Protein AF-A0A7Z9LA01-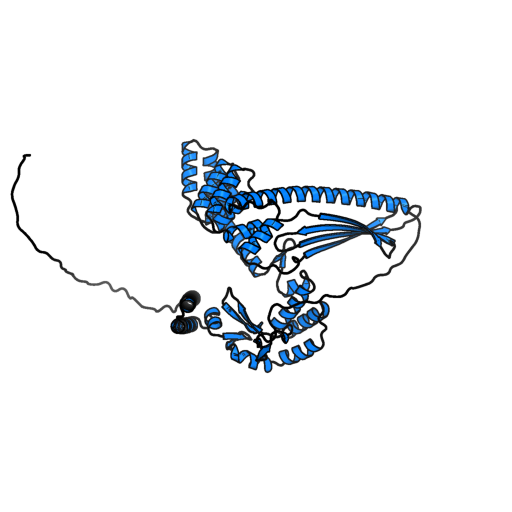F1 (afdb_monomer)

Radius of gyration: 34.64 Å; Cα contacts (8 Å, |Δi|>4): 661; chains: 1; bounding box: 72×118×104 Å

Nearest PDB structures (foldseek):
  6g4j-assembly1_B  TM=6.650E-01  e=3.707E-02  synthetic construct
  4xvp-assembly3_F  TM=6.635E-01  e=4.965E-02  synthetic construct
  7q1e-assembly1_D  TM=6.592E-01  e=3.006E-01  synthetic construct
  3ltm-assembly1_B  TM=4.576E-01  e=7.693E-02  synthetic construct
  6gwd-assembly1_H  TM=4.311E-01  e=1.848E-01  synthetic construct

Solvent-accessible surface area (backbone atoms only — not comparable to full-atom values): 28582 Å² total; per-residue (Å²): 132,91,82,89,79,89,79,85,88,88,78,90,87,86,90,88,81,90,82,88,89,81,86,93,86,89,79,91,72,86,80,74,81,72,80,73,75,74,48,78,64,58,30,45,53,53,22,50,51,29,38,55,51,16,57,58,30,45,79,74,67,34,58,67,60,20,51,52,29,23,54,50,15,34,69,60,25,78,80,48,59,58,37,34,19,81,65,51,28,22,75,53,98,90,41,83,39,50,54,86,54,45,30,57,59,52,70,69,32,68,66,51,58,52,47,52,62,51,55,77,72,50,57,96,43,60,66,38,24,48,55,50,18,60,46,24,56,78,70,72,35,62,54,41,17,50,35,24,32,50,56,30,34,76,76,35,81,70,42,64,67,42,43,42,74,74,53,33,44,79,55,99,87,44,79,38,45,65,64,57,51,52,49,53,52,50,48,56,51,49,50,50,55,25,29,68,69,27,32,67,54,48,53,53,36,48,50,28,48,72,73,42,55,75,70,43,22,51,51,26,51,54,58,53,67,65,53,82,53,78,55,36,49,59,17,34,55,70,58,31,45,68,69,44,70,75,43,20,48,52,29,50,57,27,37,57,70,59,66,42,65,68,32,51,35,48,38,52,54,46,30,49,68,52,89,47,66,69,50,24,51,55,28,15,62,55,46,50,77,48,67,60,80,66,35,50,64,66,53,51,62,71,29,49,52,62,64,47,72,49,78,48,78,44,78,42,95,72,73,32,44,36,37,38,42,36,38,37,34,41,42,73,76,31,28,40,36,41,37,44,34,43,36,40,40,78,38,70,36,63,74,53,44,66,64,63,45,48,51,54,49,51,53,53,48,51,54,53,47,55,57,51,51,58,47,45,56,53,52,28,53,52,41,50,54,45,36,42,35,43,39,51,37,48,24,59,27,68,73,49,89,72,66,76,44,58,66,62,54,51,49,50,54,27,61,77,67,72,54,83,79,82,77,79,62,54,67,48,73,47,80,47,77,48,76,46,76,46,65,34,71,48,9,50,64,80,87,84,86,82,86,88,89,87,87,87,86,90,85,90,89,87,81,96,70,64,78,71,45,73,41,52,35,49,90,41,81,41,40,55,82,75,69,53,90,48,61,35,30,66,45,66,42,90,90,68,50,49,34,40,71,74

Foldseek 3Di:
DDDDDDDDDDDDDDDDDDDDDDDDDDDDDPPPPPPPPDDPVVLLVQLVVLQVVLVVCVVVVNPVSSLVSLVVSCVSPVPNQSSLLVVQWAADPNDIDHVVCLLVVCVVPVVNVVLVVLVVVFDLDLVSLCVSLVVCVVVVNNQLNLLSLVSNCVQPVPPPVSLVSVQWDADPLDTDHPVRVVVVVVVVVLLVVLCVVQQVVLQVLQCQLPPNDPVSVVVSLVVLLPDLDPSNLSNLLPPQLPPDDVSVLSSLNNLLVNQDLVSLQSLLVSLLPPPDPVSVLSSLVSLLVHDCVSHLVVLQQLAKAQWDKDWDWDQDPFRWIKIWIWIWMDGLQEIEIEIEIETEAEDAAADDDPVVLVVVVVVVSVVVVVVVVVVSVVVRVVNLSSLQSSVVSCCSSVVDDFDSHSVRSSVVVCVVVVNDDPDDRYYSYHYDYDYHYRYDPRHNDDDDDDDDDDDDDGDDDDDDDDFPPWFQFSNGTDTPVPDDRSGWTFDADPPSRRTYTD

pLDDT: mean 79.36, std 19.91, range [26.3, 98.56]

Sequence (502 aa):
MIVLGKQTGQDQSHGKWQGVVVASLAIGMMLTTALTAATKSERRQQAEQLVKQALHNEVYGGLAERSQLLKSARQIDAQYAPARWHQGCVQYQKQWVDAEQLPALLKEDPRIALYIEQRAQVRDTINGNLELADWCQKKGLAEQERAHLMRVLDFDANHRVARTKLGFRQINGQWVTPAQLRQAQRQMASDRQNFATWGPRIEKLRKQFRNGSPAQRAAARQQILAINDSGAIVALEQVLARDSEPAALLALETLHRLSDYEATRALARIAVTTPSAAVQEQSSQYLKQRNPDDYVPALLACMFTPVNSRMMITPTRDGQLMYRHMFAREGQNQNELVVLDTNFRRQSRPGGDLNETLSRTLAGTLMAAMNRERQVLRQNFQTQTLNNRICATLNSSLEQKLAAKPDAWWSWWNETNEVFVAGNKPTNSIYRAETVVISDRAGSAGGGSQGSGSSGPPRRRFDCLAAGTLVWTWQGKQAIETIQIGDMVLSQNPETGELSYQ

Structure (mmCIF, N/CA/C/O backbone):
data_AF-A0A7Z9LA01-F1
#
_entry.id   AF-A0A7Z9LA01-F1
#
loop_
_atom_site.group_PDB
_atom_site.id
_atom_site.type_symbol
_atom_site.label_atom_id
_atom_site.label_alt_id
_atom_site.label_comp_id
_atom_site.label_asym_id
_atom_site.label_entity_id
_atom_site.label_seq_id
_atom_site.pdbx_PDB_ins_code
_atom_site.Cartn_x
_atom_site.Cartn_y
_atom_site.Cartn_z
_atom_site.occupancy
_atom_site.B_iso_or_equiv
_atom_site.auth_seq_id
_atom_site.auth_comp_id
_atom_site.auth_asym_id
_atom_site.auth_atom_id
_atom_site.pdbx_PDB_model_num
ATOM 1 N N . MET A 1 1 ? -12.688 -48.171 64.152 1.00 34.41 1 MET A N 1
ATOM 2 C CA . MET A 1 1 ? -13.414 -48.694 65.331 1.00 34.41 1 MET A CA 1
ATOM 3 C C . MET A 1 1 ? -14.899 -48.684 64.974 1.00 34.41 1 MET A C 1
ATOM 5 O O . MET A 1 1 ? -15.337 -47.598 64.651 1.00 34.41 1 MET A O 1
ATOM 9 N N . ILE A 1 2 ? -15.566 -49.859 64.932 1.00 29.55 2 ILE A N 1
ATOM 10 C CA . ILE A 1 2 ? -17.037 -50.157 64.938 1.00 29.55 2 ILE A CA 1
ATOM 11 C C . ILE A 1 2 ? -17.955 -49.173 64.150 1.00 29.55 2 ILE A C 1
ATOM 13 O O . ILE A 1 2 ? -17.976 -47.990 64.444 1.00 29.55 2 ILE A O 1
ATOM 17 N N . VAL A 1 3 ? -18.725 -49.552 63.117 1.00 32.91 3 VAL A N 1
ATOM 18 C CA . VAL A 1 3 ? -19.968 -50.377 63.091 1.00 32.91 3 VAL A CA 1
ATOM 19 C C . VAL A 1 3 ? -20.146 -50.893 61.639 1.00 32.91 3 VAL A C 1
ATOM 21 O O . VAL A 1 3 ? -20.082 -50.100 60.710 1.00 32.91 3 VAL A O 1
ATOM 24 N N . LEU A 1 4 ? -20.047 -52.205 61.365 1.00 32.94 4 LEU A N 1
ATOM 25 C CA . LEU A 1 4 ? -21.144 -53.189 61.160 1.00 32.94 4 LEU A CA 1
ATOM 26 C C . LEU A 1 4 ? -22.152 -52.843 60.026 1.00 32.94 4 LEU A C 1
ATOM 28 O O . LEU A 1 4 ? -22.786 -51.802 60.085 1.00 32.94 4 LEU A O 1
ATOM 32 N N . GLY A 1 5 ? -22.411 -53.701 59.025 1.00 31.62 5 GLY A N 1
ATOM 33 C CA . GLY A 1 5 ? -21.694 -54.923 58.613 1.00 31.62 5 GLY A CA 1
ATOM 34 C C . GLY A 1 5 ? -22.485 -55.866 57.676 1.00 31.62 5 GLY A C 1
ATOM 35 O O . GLY A 1 5 ? -23.703 -55.863 57.743 1.00 31.62 5 GLY A O 1
ATOM 36 N N . LYS A 1 6 ? -21.746 -56.707 56.914 1.00 34.69 6 LYS A N 1
ATOM 37 C CA . LYS A 1 6 ? -22.075 -58.045 56.320 1.00 34.69 6 LYS A CA 1
ATOM 38 C C . LYS A 1 6 ? -23.347 -58.175 55.429 1.00 34.69 6 LYS A C 1
ATOM 40 O O . LYS A 1 6 ? -24.370 -57.589 55.723 1.00 34.69 6 LYS A O 1
ATOM 45 N N . GLN A 1 7 ? -23.395 -58.949 54.334 1.00 34.81 7 GLN A N 1
ATOM 46 C CA . GLN A 1 7 ? -22.611 -60.105 53.832 1.00 34.81 7 GLN A CA 1
ATOM 47 C C . GLN A 1 7 ? -22.295 -59.923 52.315 1.00 34.81 7 GLN A C 1
ATOM 49 O O . GLN A 1 7 ? -23.152 -59.447 51.582 1.00 34.81 7 GLN A O 1
ATOM 54 N N . THR A 1 8 ? -21.046 -60.072 51.833 1.00 34.00 8 THR A N 1
ATOM 55 C CA . THR A 1 8 ? -20.512 -61.226 51.032 1.00 34.00 8 THR A CA 1
ATOM 56 C C . THR A 1 8 ? -21.518 -61.859 50.047 1.00 34.00 8 THR A C 1
ATOM 58 O O . THR A 1 8 ? -22.569 -62.292 50.501 1.00 34.00 8 THR A O 1
ATOM 61 N N . GLY A 1 9 ? -21.292 -61.978 48.724 1.00 34.38 9 GLY A N 1
ATOM 62 C CA . GLY A 1 9 ? -20.058 -62.316 47.960 1.00 34.38 9 GLY A CA 1
ATOM 63 C C . GLY A 1 9 ? -20.105 -63.818 47.592 1.00 34.38 9 GLY A C 1
ATOM 64 O O . GLY A 1 9 ? -20.495 -64.588 48.461 1.00 34.38 9 GLY A O 1
ATOM 65 N N . GLN A 1 10 ? -19.818 -64.346 46.390 1.00 33.06 10 GLN A N 1
ATOM 66 C CA . GLN A 1 10 ? -18.969 -64.007 45.218 1.00 33.06 10 GLN A CA 1
ATOM 67 C C . GLN A 1 10 ? -19.563 -64.675 43.932 1.00 33.06 10 GLN A C 1
ATOM 69 O O . GLN A 1 10 ? -20.467 -65.491 44.080 1.00 33.06 10 GLN A O 1
ATOM 74 N N . ASP A 1 11 ? -19.093 -64.529 42.679 1.00 36.06 11 ASP A N 1
ATOM 75 C CA . ASP A 1 11 ? -18.374 -63.479 41.913 1.00 36.06 11 ASP A CA 1
ATOM 76 C C . ASP A 1 11 ? -18.256 -63.935 40.420 1.00 36.06 11 ASP A C 1
ATOM 78 O O . ASP A 1 11 ? -18.191 -65.137 40.193 1.00 36.06 11 ASP A O 1
ATOM 82 N N . GLN A 1 12 ? -18.216 -62.993 39.456 1.00 37.09 12 GLN A N 1
ATOM 83 C CA . GLN A 1 12 ? -17.781 -63.053 38.025 1.00 37.09 12 GLN A CA 1
ATOM 84 C C . GLN A 1 12 ? -18.180 -64.238 37.080 1.00 37.09 12 GLN A C 1
ATOM 86 O O . GLN A 1 12 ? -18.449 -65.355 37.491 1.00 37.09 12 GLN A O 1
ATOM 91 N N . SER A 1 13 ? -18.252 -64.087 35.744 1.00 32.69 13 SER A N 1
ATOM 92 C CA . SER A 1 13 ? -17.745 -63.040 34.829 1.00 32.69 13 SER A CA 1
ATOM 93 C C . SER A 1 13 ? -18.714 -62.694 33.661 1.00 32.69 13 SER A C 1
ATOM 95 O O . SER A 1 13 ? -19.812 -63.237 33.545 1.00 32.69 13 SER A O 1
ATOM 97 N N . HIS A 1 14 ? -18.325 -61.731 32.809 1.00 34.75 14 HIS A N 1
ATOM 98 C CA . HIS A 1 14 ? -19.124 -61.136 31.715 1.00 34.75 14 HIS A CA 1
ATOM 99 C C . HIS A 1 14 ? -18.744 -61.714 30.321 1.00 34.75 14 HIS A C 1
ATOM 101 O O . HIS A 1 14 ? -17.699 -62.339 30.191 1.00 34.75 14 HIS A O 1
ATOM 107 N N . GLY A 1 15 ? -19.508 -61.527 29.228 1.00 31.23 15 GLY A N 1
ATOM 108 C CA . GLY A 1 15 ? -20.678 -60.652 29.033 1.00 31.23 15 GLY A CA 1
ATOM 109 C C . GLY A 1 15 ? -21.506 -60.914 27.751 1.00 31.23 15 GLY A C 1
ATOM 110 O O . GLY A 1 15 ? -21.318 -61.907 27.058 1.00 31.23 15 GLY A O 1
ATOM 111 N N . LYS A 1 16 ? -22.459 -60.007 27.474 1.00 35.06 16 LYS A N 1
ATOM 112 C CA . LYS A 1 16 ? -23.493 -60.009 26.399 1.00 35.06 16 LYS A CA 1
ATOM 113 C C . LYS A 1 16 ? -23.366 -58.692 25.580 1.00 35.06 16 LYS A C 1
ATOM 115 O O . LYS A 1 16 ? -22.563 -57.859 25.987 1.00 35.06 16 LYS A O 1
ATOM 120 N N . TRP A 1 17 ? -24.064 -58.346 24.486 1.00 31.69 17 TRP A N 1
ATOM 121 C CA . TRP A 1 17 ? -25.334 -58.718 23.803 1.00 31.69 17 TRP A CA 1
ATOM 122 C C . TRP A 1 17 ? -25.110 -58.573 22.259 1.00 31.69 17 TRP A C 1
ATOM 124 O O . TRP A 1 17 ? -24.140 -57.928 21.878 1.00 31.69 17 TRP A O 1
ATOM 134 N N . GLN A 1 18 ? -25.811 -59.183 21.281 1.00 30.88 18 GLN A N 1
ATOM 135 C CA . GLN A 1 18 ? -27.258 -59.247 20.940 1.00 30.88 18 GLN A CA 1
ATOM 136 C C . GLN A 1 18 ? -27.928 -57.868 20.678 1.00 30.88 18 GLN A C 1
ATOM 138 O O . GLN A 1 18 ? -27.653 -56.921 21.400 1.00 30.88 18 GLN A O 1
ATOM 143 N N . GLY A 1 19 ? -28.824 -57.658 19.696 1.00 27.72 19 GLY A N 1
ATOM 144 C CA . GLY A 1 19 ? -29.303 -58.503 18.579 1.00 27.72 19 GLY A CA 1
ATOM 145 C C . GLY A 1 19 ? -30.774 -58.210 18.180 1.00 27.72 19 GLY A C 1
ATOM 146 O O . GLY A 1 19 ? -31.552 -57.871 19.061 1.00 27.72 19 GLY A O 1
ATOM 147 N N . VAL A 1 20 ? -31.154 -58.442 16.901 1.00 29.94 20 VAL A N 1
ATOM 148 C CA . VAL A 1 20 ? -32.539 -58.412 16.310 1.00 29.94 20 VAL A CA 1
ATOM 149 C C . VAL A 1 20 ? -33.137 -56.997 16.069 1.00 29.94 20 VAL A C 1
ATOM 151 O O . VAL A 1 20 ? -33.141 -56.195 16.992 1.00 29.94 20 VAL A O 1
ATOM 154 N N . VAL A 1 21 ? -33.617 -56.515 14.897 1.00 30.16 21 VAL A N 1
ATOM 155 C CA . VAL A 1 21 ? -34.018 -57.002 13.533 1.00 30.16 21 VAL A CA 1
ATOM 156 C C . VAL A 1 21 ? -35.483 -57.457 13.331 1.00 30.16 21 VAL A C 1
ATOM 158 O O . VAL A 1 21 ? -35.817 -58.585 13.668 1.00 30.16 21 VAL A O 1
ATOM 161 N N . VAL A 1 22 ? -36.313 -56.648 12.637 1.00 27.98 22 VAL A N 1
ATOM 162 C CA . VAL A 1 22 ? -37.591 -57.049 11.976 1.00 27.98 22 VAL A CA 1
ATOM 163 C C . VAL A 1 22 ? -37.811 -56.249 10.662 1.00 27.98 22 VAL A C 1
ATOM 165 O O . VAL A 1 22 ? -37.315 -55.131 10.536 1.00 27.98 22 VAL A O 1
ATOM 168 N N . ALA A 1 23 ? -38.523 -56.846 9.691 1.00 27.67 23 ALA A N 1
ATOM 169 C CA . ALA A 1 23 ? -38.882 -56.348 8.342 1.00 27.67 23 ALA A CA 1
ATOM 170 C C . ALA A 1 23 ? -39.739 -55.048 8.324 1.00 27.67 23 ALA A C 1
ATOM 172 O O . ALA A 1 23 ? -40.361 -54.727 9.331 1.00 27.67 23 ALA A O 1
ATOM 173 N N . SER A 1 24 ? -39.849 -54.213 7.270 1.00 26.30 24 SER A N 1
ATOM 174 C CA . SER A 1 24 ? -39.637 -54.297 5.795 1.00 26.30 24 SER A CA 1
ATOM 175 C C . SER A 1 24 ? -40.855 -54.704 4.939 1.00 26.30 24 SER A C 1
ATOM 177 O O . SER A 1 24 ? -41.089 -55.889 4.750 1.00 26.30 24 SER A O 1
ATOM 179 N N . LEU A 1 25 ? -41.565 -53.701 4.384 1.00 27.83 25 LEU A N 1
ATOM 180 C CA . LEU A 1 25 ? -42.435 -53.637 3.173 1.00 27.83 25 LEU A CA 1
ATOM 181 C C . LEU A 1 25 ? -43.294 -52.342 3.293 1.00 27.83 25 LEU A C 1
ATOM 183 O O . LEU A 1 25 ? -43.663 -51.987 4.406 1.00 27.83 25 LEU A O 1
ATOM 187 N N . ALA A 1 26 ? -43.727 -51.608 2.261 1.00 27.20 26 ALA A N 1
ATOM 188 C CA . ALA A 1 26 ? -43.112 -51.244 0.978 1.00 27.20 26 ALA A CA 1
ATOM 189 C C . ALA A 1 26 ? -43.856 -50.021 0.386 1.00 27.20 26 ALA A C 1
ATOM 191 O O . ALA A 1 26 ? -45.067 -50.082 0.192 1.00 27.20 26 ALA A O 1
ATOM 192 N N . ILE A 1 27 ? -43.147 -48.940 0.036 1.00 33.38 27 ILE A N 1
ATOM 193 C CA . ILE A 1 27 ? -43.652 -47.875 -0.854 1.00 33.38 27 ILE A CA 1
ATOM 194 C C . ILE A 1 27 ? -42.551 -47.571 -1.873 1.00 33.38 27 ILE A C 1
ATOM 196 O O . ILE A 1 27 ? -41.417 -47.274 -1.502 1.00 33.38 27 ILE A O 1
ATOM 200 N N . GLY A 1 28 ? -42.872 -47.698 -3.161 1.00 30.09 28 GLY A N 1
ATOM 201 C CA . GLY A 1 28 ? -41.899 -47.565 -4.242 1.00 30.09 28 GLY A CA 1
ATOM 202 C C . GLY A 1 28 ? -41.544 -46.110 -4.533 1.00 30.09 28 GLY A C 1
ATOM 203 O O . GLY A 1 28 ? -42.320 -45.404 -5.171 1.00 30.09 28 GLY A O 1
ATOM 204 N N . MET A 1 29 ? -40.347 -45.681 -4.134 1.00 33.34 29 MET A N 1
ATOM 205 C CA . MET A 1 29 ? -39.745 -44.445 -4.631 1.00 33.34 29 MET A CA 1
ATOM 206 C C . MET A 1 29 ? -38.825 -44.790 -5.807 1.00 33.34 29 MET A C 1
ATOM 208 O O . MET A 1 29 ? -37.847 -45.517 -5.634 1.00 33.34 29 MET A O 1
ATOM 212 N N . MET A 1 30 ? -39.134 -44.290 -7.008 1.00 32.28 30 MET A N 1
ATOM 213 C CA . MET A 1 30 ? -38.261 -44.451 -8.175 1.00 32.28 30 MET A CA 1
ATOM 214 C C . MET A 1 30 ? -36.986 -43.620 -7.992 1.00 32.28 30 MET A C 1
ATOM 216 O O . MET A 1 30 ? -36.905 -42.472 -8.424 1.00 32.28 30 MET A O 1
ATOM 220 N N . LEU A 1 31 ? -35.970 -44.215 -7.367 1.00 33.34 31 LEU A N 1
ATOM 221 C CA . LEU A 1 31 ? -34.603 -43.700 -7.361 1.00 33.34 31 LEU A CA 1
ATOM 222 C C . LEU A 1 31 ? -33.971 -43.909 -8.743 1.00 33.34 31 LEU A C 1
ATOM 224 O O . LEU A 1 31 ? -33.106 -44.760 -8.943 1.00 33.34 31 LEU A O 1
ATOM 228 N N . THR A 1 32 ? -34.411 -43.107 -9.713 1.00 33.50 32 THR A N 1
ATOM 229 C CA . THR A 1 32 ? -33.689 -42.910 -10.969 1.00 33.50 32 THR A CA 1
ATOM 230 C C . THR A 1 32 ? -32.350 -42.257 -10.645 1.00 33.50 32 THR A C 1
ATOM 232 O O . THR A 1 32 ? -32.269 -41.038 -10.476 1.00 33.50 32 THR A O 1
ATOM 235 N N . THR A 1 33 ? -31.296 -43.064 -10.546 1.00 38.12 33 THR A N 1
ATOM 236 C CA . THR A 1 33 ? -29.907 -42.624 -10.376 1.00 38.12 33 THR A CA 1
ATOM 237 C C . THR A 1 33 ? -29.385 -41.993 -11.665 1.00 38.12 33 THR A C 1
ATOM 239 O O . THR A 1 33 ? -28.484 -42.498 -12.332 1.00 38.12 33 THR A O 1
ATOM 242 N N . ALA A 1 34 ? -29.953 -40.841 -12.019 1.00 38.53 34 ALA A N 1
ATOM 243 C CA . ALA A 1 34 ? -29.360 -39.941 -12.985 1.00 38.53 34 ALA A CA 1
ATOM 244 C C . ALA A 1 34 ? -28.010 -39.473 -12.424 1.00 38.53 34 ALA A C 1
ATOM 246 O O . ALA A 1 34 ? -27.963 -38.620 -11.538 1.00 38.53 34 ALA A O 1
ATOM 247 N N . LEU A 1 35 ? -26.909 -40.038 -12.931 1.00 39.38 35 LEU A N 1
ATOM 248 C CA . LEU A 1 35 ? -25.573 -39.493 -12.706 1.00 39.38 35 LEU A CA 1
ATOM 249 C C . LEU A 1 35 ? -25.509 -38.118 -13.383 1.00 39.38 35 LEU A C 1
ATOM 251 O O . LEU A 1 35 ? -25.149 -37.996 -14.555 1.00 39.38 35 LEU A O 1
ATOM 255 N N . THR A 1 36 ? -25.883 -37.074 -12.647 1.00 52.47 36 THR A N 1
ATOM 256 C CA . THR A 1 36 ? -25.721 -35.685 -13.070 1.00 52.47 36 THR A CA 1
ATOM 257 C C . THR A 1 36 ? -24.232 -35.412 -13.238 1.00 52.47 36 THR A C 1
ATOM 259 O O . THR A 1 36 ? -23.502 -35.286 -12.255 1.00 52.47 36 THR A O 1
ATOM 262 N N . ALA A 1 37 ? -23.770 -35.369 -14.488 1.00 62.16 37 ALA A N 1
ATOM 263 C CA . ALA A 1 37 ? -22.367 -35.144 -14.804 1.00 62.16 37 ALA A CA 1
ATOM 264 C C . ALA A 1 37 ? -21.891 -33.825 -14.176 1.00 62.16 37 ALA A C 1
ATOM 266 O O . ALA A 1 37 ? -22.442 -32.764 -14.474 1.00 62.16 37 ALA A O 1
ATOM 267 N N . ALA A 1 38 ? -20.871 -33.910 -13.315 1.00 68.81 38 ALA A N 1
ATOM 268 C CA . ALA A 1 38 ? -20.409 -32.792 -12.498 1.00 68.81 38 ALA A CA 1
ATOM 269 C C . ALA A 1 38 ? -20.173 -31.524 -13.335 1.00 68.81 38 ALA A C 1
ATOM 271 O O . ALA A 1 38 ? -19.556 -31.553 -14.416 1.00 68.81 38 ALA A O 1
ATOM 272 N N . THR A 1 39 ? -20.670 -30.396 -12.832 1.00 85.31 39 THR A N 1
ATOM 273 C CA . THR A 1 39 ? -20.602 -29.109 -13.519 1.00 85.31 39 THR A CA 1
ATOM 274 C C . THR A 1 39 ? -19.151 -28.689 -13.744 1.00 85.31 39 THR A C 1
ATOM 276 O O . THR A 1 39 ? -18.208 -29.163 -13.103 1.00 85.31 39 THR A O 1
ATOM 279 N N . LYS A 1 40 ? -18.951 -27.732 -14.655 1.00 82.12 40 LYS A N 1
ATOM 280 C CA . LYS A 1 40 ? -17.624 -27.151 -14.896 1.00 82.12 40 LYS A CA 1
ATOM 281 C C . LYS A 1 40 ? -17.037 -26.478 -13.641 1.00 82.12 40 LYS A C 1
ATOM 283 O O . LYS A 1 40 ? -15.820 -26.375 -13.541 1.00 82.12 40 LYS A O 1
ATOM 288 N N . SER A 1 41 ? -17.875 -26.035 -12.699 1.00 80.69 41 SER A N 1
ATOM 289 C CA . SER A 1 41 ? -17.415 -25.454 -11.432 1.00 80.69 41 SER A CA 1
ATOM 290 C C . SER A 1 41 ? -16.878 -26.532 -10.492 1.00 80.69 41 SER A C 1
ATOM 292 O O . SER A 1 41 ? -15.734 -26.443 -10.053 1.00 80.69 41 SER A O 1
ATOM 294 N N . GLU A 1 42 ? -17.663 -27.583 -10.247 1.00 85.75 42 GLU A N 1
ATOM 295 C CA . GLU A 1 42 ? -17.308 -28.669 -9.321 1.00 85.75 42 GLU A CA 1
ATOM 296 C C . GLU A 1 42 ? -16.067 -29.429 -9.799 1.00 85.75 42 GLU A C 1
ATOM 298 O O . GLU A 1 42 ? -15.133 -29.635 -9.026 1.00 85.75 42 GLU A O 1
ATOM 303 N N . ARG A 1 43 ? -15.985 -29.756 -11.098 1.00 89.81 43 ARG A N 1
ATOM 304 C CA . ARG A 1 43 ? -14.786 -30.392 -11.674 1.00 89.81 43 ARG A CA 1
ATOM 305 C C . ARG A 1 43 ? -13.536 -29.530 -11.522 1.00 89.81 43 ARG A C 1
ATOM 307 O O . ARG A 1 43 ? -12.468 -30.052 -11.216 1.00 89.81 43 ARG A O 1
ATOM 314 N N . ARG A 1 44 ? -13.657 -28.208 -11.669 1.00 86.81 44 ARG A N 1
ATOM 315 C CA . ARG A 1 44 ? -12.524 -27.297 -11.475 1.00 86.81 44 ARG A CA 1
ATOM 316 C C . ARG A 1 44 ? -12.098 -27.203 -10.007 1.00 86.81 44 ARG A C 1
ATOM 318 O O . ARG A 1 44 ? -10.903 -27.178 -9.736 1.00 86.81 44 ARG A O 1
ATOM 325 N N . GLN A 1 45 ? -13.047 -27.205 -9.069 1.00 83.56 45 GLN A N 1
ATOM 326 C CA . GLN A 1 45 ? -12.765 -27.254 -7.628 1.00 83.56 45 GLN A CA 1
ATOM 327 C C . GLN A 1 45 ? -12.092 -28.577 -7.222 1.00 83.56 45 GLN A C 1
ATOM 329 O O . GLN A 1 45 ? -11.134 -28.569 -6.453 1.00 83.56 45 GLN A O 1
ATOM 334 N N . GLN A 1 46 ? -12.531 -29.704 -7.787 1.00 87.75 46 GLN A N 1
ATOM 335 C CA . GLN A 1 46 ? -11.914 -31.013 -7.568 1.00 87.75 46 GLN A CA 1
ATOM 336 C C . GLN A 1 46 ? -10.486 -31.078 -8.144 1.00 87.75 46 GLN A C 1
ATOM 338 O O . GLN A 1 46 ? -9.570 -31.561 -7.479 1.00 87.75 46 GLN A O 1
ATOM 343 N N . ALA A 1 47 ? -10.262 -30.539 -9.348 1.00 86.19 47 ALA A N 1
ATOM 344 C CA . ALA A 1 47 ? -8.926 -30.426 -9.936 1.00 86.19 47 ALA A CA 1
ATOM 345 C C . ALA A 1 47 ? -7.997 -29.515 -9.104 1.00 86.19 47 ALA A C 1
ATOM 347 O O . ALA A 1 47 ? -6.828 -29.843 -8.915 1.00 86.19 47 ALA A O 1
ATOM 348 N N . GLU A 1 48 ? -8.515 -28.416 -8.546 1.00 85.94 48 GLU A N 1
ATOM 349 C CA . GLU A 1 48 ? -7.779 -27.537 -7.626 1.00 85.94 48 GLU A CA 1
ATOM 350 C C . GLU A 1 48 ? -7.356 -28.253 -6.334 1.00 85.94 48 GLU A C 1
ATOM 352 O O . GLU A 1 48 ? -6.208 -28.122 -5.906 1.00 85.94 48 GLU A O 1
ATOM 357 N N . GLN A 1 49 ? -8.251 -29.038 -5.727 1.00 83.12 49 GLN A N 1
ATOM 358 C CA . GLN A 1 49 ? -7.937 -29.836 -4.536 1.00 83.12 49 GLN A CA 1
ATOM 359 C C . GLN A 1 49 ? -6.823 -30.856 -4.813 1.00 83.12 49 GLN A C 1
ATOM 361 O O . GLN A 1 49 ? -5.885 -30.960 -4.024 1.00 83.12 49 GLN A O 1
ATOM 366 N N . LEU A 1 50 ? -6.877 -31.547 -5.955 1.00 82.44 50 LEU A N 1
ATOM 367 C CA . LEU A 1 50 ? -5.853 -32.514 -6.364 1.00 82.44 50 LEU A CA 1
ATOM 368 C C . LEU A 1 50 ? -4.491 -31.857 -6.644 1.00 82.44 50 LEU A C 1
ATOM 370 O O . LEU A 1 50 ? -3.465 -32.427 -6.283 1.00 82.44 50 LEU A O 1
ATOM 374 N N . VAL A 1 51 ? -4.452 -30.649 -7.224 1.00 76.75 51 VAL A N 1
ATOM 375 C CA . VAL A 1 51 ? -3.191 -29.895 -7.380 1.00 76.75 51 VAL A CA 1
ATOM 376 C C . VAL A 1 51 ? -2.624 -29.488 -6.018 1.00 76.75 51 VAL A C 1
ATOM 378 O O . VAL A 1 51 ? -1.441 -29.702 -5.773 1.00 76.75 51 VAL A O 1
ATOM 381 N N . LYS A 1 52 ? -3.453 -28.982 -5.095 1.00 77.69 52 LYS A N 1
ATOM 382 C CA . LYS A 1 52 ? -3.010 -28.644 -3.728 1.00 77.69 52 LYS A CA 1
ATOM 383 C C . LYS A 1 52 ? -2.452 -29.865 -2.987 1.00 77.69 52 LYS A C 1
ATOM 385 O O . LYS A 1 52 ? -1.411 -29.762 -2.345 1.00 77.69 52 LYS A O 1
ATOM 390 N N . GLN A 1 53 ? -3.090 -31.028 -3.129 1.00 76.94 53 GLN A N 1
ATOM 391 C CA . GLN A 1 53 ? -2.582 -32.295 -2.594 1.00 76.94 53 GLN A CA 1
ATOM 392 C C . GLN A 1 53 ? -1.265 -32.723 -3.259 1.00 76.94 53 GLN A C 1
ATOM 394 O O . GLN A 1 53 ? -0.363 -33.178 -2.560 1.00 76.94 53 GLN A O 1
ATOM 399 N N . ALA A 1 54 ? -1.115 -32.556 -4.577 1.00 72.56 54 ALA A N 1
ATOM 400 C CA . ALA A 1 54 ? 0.121 -32.894 -5.283 1.00 72.56 54 ALA A CA 1
ATOM 401 C C . ALA A 1 54 ? 1.316 -32.065 -4.786 1.00 72.56 54 ALA A C 1
ATOM 403 O O . ALA A 1 54 ? 2.359 -32.631 -4.469 1.00 72.56 54 ALA A O 1
ATOM 404 N N . LEU A 1 55 ? 1.140 -30.746 -4.658 1.00 74.12 55 LEU A N 1
ATOM 405 C CA . LEU A 1 55 ? 2.172 -29.835 -4.149 1.00 74.12 55 LEU A CA 1
ATOM 406 C C . LEU A 1 55 ? 2.502 -30.109 -2.674 1.00 74.12 55 LEU A C 1
ATOM 408 O O . LEU A 1 55 ? 3.661 -30.056 -2.279 1.00 74.12 55 LEU A O 1
ATOM 412 N N . HIS A 1 56 ? 1.506 -30.474 -1.862 1.00 70.56 56 HIS A N 1
ATOM 413 C CA . HIS A 1 56 ? 1.740 -30.899 -0.481 1.00 70.56 56 HIS A CA 1
ATOM 414 C C . HIS A 1 56 ? 2.580 -32.187 -0.404 1.00 70.56 56 HIS A C 1
ATOM 416 O O . HIS A 1 56 ? 3.477 -32.271 0.426 1.00 70.56 56 HIS A O 1
ATOM 422 N N . ASN A 1 57 ? 2.353 -33.165 -1.291 1.00 64.88 57 ASN A N 1
ATOM 423 C CA . ASN A 1 57 ? 3.180 -34.379 -1.358 1.00 64.88 57 ASN A CA 1
ATOM 424 C C . ASN A 1 57 ? 4.608 -34.088 -1.855 1.00 64.88 57 ASN A C 1
ATOM 426 O O . ASN A 1 57 ? 5.556 -34.687 -1.353 1.00 64.88 57 ASN A O 1
ATOM 430 N N . GLU A 1 58 ? 4.783 -33.149 -2.790 1.00 71.69 58 GLU A N 1
ATOM 431 C CA . GLU A 1 58 ? 6.097 -32.719 -3.295 1.00 71.69 58 GLU A CA 1
ATOM 432 C C . GLU A 1 58 ? 7.011 -32.183 -2.179 1.00 71.69 58 GLU A C 1
ATOM 434 O O . GLU A 1 58 ? 8.185 -32.547 -2.139 1.00 71.69 58 GLU A O 1
ATOM 439 N N . VAL A 1 59 ? 6.465 -31.429 -1.214 1.00 53.56 59 VAL A N 1
ATOM 440 C CA . VAL A 1 59 ? 7.201 -30.932 -0.027 1.00 53.56 59 VAL A CA 1
ATOM 441 C C . VAL A 1 59 ? 7.782 -32.066 0.833 1.00 53.56 59 VAL A C 1
ATOM 443 O O . VAL A 1 59 ? 8.833 -31.887 1.446 1.00 53.56 59 VAL A O 1
ATOM 446 N N . TYR A 1 60 ? 7.150 -33.243 0.849 1.00 70.06 60 TYR A N 1
ATOM 447 C CA . TYR A 1 60 ? 7.623 -34.431 1.575 1.00 70.06 60 TYR A CA 1
ATOM 448 C C . TYR A 1 60 ? 8.284 -35.483 0.662 1.00 70.06 60 TYR A C 1
ATOM 450 O O . TYR A 1 60 ? 8.487 -36.621 1.078 1.00 70.06 60 TYR A O 1
ATOM 458 N N . GLY A 1 61 ? 8.623 -35.126 -0.583 1.00 55.72 61 GLY A N 1
ATOM 459 C CA . GLY A 1 61 ? 9.311 -36.010 -1.534 1.00 55.72 61 GLY A CA 1
ATOM 460 C C . GLY A 1 61 ? 8.427 -37.045 -2.249 1.00 55.72 61 GLY A C 1
ATOM 461 O O . GLY A 1 61 ? 8.955 -37.877 -2.986 1.00 55.72 61 GLY A O 1
ATOM 462 N N . GLY A 1 62 ? 7.100 -36.988 -2.089 1.00 79.06 62 GLY A N 1
ATOM 463 C CA . GLY A 1 62 ? 6.113 -37.874 -2.730 1.00 79.06 62 GLY A CA 1
ATOM 464 C C . GLY A 1 62 ? 5.917 -37.589 -4.224 1.00 79.06 62 GLY A C 1
ATOM 465 O O . GLY A 1 62 ? 4.840 -37.177 -4.664 1.00 79.06 62 GLY A O 1
ATOM 466 N N . LEU A 1 63 ? 6.982 -37.729 -5.019 1.00 69.38 63 LEU A N 1
ATOM 467 C CA . LEU A 1 63 ? 7.010 -37.343 -6.436 1.00 69.38 63 LEU A CA 1
ATOM 468 C C . LEU A 1 63 ? 6.146 -38.248 -7.334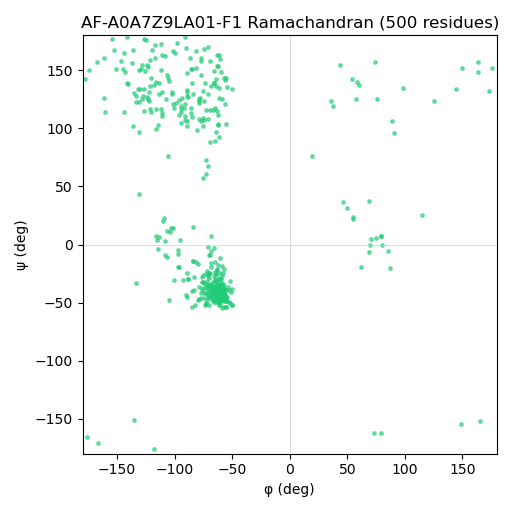 1.00 69.38 63 LEU A C 1
ATOM 470 O O . LEU A 1 63 ? 5.620 -37.780 -8.350 1.00 69.38 63 LEU A O 1
ATOM 474 N N . ALA A 1 64 ? 5.961 -39.520 -6.966 1.00 82.19 64 ALA A N 1
ATOM 475 C CA . ALA A 1 64 ? 5.102 -40.450 -7.700 1.00 82.19 64 ALA A CA 1
ATOM 476 C C . ALA A 1 64 ? 3.618 -40.099 -7.496 1.00 82.19 64 ALA A C 1
ATOM 478 O O . ALA A 1 64 ? 2.864 -39.936 -8.460 1.00 82.19 64 ALA A O 1
ATOM 479 N N . GLU A 1 65 ? 3.236 -39.878 -6.240 1.00 82.88 65 GLU A N 1
ATOM 480 C CA . GLU A 1 65 ? 1.909 -39.472 -5.783 1.00 82.88 65 GLU A CA 1
ATOM 481 C C . GLU A 1 65 ? 1.535 -38.125 -6.405 1.00 82.88 65 GLU A C 1
ATOM 483 O O . GLU A 1 65 ? 0.486 -38.000 -7.038 1.00 82.88 65 GLU A O 1
ATOM 488 N N . ARG A 1 66 ? 2.441 -37.140 -6.331 1.00 86.50 66 ARG A N 1
ATOM 489 C CA . ARG A 1 66 ? 2.340 -35.847 -7.023 1.00 86.50 66 ARG A CA 1
ATOM 490 C C . ARG A 1 66 ? 2.028 -36.024 -8.511 1.00 86.50 66 ARG A C 1
ATOM 492 O O . ARG A 1 66 ? 1.083 -35.419 -9.018 1.00 86.50 66 ARG A O 1
ATOM 499 N N . SER A 1 67 ? 2.800 -36.849 -9.220 1.00 81.88 67 SER A N 1
ATOM 500 C CA . SER A 1 67 ? 2.616 -37.084 -10.659 1.00 81.88 67 SER A CA 1
ATOM 501 C C . SER A 1 67 ? 1.237 -37.683 -10.974 1.00 81.88 67 SER A C 1
ATOM 503 O O . SER A 1 67 ? 0.533 -37.209 -11.874 1.00 81.88 67 SER A O 1
ATOM 505 N N . GLN A 1 68 ? 0.795 -38.665 -10.180 1.00 91.62 68 GLN A N 1
ATOM 506 C CA . GLN A 1 68 ? -0.519 -39.295 -10.318 1.00 91.62 68 GLN A CA 1
ATOM 507 C C . GLN A 1 68 ? -1.676 -38.332 -9.990 1.00 91.62 68 GLN A C 1
ATOM 509 O O . GLN A 1 68 ? -2.673 -38.299 -10.718 1.00 91.62 68 GLN A O 1
ATOM 514 N N . LEU A 1 69 ? -1.544 -37.503 -8.951 1.00 84.94 69 LEU A N 1
ATOM 515 C CA . LEU A 1 69 ? -2.534 -36.493 -8.563 1.00 84.94 69 LEU A CA 1
ATOM 516 C C . LEU A 1 69 ? -2.696 -35.410 -9.642 1.00 84.94 69 LEU A C 1
ATOM 518 O O . LEU A 1 69 ? -3.822 -35.118 -10.049 1.00 84.94 69 LEU A O 1
ATOM 522 N N . LEU A 1 70 ? -1.595 -34.887 -10.197 1.00 82.12 70 LEU A N 1
ATOM 523 C CA . LEU A 1 70 ? -1.638 -33.929 -11.313 1.00 82.12 70 LEU A CA 1
ATOM 524 C C . LEU A 1 70 ? -2.248 -34.545 -12.585 1.00 82.12 70 LEU A C 1
ATOM 526 O O . LEU A 1 70 ? -3.048 -33.903 -13.270 1.00 82.12 70 LEU A O 1
ATOM 530 N N . LYS A 1 71 ? -1.930 -35.813 -12.888 1.00 93.56 71 LYS A N 1
ATOM 531 C CA . LYS A 1 71 ? -2.532 -36.557 -14.011 1.00 93.56 71 LYS A CA 1
ATOM 532 C C . LYS A 1 71 ? -4.047 -36.694 -13.836 1.00 93.56 71 LYS A C 1
ATOM 534 O O . LYS A 1 71 ? -4.782 -36.479 -14.799 1.00 93.56 71 LYS A O 1
ATOM 539 N N . SER A 1 72 ? -4.497 -36.966 -12.613 1.00 94.38 72 SER A N 1
ATOM 540 C CA . SER A 1 72 ? -5.915 -37.069 -12.249 1.00 94.38 72 SER A CA 1
ATOM 541 C C . SER A 1 72 ? -6.627 -35.713 -12.362 1.00 94.38 72 SER A C 1
ATOM 543 O O . SER A 1 72 ? -7.682 -35.617 -12.987 1.00 94.38 72 SER A O 1
ATOM 545 N N . ALA A 1 73 ? -6.013 -34.633 -11.864 1.00 90.94 73 ALA A N 1
ATOM 546 C CA . ALA A 1 73 ? -6.534 -33.270 -11.993 1.00 90.94 73 ALA A CA 1
ATOM 547 C C . ALA A 1 73 ? -6.747 -32.869 -13.467 1.00 90.94 73 ALA A C 1
ATOM 549 O O . ALA A 1 73 ? -7.809 -32.353 -13.825 1.00 90.94 73 ALA A O 1
ATOM 550 N N . ARG A 1 74 ? -5.781 -33.185 -14.346 1.00 93.38 74 ARG A N 1
ATOM 551 C CA . ARG A 1 74 ? -5.870 -32.928 -15.795 1.00 93.38 74 ARG A CA 1
ATOM 552 C C . ARG A 1 74 ? -6.912 -33.799 -16.512 1.00 93.38 74 ARG A C 1
ATOM 554 O O . ARG A 1 74 ? -7.398 -33.402 -17.568 1.00 93.38 74 ARG A O 1
ATOM 561 N N . GLN A 1 75 ? -7.261 -34.971 -15.978 1.00 94.81 75 GLN A N 1
ATOM 562 C CA . GLN A 1 75 ? -8.360 -35.794 -16.506 1.00 94.81 75 GLN A CA 1
ATOM 563 C C . GLN A 1 75 ? -9.739 -35.222 -16.135 1.00 94.81 75 GLN A C 1
ATOM 565 O O . GLN A 1 75 ? -10.674 -35.336 -16.925 1.00 94.81 75 GLN A O 1
ATOM 570 N N . ILE A 1 76 ? -9.863 -34.573 -14.973 1.00 93.81 76 ILE A N 1
ATOM 571 C CA . ILE A 1 76 ? -11.120 -33.989 -14.475 1.00 93.81 76 ILE A CA 1
ATOM 572 C C . ILE A 1 76 ? -11.424 -32.633 -15.142 1.00 93.81 76 ILE A C 1
ATOM 574 O O . ILE A 1 76 ? -12.535 -32.425 -15.642 1.00 93.81 76 ILE A O 1
ATOM 578 N N . ASP A 1 77 ? -10.439 -31.730 -15.210 1.00 92.12 77 ASP A N 1
ATOM 579 C CA . ASP A 1 77 ? -10.504 -30.502 -16.014 1.00 92.12 77 ASP A CA 1
ATOM 580 C C . ASP A 1 77 ? -9.236 -30.349 -16.870 1.00 92.12 77 ASP A C 1
ATOM 582 O O . ASP A 1 77 ? -8.208 -29.814 -16.451 1.00 92.12 77 ASP A O 1
ATOM 586 N N . ALA A 1 78 ? -9.340 -30.783 -18.128 1.00 91.00 78 ALA A N 1
ATOM 587 C CA . ALA A 1 78 ? -8.266 -30.711 -19.117 1.00 91.00 78 ALA A CA 1
ATOM 588 C C . ALA A 1 78 ? -7.860 -29.278 -19.523 1.00 91.00 78 ALA A C 1
ATOM 590 O O . ALA A 1 78 ? -6.924 -29.124 -20.315 1.00 91.00 78 ALA A O 1
ATOM 591 N N . GLN A 1 79 ? -8.531 -28.241 -19.008 1.00 89.62 79 GLN A N 1
ATOM 592 C CA . GLN A 1 79 ? -8.190 -26.824 -19.181 1.00 89.62 79 GLN A CA 1
ATOM 593 C C . GLN A 1 79 ? -7.811 -26.133 -17.855 1.00 89.62 79 GLN A C 1
ATOM 595 O O . GLN A 1 79 ? -7.609 -24.916 -17.835 1.00 89.62 79 GLN A O 1
ATOM 600 N N . TYR A 1 80 ? -7.674 -26.875 -16.749 1.00 90.25 80 TYR A N 1
ATOM 601 C CA . TYR A 1 80 ? -7.213 -26.313 -15.481 1.00 90.25 80 TYR A CA 1
ATOM 602 C C . TYR A 1 80 ? -5.702 -26.047 -15.512 1.00 90.25 80 TYR A C 1
ATOM 604 O O . TYR A 1 80 ? -4.881 -26.956 -15.386 1.00 90.25 80 TYR A O 1
ATOM 612 N N . ALA A 1 81 ? -5.346 -24.775 -15.701 1.00 87.44 81 ALA A N 1
ATOM 613 C CA . ALA A 1 81 ? -3.977 -24.331 -15.953 1.00 87.44 81 ALA A CA 1
ATOM 614 C C . ALA A 1 81 ? -2.929 -24.787 -14.906 1.00 87.44 81 ALA A C 1
ATOM 616 O O . ALA A 1 81 ? -1.910 -25.327 -15.335 1.00 87.44 81 ALA A O 1
ATOM 617 N N . PRO A 1 82 ? -3.162 -24.717 -13.574 1.00 85.25 82 PRO A N 1
ATOM 618 C CA . PRO A 1 82 ? -2.173 -25.175 -12.590 1.00 85.25 82 PRO A CA 1
ATOM 619 C C . PRO A 1 82 ? -1.778 -26.648 -12.736 1.00 85.25 82 PRO A C 1
ATOM 621 O O . PRO A 1 82 ? -0.594 -26.975 -12.691 1.00 85.25 82 PRO A O 1
ATOM 624 N N . ALA A 1 83 ? -2.735 -27.541 -13.020 1.00 87.62 83 ALA A N 1
ATOM 625 C CA . ALA A 1 83 ? -2.438 -28.960 -13.244 1.00 87.62 83 ALA A CA 1
ATOM 626 C C . ALA A 1 83 ? -1.543 -29.203 -14.473 1.00 87.62 83 ALA A C 1
ATOM 628 O O . ALA A 1 83 ? -0.894 -30.242 -14.560 1.00 87.62 83 ALA A O 1
ATOM 629 N N . ARG A 1 84 ? -1.510 -28.259 -15.421 1.00 90.25 84 ARG A N 1
ATOM 630 C CA . ARG A 1 84 ? -0.670 -28.306 -16.622 1.00 90.25 84 ARG A CA 1
ATOM 631 C C . ARG A 1 84 ? 0.694 -27.659 -16.400 1.00 90.25 84 ARG A C 1
ATOM 633 O O . ARG A 1 84 ? 1.694 -28.266 -16.770 1.00 90.25 84 ARG A O 1
ATOM 640 N N . TRP A 1 85 ? 0.749 -26.501 -15.745 1.00 85.62 85 TRP A N 1
ATOM 641 C CA . TRP A 1 85 ? 2.009 -25.826 -15.423 1.00 85.62 85 TRP A CA 1
ATOM 642 C C . TRP A 1 85 ? 2.928 -26.702 -14.556 1.00 85.62 85 TRP A C 1
ATOM 644 O O . TRP A 1 85 ? 4.087 -26.912 -14.904 1.00 85.62 85 TRP A O 1
ATOM 654 N N . HIS A 1 86 ? 2.394 -27.341 -13.506 1.00 79.75 86 HIS A N 1
ATOM 655 C CA . HIS A 1 86 ? 3.155 -28.289 -12.672 1.00 79.75 86 HIS A CA 1
ATOM 656 C C . HIS A 1 86 ? 3.489 -29.629 -13.373 1.00 79.75 86 HIS A C 1
ATOM 658 O O . HIS A 1 86 ? 4.170 -30.479 -12.793 1.00 79.75 86 HIS A O 1
ATOM 664 N N . GLN A 1 87 ? 3.039 -29.815 -14.621 1.00 85.25 87 GLN A N 1
ATOM 665 C CA . GLN A 1 87 ? 3.397 -30.915 -15.528 1.00 85.25 87 GLN A CA 1
ATOM 666 C C . GLN A 1 87 ? 4.263 -30.453 -16.717 1.00 85.25 87 GLN A C 1
ATOM 668 O O . GLN A 1 87 ? 4.289 -31.129 -17.741 1.00 85.25 87 GLN A O 1
ATOM 673 N N . GLY A 1 88 ? 4.932 -29.298 -16.624 1.00 81.06 88 GLY A N 1
ATOM 674 C CA . GLY A 1 88 ? 5.827 -28.816 -17.684 1.00 81.06 88 GLY A CA 1
ATOM 675 C C . GLY A 1 88 ? 5.117 -28.255 -18.921 1.00 81.06 88 GLY A C 1
ATOM 676 O O . GLY A 1 88 ? 5.773 -27.916 -19.897 1.00 81.06 88 GLY A O 1
ATOM 677 N N . CYS A 1 89 ? 3.786 -28.129 -18.917 1.00 87.19 89 CYS A N 1
ATOM 678 C CA . CYS A 1 89 ? 3.047 -27.586 -20.056 1.00 87.19 89 CYS A CA 1
ATOM 679 C C . CYS A 1 89 ? 2.910 -26.058 -19.965 1.00 87.19 89 CYS A C 1
ATOM 681 O O . CYS A 1 89 ? 2.457 -25.524 -18.951 1.00 87.19 89 CYS A O 1
ATOM 683 N N . VAL A 1 90 ? 3.190 -25.373 -21.072 1.00 86.94 90 VAL A N 1
ATOM 684 C CA . VAL A 1 90 ? 3.013 -23.926 -21.273 1.00 86.94 90 VAL A CA 1
ATOM 685 C C . VAL A 1 90 ? 1.844 -23.652 -22.226 1.00 86.94 90 VAL A C 1
ATOM 687 O O . VAL A 1 90 ? 1.413 -24.544 -22.964 1.00 86.94 90 VAL A O 1
ATOM 690 N N . GLN A 1 91 ? 1.313 -22.424 -22.236 1.00 88.00 91 GLN A N 1
ATOM 691 C CA . GLN A 1 91 ? 0.284 -22.026 -23.204 1.00 88.00 91 GLN A CA 1
ATOM 692 C C . GLN A 1 91 ? 0.890 -21.184 -24.338 1.00 88.00 91 GLN A C 1
ATOM 694 O O . GLN A 1 91 ? 1.416 -20.103 -24.098 1.00 88.00 91 GLN A O 1
ATOM 699 N N . TYR A 1 92 ? 0.763 -21.647 -25.584 1.00 86.06 92 TYR A N 1
ATOM 700 C CA . TYR A 1 92 ? 1.199 -20.932 -26.790 1.00 86.06 92 TYR A CA 1
ATOM 701 C C . TYR A 1 92 ? 0.066 -20.908 -27.820 1.00 86.06 92 TYR A C 1
ATOM 703 O O . TYR A 1 92 ? -0.619 -21.905 -28.030 1.00 86.06 92 TYR A O 1
ATOM 711 N N . GLN A 1 93 ? -0.202 -19.739 -28.414 1.00 84.06 93 GLN A N 1
ATOM 712 C CA . GLN A 1 93 ? -1.342 -19.507 -29.323 1.00 84.06 93 GLN A CA 1
ATOM 713 C C . GLN A 1 93 ? -2.694 -20.060 -28.799 1.00 84.06 93 GLN A C 1
ATOM 715 O O . GLN A 1 93 ? -3.530 -20.545 -29.558 1.00 84.06 93 GLN A O 1
ATOM 720 N N . LYS A 1 94 ? -2.924 -19.967 -27.476 1.00 85.25 94 LYS A N 1
ATOM 721 C CA . LYS A 1 94 ? -4.063 -20.538 -26.714 1.00 85.25 94 LYS A CA 1
ATOM 722 C C . LYS A 1 94 ? -4.094 -22.074 -26.603 1.00 85.25 94 LYS A C 1
ATOM 724 O O . LYS A 1 94 ? -4.915 -22.590 -25.845 1.00 85.25 94 LYS A O 1
ATOM 729 N N . GLN A 1 95 ? -3.212 -22.796 -27.288 1.00 90.12 95 GLN A N 1
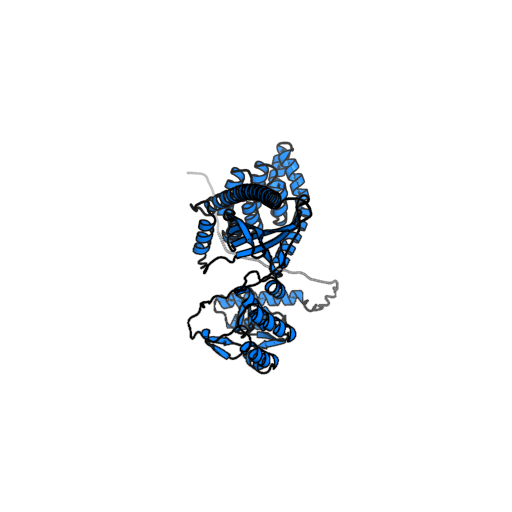ATOM 730 C CA . GLN A 1 95 ? -3.032 -24.242 -27.148 1.00 90.12 95 GLN A CA 1
ATOM 731 C C . GLN A 1 95 ? -2.053 -24.570 -26.013 1.00 90.12 95 GLN A C 1
ATOM 733 O O . GLN A 1 95 ? -1.272 -23.721 -25.589 1.00 90.12 95 GLN A O 1
ATOM 738 N N . TRP A 1 96 ? -2.107 -25.804 -25.512 1.00 91.88 96 TRP A N 1
ATOM 739 C CA . TRP A 1 96 ? -1.179 -26.305 -24.499 1.00 91.88 96 TRP A CA 1
ATOM 740 C C . TRP A 1 96 ? -0.079 -27.121 -25.166 1.00 91.88 96 TRP A C 1
ATOM 742 O O . TRP A 1 96 ? -0.382 -28.115 -25.825 1.00 91.88 96 TRP A O 1
ATOM 752 N N . VAL A 1 97 ? 1.167 -26.707 -24.962 1.00 92.25 97 VAL A N 1
ATOM 753 C CA . VAL A 1 97 ? 2.375 -27.310 -25.538 1.00 92.25 97 VAL A CA 1
ATOM 754 C C . VAL A 1 97 ? 3.300 -27.713 -24.390 1.00 92.25 97 VAL A C 1
ATOM 756 O O . VAL A 1 97 ? 3.244 -27.116 -23.315 1.00 92.25 97 VAL A O 1
ATOM 759 N N . ASP A 1 98 ? 4.140 -28.721 -24.591 1.00 90.25 98 ASP A N 1
ATOM 760 C CA . ASP A 1 98 ? 5.237 -29.002 -23.665 1.00 90.25 98 ASP A CA 1
ATOM 761 C C . ASP A 1 98 ? 6.268 -27.854 -23.689 1.00 90.25 98 ASP A C 1
ATOM 763 O O . ASP A 1 98 ? 6.576 -27.319 -24.761 1.00 90.25 98 ASP A O 1
ATOM 767 N N . ALA A 1 99 ? 6.796 -27.454 -22.529 1.00 85.19 99 ALA A N 1
ATOM 768 C CA . ALA A 1 99 ? 7.826 -26.422 -22.438 1.00 85.19 99 ALA A CA 1
ATOM 769 C C . ALA A 1 99 ? 9.062 -26.768 -23.281 1.00 85.19 99 ALA A C 1
ATOM 771 O O . ALA A 1 99 ? 9.608 -25.883 -23.933 1.00 85.19 99 ALA A O 1
ATOM 772 N N . GLU A 1 100 ? 9.467 -28.041 -23.333 1.00 84.56 100 GLU A N 1
ATOM 773 C CA . GLU A 1 100 ? 10.656 -28.468 -24.082 1.00 84.56 100 GLU A CA 1
ATOM 774 C C . GLU A 1 100 ? 10.446 -28.418 -25.607 1.00 84.56 100 GLU A C 1
ATOM 776 O O . GLU A 1 100 ? 11.406 -28.291 -26.368 1.00 84.56 100 GLU A O 1
ATOM 781 N N . GLN A 1 101 ? 9.191 -28.463 -26.068 1.00 88.06 101 GLN A N 1
ATOM 782 C CA . GLN A 1 101 ? 8.830 -28.435 -27.491 1.00 88.06 101 GLN A CA 1
ATOM 783 C C . GLN A 1 101 ? 8.656 -27.010 -28.036 1.00 88.06 101 GLN A C 1
ATOM 785 O O . GLN A 1 101 ? 8.911 -26.764 -29.218 1.00 88.06 101 GLN A O 1
ATOM 790 N N . LEU A 1 102 ? 8.243 -26.052 -27.198 1.00 85.81 102 LEU A N 1
ATOM 791 C CA . LEU A 1 102 ? 7.977 -24.679 -27.637 1.00 85.81 102 LEU A CA 1
ATOM 792 C C . LEU A 1 102 ? 9.194 -23.968 -28.291 1.00 85.81 102 LEU A C 1
ATOM 794 O O . LEU A 1 102 ? 8.984 -23.291 -29.299 1.00 85.81 102 LEU A O 1
ATOM 798 N N . PRO A 1 103 ? 10.455 -24.144 -27.838 1.00 86.69 103 PRO A N 1
ATOM 799 C CA . PRO A 1 103 ? 11.648 -23.644 -28.532 1.00 86.69 103 PRO A CA 1
ATOM 800 C C . PRO A 1 103 ? 11.758 -24.016 -30.019 1.00 86.69 103 PRO A C 1
ATOM 802 O O . PRO A 1 103 ? 12.306 -23.236 -30.795 1.00 86.69 103 PRO A O 1
ATOM 805 N N . ALA A 1 104 ? 11.248 -25.177 -30.444 1.00 88.00 104 ALA A N 1
ATOM 806 C CA . ALA A 1 104 ? 11.238 -25.553 -31.860 1.00 88.00 104 ALA A CA 1
ATOM 807 C C . ALA A 1 104 ? 10.191 -24.739 -32.640 1.00 88.00 104 ALA A C 1
ATOM 809 O O . ALA A 1 104 ? 10.525 -24.076 -33.619 1.00 88.00 104 ALA A O 1
ATOM 810 N N . LEU A 1 105 ? 8.954 -24.689 -32.135 1.00 87.81 105 LEU A N 1
ATOM 811 C CA . LEU A 1 105 ? 7.853 -23.933 -32.748 1.00 87.81 105 LEU A CA 1
ATOM 812 C C . LEU A 1 105 ? 8.150 -22.423 -32.837 1.00 87.81 105 LEU A C 1
ATOM 814 O O . LEU A 1 105 ? 7.747 -21.765 -33.791 1.00 87.81 105 LEU A O 1
ATOM 818 N N . LEU A 1 106 ? 8.880 -21.866 -31.864 1.00 86.31 106 LEU A N 1
ATOM 819 C CA . LEU A 1 106 ? 9.299 -20.459 -31.872 1.00 86.31 106 LEU A CA 1
ATOM 820 C C . LEU A 1 106 ? 10.408 -20.158 -32.893 1.00 86.31 106 LEU A C 1
ATOM 822 O O . LEU A 1 106 ? 10.499 -19.022 -33.350 1.00 86.31 106 LEU A O 1
ATOM 826 N N . LYS A 1 107 ? 11.222 -21.149 -33.281 1.00 86.81 107 LYS A N 1
ATOM 827 C CA . LYS A 1 107 ? 12.201 -21.018 -34.379 1.00 86.81 107 LYS A CA 1
ATOM 828 C C . LYS A 1 107 ? 11.541 -21.083 -35.756 1.00 86.81 107 LYS A C 1
ATOM 830 O O . LYS A 1 107 ? 12.055 -20.485 -36.695 1.00 86.81 107 LYS A O 1
ATOM 835 N N . GLU A 1 108 ? 10.413 -21.781 -35.867 1.00 88.88 108 GLU A N 1
ATOM 836 C CA . GLU A 1 108 ? 9.613 -21.868 -37.095 1.00 88.88 108 GLU A CA 1
ATOM 837 C C . GLU A 1 108 ? 8.692 -20.650 -37.307 1.00 88.88 108 GLU A C 1
ATOM 839 O O . GLU A 1 108 ? 8.211 -20.436 -38.418 1.00 88.88 108 GLU A O 1
ATOM 844 N N . ASP A 1 109 ? 8.458 -19.819 -36.283 1.00 89.38 109 ASP A N 1
ATOM 845 C CA . ASP A 1 109 ? 7.634 -18.609 -36.390 1.00 89.38 109 ASP A CA 1
ATOM 846 C C . ASP A 1 109 ? 8.394 -17.477 -37.122 1.00 89.38 109 ASP A C 1
ATOM 848 O O . ASP A 1 109 ? 9.292 -16.850 -36.543 1.00 89.38 109 ASP A O 1
ATOM 852 N N . PRO A 1 110 ? 8.027 -17.117 -38.372 1.00 91.75 110 PRO A N 1
ATOM 853 C CA . PRO A 1 110 ? 8.761 -16.115 -39.151 1.00 91.75 110 PRO A CA 1
ATOM 854 C C . PRO A 1 110 ? 8.692 -14.712 -38.531 1.00 91.75 110 PRO A C 1
ATOM 856 O O . PRO A 1 110 ? 9.483 -13.834 -38.878 1.00 91.75 110 PRO A O 1
ATOM 859 N N . ARG A 1 111 ? 7.766 -14.474 -37.592 1.00 93.25 111 ARG A N 1
ATOM 860 C CA . ARG A 1 111 ? 7.677 -13.210 -36.852 1.00 93.25 111 ARG A CA 1
ATOM 861 C C . ARG A 1 111 ? 8.817 -13.070 -35.844 1.00 93.25 111 ARG A C 1
ATOM 863 O O . ARG A 1 111 ? 9.260 -11.948 -35.621 1.00 93.25 111 ARG A O 1
ATOM 870 N N . ILE A 1 112 ? 9.303 -14.180 -35.279 1.00 91.06 112 ILE A N 1
ATOM 871 C CA . ILE A 1 112 ? 10.452 -14.207 -34.363 1.00 91.06 112 ILE A CA 1
ATOM 872 C C . ILE A 1 112 ? 11.750 -13.941 -35.134 1.00 91.06 112 ILE A C 1
ATOM 874 O O . ILE A 1 112 ? 12.543 -13.107 -34.704 1.00 91.06 112 ILE A O 1
ATOM 878 N N . ALA A 1 113 ? 11.925 -14.543 -36.317 1.00 90.00 113 ALA A N 1
ATOM 879 C CA . ALA A 1 113 ? 13.053 -14.238 -37.204 1.00 90.00 113 ALA A CA 1
ATOM 880 C C . ALA A 1 113 ? 13.109 -12.739 -37.566 1.00 90.00 113 ALA A C 1
ATOM 882 O O . ALA A 1 113 ? 14.098 -12.064 -37.277 1.00 90.00 113 ALA A O 1
ATOM 883 N N . LEU A 1 114 ? 12.002 -12.186 -38.083 1.00 93.19 114 LEU A N 1
ATOM 884 C CA . LEU A 1 114 ? 11.886 -10.755 -38.394 1.00 93.19 114 LEU A CA 1
ATOM 885 C C . LEU A 1 114 ? 12.104 -9.858 -37.164 1.00 93.19 114 LEU A C 1
ATOM 887 O O . LEU A 1 114 ? 12.674 -8.776 -37.283 1.00 93.19 114 LEU A O 1
ATOM 891 N N . TYR A 1 115 ? 11.653 -10.276 -35.979 1.00 94.44 115 TYR A N 1
ATOM 892 C CA . TYR A 1 115 ? 11.859 -9.520 -34.743 1.00 94.44 115 TYR A CA 1
ATOM 893 C C . TYR A 1 115 ? 13.346 -9.375 -34.395 1.00 94.44 115 TYR A C 1
ATOM 895 O O . TYR A 1 115 ? 13.776 -8.283 -34.029 1.00 94.44 115 TYR A O 1
ATOM 903 N N . ILE A 1 116 ? 14.142 -10.434 -34.556 1.00 91.25 116 ILE A N 1
ATOM 904 C CA . ILE A 1 116 ? 15.586 -10.418 -34.273 1.00 91.25 116 ILE A CA 1
ATOM 905 C C . ILE A 1 116 ? 16.313 -9.476 -35.239 1.00 91.25 116 ILE A C 1
ATOM 907 O O . ILE A 1 116 ? 17.137 -8.669 -34.806 1.00 91.25 116 ILE A O 1
ATOM 911 N N . GLU A 1 117 ? 15.958 -9.514 -36.527 1.00 91.94 117 GLU A N 1
ATOM 912 C CA . GLU A 1 117 ? 16.489 -8.595 -37.543 1.00 91.94 117 GLU A CA 1
ATOM 913 C C . GLU A 1 117 ? 16.187 -7.126 -37.214 1.00 91.94 117 GLU A C 1
ATOM 915 O O . GLU A 1 117 ? 17.056 -6.268 -37.376 1.00 91.94 117 GLU A O 1
ATOM 920 N N . GLN A 1 118 ? 14.974 -6.821 -36.732 1.00 92.38 118 GLN A N 1
ATOM 921 C CA . GLN A 1 118 ? 14.615 -5.472 -36.283 1.00 92.38 118 GLN A CA 1
ATOM 922 C C . GLN A 1 118 ? 15.352 -5.094 -34.988 1.00 92.38 118 GLN A C 1
ATOM 924 O O . GLN A 1 118 ? 15.914 -4.001 -34.902 1.00 92.38 118 GLN A O 1
ATOM 929 N N . ARG A 1 119 ? 15.417 -5.995 -33.996 1.00 93.62 119 ARG A N 1
ATOM 930 C CA . ARG A 1 119 ? 16.106 -5.761 -32.714 1.00 93.62 119 ARG A CA 1
ATOM 931 C C . ARG A 1 119 ? 17.581 -5.420 -32.911 1.00 93.62 119 ARG A C 1
ATOM 933 O O . ARG A 1 119 ? 18.071 -4.504 -32.260 1.00 93.62 119 ARG A O 1
ATOM 940 N N . ALA A 1 120 ? 18.261 -6.091 -33.840 1.00 89.69 120 ALA A N 1
ATOM 941 C CA . ALA A 1 120 ? 19.665 -5.835 -34.163 1.00 89.69 120 ALA A CA 1
ATOM 942 C C . ALA A 1 120 ? 19.936 -4.424 -34.734 1.00 89.69 120 ALA A C 1
ATOM 944 O O . ALA A 1 120 ? 21.066 -3.945 -34.668 1.00 89.69 120 ALA A O 1
ATOM 945 N N . GLN A 1 121 ? 18.918 -3.751 -35.284 1.00 87.50 121 GLN A N 1
ATOM 946 C CA . GLN A 1 121 ? 19.029 -2.410 -35.877 1.00 87.50 121 GLN A CA 1
ATOM 947 C C . GLN A 1 121 ? 18.617 -1.286 -34.907 1.00 87.50 121 GLN A C 1
ATOM 949 O O . GLN A 1 121 ? 18.984 -0.124 -35.100 1.00 87.50 121 GLN A O 1
ATOM 954 N N . VAL A 1 122 ? 17.860 -1.612 -33.857 1.00 84.06 122 VAL A N 1
ATOM 955 C CA . VAL A 1 122 ? 17.289 -0.642 -32.914 1.00 84.06 122 VAL A CA 1
ATOM 956 C C . VAL A 1 122 ? 18.294 -0.263 -31.823 1.00 84.06 122 VAL A C 1
ATOM 958 O O . VAL A 1 122 ? 18.860 -1.106 -31.132 1.00 84.06 122 VAL A O 1
ATOM 961 N N . ARG A 1 123 ? 18.486 1.046 -31.611 1.00 82.25 123 ARG A N 1
ATOM 962 C CA . ARG A 1 123 ? 19.323 1.566 -30.519 1.00 82.25 123 ARG A CA 1
ATOM 963 C C . ARG A 1 123 ? 18.582 1.502 -29.187 1.00 82.25 123 ARG A C 1
ATOM 965 O O . ARG A 1 123 ? 17.520 2.113 -29.051 1.00 82.25 123 ARG A O 1
ATOM 972 N N . ASP A 1 124 ? 19.197 0.869 -28.187 1.00 81.88 124 ASP A N 1
ATOM 973 C CA . ASP A 1 124 ? 18.681 0.789 -26.816 1.00 81.88 124 ASP A CA 1
ATOM 974 C C . ASP A 1 124 ? 18.551 2.180 -26.166 1.00 81.88 124 ASP A C 1
ATOM 976 O O . ASP A 1 124 ? 19.487 2.759 -25.617 1.00 81.88 124 ASP A O 1
ATOM 980 N N . THR A 1 125 ? 17.357 2.740 -26.312 1.00 76.44 125 THR A N 1
ATOM 981 C CA . THR A 1 125 ? 16.945 4.090 -25.921 1.00 76.44 125 THR A CA 1
ATOM 982 C C . THR A 1 125 ? 15.444 4.067 -25.633 1.00 76.44 125 THR A C 1
ATOM 984 O O . THR A 1 125 ? 14.766 3.110 -26.012 1.00 76.44 125 THR A O 1
ATOM 987 N N . ILE A 1 126 ? 14.892 5.116 -25.011 1.00 66.94 126 ILE A N 1
ATOM 988 C CA . ILE A 1 126 ? 13.435 5.228 -24.808 1.00 66.94 126 ILE A CA 1
ATOM 989 C C . ILE A 1 126 ? 12.694 5.124 -26.152 1.00 66.94 126 ILE A C 1
ATOM 991 O O . ILE A 1 126 ? 11.846 4.250 -26.305 1.00 66.94 126 ILE A O 1
ATOM 995 N N . ASN A 1 127 ? 13.053 5.948 -27.142 1.00 78.75 127 ASN A N 1
ATOM 996 C CA . ASN A 1 127 ? 12.368 5.963 -28.439 1.00 78.75 127 ASN A CA 1
ATOM 997 C C . ASN A 1 127 ? 12.525 4.637 -29.194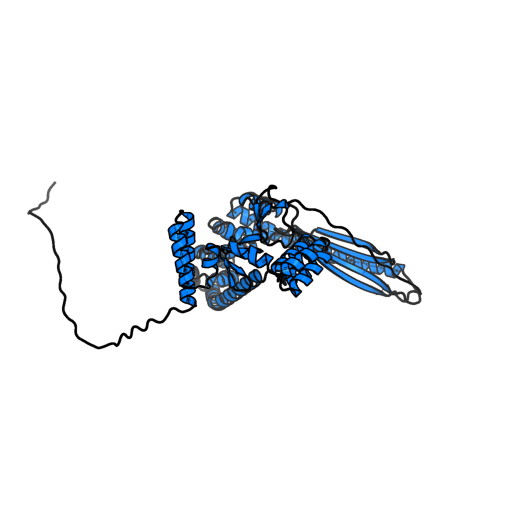 1.00 78.75 127 ASN A C 1
ATOM 999 O O . ASN A 1 127 ? 11.522 4.075 -29.613 1.00 78.75 127 ASN A O 1
ATOM 1003 N N . GLY A 1 128 ? 13.742 4.090 -29.296 1.00 81.50 128 GLY A N 1
ATOM 1004 C CA . GLY A 1 128 ? 13.974 2.836 -30.021 1.00 81.50 128 GLY A CA 1
ATOM 1005 C C . GLY A 1 128 ? 13.218 1.647 -29.420 1.00 81.50 128 GLY A C 1
ATOM 1006 O O . GLY A 1 128 ? 12.594 0.878 -30.148 1.00 81.50 128 GLY A O 1
ATOM 1007 N N . ASN A 1 129 ? 13.191 1.523 -28.087 1.00 86.06 129 ASN A N 1
ATOM 1008 C CA . ASN A 1 129 ? 12.402 0.476 -27.432 1.00 86.06 129 ASN A CA 1
ATOM 1009 C C . ASN A 1 129 ? 10.885 0.709 -27.587 1.00 86.06 129 ASN A C 1
ATOM 1011 O O . ASN A 1 129 ? 10.150 -0.261 -27.745 1.00 86.06 129 ASN A O 1
ATOM 1015 N N . LEU A 1 130 ? 10.396 1.957 -27.598 1.00 87.75 130 LEU A N 1
ATOM 1016 C CA . LEU A 1 130 ? 8.987 2.247 -27.908 1.00 87.75 130 LEU A CA 1
ATOM 1017 C C . LEU A 1 130 ? 8.634 1.882 -29.355 1.00 87.75 130 LEU A C 1
ATOM 1019 O O . LEU A 1 130 ? 7.641 1.205 -29.581 1.00 87.75 130 LEU A O 1
ATOM 1023 N N . GLU A 1 131 ? 9.450 2.283 -30.329 1.00 93.25 131 GLU A N 1
ATOM 1024 C CA . GLU A 1 131 ? 9.241 1.993 -31.753 1.00 93.25 131 GLU A CA 1
ATOM 1025 C C . GLU A 1 131 ? 9.213 0.480 -32.025 1.00 93.25 131 GLU A C 1
ATOM 1027 O O . GLU A 1 131 ? 8.335 -0.004 -32.745 1.00 93.25 131 GLU A O 1
ATOM 1032 N N . LEU A 1 132 ? 10.110 -0.279 -31.384 1.00 94.06 132 LEU A N 1
ATOM 1033 C CA . LEU A 1 132 ? 10.144 -1.737 -31.482 1.00 94.06 132 LEU A CA 1
ATOM 1034 C C . LEU A 1 132 ? 8.980 -2.402 -30.730 1.00 94.06 132 LEU A C 1
ATOM 1036 O O . LEU A 1 132 ? 8.382 -3.333 -31.261 1.00 94.06 132 LEU A O 1
ATOM 1040 N N . ALA A 1 133 ? 8.572 -1.894 -29.561 1.00 95.38 133 ALA A N 1
ATOM 1041 C CA . ALA A 1 133 ? 7.359 -2.354 -28.880 1.00 95.38 133 ALA A CA 1
ATOM 1042 C C . ALA A 1 133 ? 6.098 -2.128 -29.738 1.00 95.38 133 ALA A C 1
ATOM 1044 O O . ALA A 1 133 ? 5.286 -3.037 -29.909 1.00 95.38 133 ALA A O 1
ATOM 1045 N N . ASP A 1 134 ? 5.968 -0.951 -30.354 1.00 95.00 134 ASP A N 1
ATOM 1046 C CA . ASP A 1 134 ? 4.896 -0.597 -31.288 1.00 95.00 134 ASP A CA 1
ATOM 1047 C C . ASP A 1 134 ? 4.917 -1.420 -32.585 1.00 95.00 134 ASP A C 1
ATOM 1049 O O . ASP A 1 134 ? 3.882 -1.546 -33.245 1.00 95.00 134 ASP A O 1
ATOM 1053 N N . TRP A 1 135 ? 6.066 -1.973 -32.978 1.00 96.56 135 TRP A N 1
ATOM 1054 C CA . TRP A 1 135 ? 6.176 -2.947 -34.065 1.00 96.56 135 TRP A CA 1
ATOM 1055 C C . TRP A 1 135 ? 5.753 -4.348 -33.598 1.00 96.56 135 TRP A C 1
ATOM 1057 O O . TRP A 1 135 ? 4.920 -4.979 -34.252 1.00 96.56 135 TRP A O 1
ATOM 1067 N N . CYS A 1 136 ? 6.233 -4.803 -32.436 1.00 96.19 136 CYS A N 1
ATOM 1068 C CA . CYS A 1 136 ? 5.872 -6.090 -31.834 1.00 96.19 136 CYS A CA 1
ATOM 1069 C C . CYS A 1 136 ? 4.360 -6.205 -31.597 1.00 96.19 136 CYS A C 1
ATOM 1071 O O . CYS A 1 136 ? 3.756 -7.210 -31.982 1.00 96.19 136 CYS A O 1
ATOM 1073 N N . GLN A 1 137 ? 3.728 -5.135 -31.101 1.00 95.88 137 GLN A N 1
ATOM 1074 C CA . GLN A 1 137 ? 2.274 -5.011 -30.972 1.00 95.88 137 GLN A CA 1
ATOM 1075 C C . GLN A 1 137 ? 1.560 -5.318 -32.300 1.00 95.88 137 GLN A C 1
ATOM 1077 O O . GLN A 1 137 ? 0.658 -6.154 -32.362 1.00 95.88 137 GLN A O 1
ATOM 1082 N N . LYS A 1 138 ? 1.998 -4.678 -33.395 1.00 96.06 138 LYS A N 1
ATOM 1083 C CA . LYS A 1 138 ? 1.419 -4.830 -34.746 1.00 96.06 138 LYS A CA 1
ATOM 1084 C C . LYS A 1 138 ? 1.672 -6.213 -35.360 1.00 96.06 138 LYS A C 1
ATOM 1086 O O . LYS A 1 138 ? 0.969 -6.592 -36.293 1.00 96.06 138 LYS A O 1
ATOM 1091 N N . LYS A 1 139 ? 2.656 -6.967 -34.857 1.00 95.19 139 LYS A N 1
ATOM 1092 C CA . LYS A 1 139 ? 2.960 -8.354 -35.259 1.00 95.19 139 LYS A CA 1
ATOM 1093 C C . LYS A 1 139 ? 2.344 -9.413 -34.330 1.00 95.19 139 LYS A C 1
ATOM 1095 O O . LYS A 1 139 ? 2.438 -10.607 -34.623 1.00 95.19 139 LYS A O 1
ATOM 1100 N N . GLY A 1 140 ? 1.700 -9.005 -33.233 1.00 92.19 140 GLY A N 1
ATOM 1101 C CA . GLY A 1 140 ? 1.148 -9.918 -32.230 1.00 92.19 140 GLY A CA 1
ATOM 1102 C C . GLY A 1 140 ? 2.226 -10.667 -31.438 1.00 92.19 140 GLY A C 1
ATOM 1103 O O . GLY A 1 140 ? 2.064 -11.858 -31.170 1.00 92.19 140 GLY A O 1
ATOM 1104 N N . LEU A 1 141 ? 3.332 -9.986 -31.123 1.00 92.88 141 LEU A N 1
ATOM 1105 C CA . LEU A 1 141 ? 4.472 -10.484 -30.346 1.00 92.88 141 LEU A CA 1
ATOM 1106 C C . LEU A 1 141 ? 4.436 -9.871 -28.935 1.00 92.88 141 LEU A C 1
ATOM 1108 O O . LEU A 1 141 ? 5.135 -8.902 -28.642 1.00 92.88 141 LEU A O 1
ATOM 1112 N N . ALA A 1 142 ? 3.539 -10.388 -28.092 1.00 90.38 142 ALA A N 1
ATOM 1113 C CA . ALA A 1 142 ? 3.153 -9.748 -26.832 1.00 90.38 142 ALA A CA 1
ATOM 1114 C C . ALA A 1 142 ? 4.282 -9.690 -25.787 1.00 90.38 142 ALA A C 1
ATOM 1116 O O . ALA A 1 142 ? 4.474 -8.645 -25.166 1.00 90.38 142 ALA A O 1
ATOM 1117 N N . GLU A 1 143 ? 5.065 -10.761 -25.621 1.00 88.56 143 GLU A N 1
ATOM 1118 C CA . GLU A 1 143 ? 6.165 -10.761 -24.645 1.00 88.56 143 GLU A CA 1
ATOM 1119 C C . GLU A 1 143 ? 7.343 -9.895 -25.125 1.00 88.56 143 GLU A C 1
ATOM 1121 O O . GLU A 1 143 ? 7.932 -9.168 -24.330 1.00 88.56 143 GLU A O 1
ATOM 1126 N N . GLN A 1 144 ? 7.611 -9.833 -26.436 1.00 94.06 144 GLN A N 1
ATOM 1127 C CA . GLN A 1 144 ? 8.582 -8.890 -27.010 1.00 94.06 144 GLN A CA 1
ATOM 1128 C C . GLN A 1 144 ? 8.139 -7.431 -26.826 1.00 94.06 144 GLN A C 1
ATOM 1130 O O . GLN A 1 144 ? 8.951 -6.591 -26.439 1.00 94.06 144 GLN A O 1
ATOM 1135 N N . GLU A 1 145 ? 6.858 -7.114 -27.071 1.00 95.25 145 GLU A N 1
ATOM 1136 C CA . GLU A 1 145 ? 6.290 -5.795 -26.756 1.00 95.25 145 GLU A CA 1
ATOM 1137 C C . GLU A 1 145 ? 6.512 -5.475 -25.271 1.00 95.25 145 GLU A C 1
ATOM 1139 O O . GLU A 1 145 ? 7.128 -4.463 -24.938 1.00 95.25 145 GLU A O 1
ATOM 1144 N N . ARG A 1 146 ? 6.093 -6.371 -24.374 1.00 87.56 146 ARG A N 1
ATOM 1145 C CA . ARG A 1 146 ? 6.247 -6.221 -22.924 1.00 87.56 146 ARG A CA 1
ATOM 1146 C C . ARG A 1 146 ? 7.701 -6.021 -22.495 1.00 87.56 146 ARG A C 1
ATOM 1148 O O . ARG A 1 146 ? 7.954 -5.122 -21.697 1.00 87.56 146 ARG A O 1
ATOM 1155 N N . ALA A 1 147 ? 8.648 -6.797 -23.019 1.00 83.88 147 ALA A N 1
ATOM 1156 C CA . ALA A 1 147 ? 10.065 -6.693 -22.679 1.00 83.88 147 ALA A CA 1
ATOM 1157 C C . ALA A 1 147 ? 10.651 -5.324 -23.062 1.00 83.88 147 ALA A C 1
ATOM 1159 O O . ALA A 1 147 ? 11.334 -4.691 -22.253 1.00 83.88 147 ALA A O 1
ATOM 1160 N N . HIS A 1 148 ? 10.325 -4.808 -24.251 1.00 88.31 148 HIS A N 1
ATOM 1161 C CA . HIS A 1 148 ? 10.754 -3.468 -24.658 1.00 88.31 148 HIS A CA 1
ATOM 1162 C C . HIS A 1 148 ? 10.038 -2.354 -23.881 1.00 88.31 148 HIS A C 1
ATOM 1164 O O . HIS A 1 148 ? 10.673 -1.368 -23.506 1.00 88.31 148 HIS A O 1
ATOM 1170 N N . LEU A 1 149 ? 8.755 -2.510 -23.538 1.00 85.00 149 LEU A N 1
ATOM 1171 C CA . LEU A 1 149 ? 8.060 -1.557 -22.664 1.00 85.00 149 LEU A CA 1
ATOM 1172 C C . LEU A 1 149 ? 8.639 -1.545 -21.240 1.00 85.00 149 LEU A C 1
ATOM 1174 O O . LEU A 1 149 ? 8.762 -0.472 -20.653 1.00 85.00 149 LEU A O 1
ATOM 1178 N N . MET A 1 150 ? 9.050 -2.697 -20.701 1.00 77.44 150 MET A N 1
ATOM 1179 C CA . MET A 1 150 ? 9.790 -2.780 -19.436 1.00 77.44 150 MET A CA 1
ATOM 1180 C C . MET A 1 150 ? 11.160 -2.098 -19.549 1.00 77.44 150 MET A C 1
ATOM 1182 O O . MET A 1 150 ? 11.495 -1.284 -18.691 1.00 77.44 150 MET A O 1
ATOM 1186 N N . ARG A 1 151 ? 11.895 -2.300 -20.655 1.00 84.00 151 ARG A N 1
ATOM 1187 C CA . ARG A 1 151 ? 13.159 -1.587 -20.921 1.00 84.00 151 ARG A CA 1
ATOM 1188 C C . ARG A 1 151 ? 12.983 -0.065 -20.922 1.00 84.00 151 ARG A C 1
ATOM 1190 O O . ARG A 1 151 ? 13.863 0.646 -20.444 1.00 84.00 151 ARG A O 1
ATOM 1197 N N . VAL A 1 152 ? 11.843 0.439 -21.401 1.00 76.44 152 VAL A N 1
ATOM 1198 C CA . VAL A 1 152 ? 11.483 1.865 -21.305 1.00 76.44 152 VAL A CA 1
ATOM 1199 C C . VAL A 1 152 ? 11.233 2.296 -19.856 1.00 76.44 152 VAL A C 1
ATOM 1201 O O . VAL A 1 152 ? 11.683 3.378 -19.481 1.00 76.44 152 VAL A O 1
ATOM 1204 N N . LEU A 1 153 ? 10.575 1.473 -19.028 1.00 75.94 153 LEU A N 1
ATOM 1205 C CA . LEU A 1 153 ? 10.369 1.787 -17.604 1.00 75.94 153 LEU A CA 1
ATOM 1206 C C . LEU A 1 153 ? 11.675 1.837 -16.806 1.00 75.94 153 LEU A C 1
ATOM 1208 O O . LEU A 1 153 ? 11.782 2.612 -15.862 1.00 75.94 153 LEU A O 1
ATOM 1212 N N . ASP A 1 154 ? 12.685 1.069 -17.194 1.00 65.50 154 ASP A N 1
ATOM 1213 C CA . ASP A 1 154 ? 13.998 1.151 -16.555 1.00 65.50 154 ASP A CA 1
ATOM 1214 C C . ASP A 1 154 ? 14.749 2.460 -16.884 1.00 65.50 154 ASP A C 1
ATOM 1216 O O . ASP A 1 154 ? 15.615 2.890 -16.121 1.00 65.50 154 ASP A O 1
ATOM 1220 N N . PHE A 1 155 ? 14.449 3.090 -18.029 1.00 60.12 155 PHE A N 1
ATOM 1221 C CA . PHE A 1 155 ? 14.986 4.406 -18.401 1.00 60.12 155 PHE A CA 1
ATOM 1222 C C . PHE A 1 155 ? 14.168 5.563 -17.799 1.00 60.12 155 PHE A C 1
ATOM 1224 O O . PHE A 1 155 ? 14.747 6.550 -17.347 1.00 60.12 155 PHE A O 1
ATOM 1231 N N . ASP A 1 156 ? 12.836 5.447 -17.782 1.00 66.88 156 ASP A N 1
ATOM 1232 C CA . ASP A 1 156 ? 11.910 6.349 -17.087 1.00 66.88 156 ASP A CA 1
ATOM 1233 C C . ASP A 1 156 ? 10.831 5.536 -16.358 1.00 66.88 156 ASP A C 1
ATOM 1235 O O . ASP A 1 156 ? 9.828 5.104 -16.937 1.00 66.88 156 ASP A O 1
ATOM 1239 N N . ALA A 1 157 ? 11.004 5.402 -15.041 1.00 71.44 157 ALA A N 1
ATOM 1240 C CA . ALA A 1 157 ? 10.124 4.630 -14.166 1.00 71.44 157 ALA A CA 1
ATOM 1241 C C . ALA A 1 157 ? 8.665 5.115 -14.142 1.00 71.44 157 ALA A C 1
ATOM 1243 O O . ALA A 1 157 ? 7.804 4.398 -13.626 1.00 71.44 157 ALA A O 1
ATOM 1244 N N . ASN A 1 158 ? 8.344 6.286 -14.701 1.00 69.25 158 ASN A N 1
ATOM 1245 C CA . ASN A 1 158 ? 6.984 6.823 -14.782 1.00 69.25 158 ASN A CA 1
ATOM 1246 C C . ASN A 1 158 ? 6.446 6.910 -16.212 1.00 69.25 158 ASN A C 1
ATOM 1248 O O . ASN A 1 158 ? 5.352 7.457 -16.392 1.00 69.25 158 ASN A O 1
ATOM 1252 N N . HIS A 1 159 ? 7.168 6.381 -17.209 1.00 78.00 159 HIS A N 1
ATOM 1253 C CA . HIS A 1 159 ? 6.889 6.633 -18.619 1.00 78.00 159 HIS A CA 1
ATOM 1254 C C . HIS A 1 159 ? 5.444 6.281 -18.994 1.00 78.00 159 HIS A C 1
ATOM 1256 O O . HIS A 1 159 ? 5.063 5.110 -19.120 1.00 78.00 159 HIS A O 1
ATOM 1262 N N . ARG A 1 160 ? 4.612 7.321 -19.153 1.00 83.56 160 ARG A N 1
ATOM 1263 C CA . ARG A 1 160 ? 3.147 7.178 -19.086 1.00 83.56 160 ARG A CA 1
ATOM 1264 C C . ARG A 1 160 ? 2.606 6.252 -20.170 1.00 83.56 160 ARG A C 1
ATOM 1266 O O . ARG A 1 160 ? 1.701 5.466 -19.897 1.00 83.56 160 ARG A O 1
ATOM 1273 N N . VAL A 1 161 ? 3.171 6.323 -21.377 1.00 86.69 161 VAL A N 1
ATOM 1274 C CA . VAL A 1 161 ? 2.776 5.481 -22.517 1.00 86.69 161 VAL A CA 1
ATOM 1275 C C . VAL A 1 161 ? 3.117 4.017 -22.248 1.00 86.69 161 VAL A C 1
ATOM 1277 O O . VAL A 1 161 ? 2.252 3.159 -22.404 1.00 86.69 161 VAL A O 1
ATOM 1280 N N . ALA A 1 162 ? 4.334 3.733 -21.772 1.00 86.75 162 ALA A N 1
ATOM 1281 C CA . ALA A 1 162 ? 4.781 2.361 -21.538 1.00 86.75 162 ALA A CA 1
ATOM 1282 C C . ALA A 1 162 ? 4.000 1.698 -20.397 1.00 86.75 162 ALA A C 1
ATOM 1284 O O . ALA A 1 162 ? 3.483 0.597 -20.570 1.00 86.75 162 ALA A O 1
ATOM 1285 N N . ARG A 1 163 ? 3.788 2.410 -19.280 1.00 87.38 163 ARG A N 1
ATOM 1286 C CA . ARG A 1 163 ? 2.910 1.935 -18.197 1.00 87.38 163 ARG A CA 1
ATOM 1287 C C . ARG A 1 163 ? 1.473 1.697 -18.667 1.00 87.38 163 ARG A C 1
ATOM 1289 O O . ARG A 1 163 ? 0.880 0.693 -18.286 1.00 87.38 163 ARG A O 1
ATOM 1296 N N . THR A 1 164 ? 0.928 2.568 -19.519 1.00 88.94 164 THR A N 1
ATOM 1297 C CA . THR A 1 164 ? -0.435 2.404 -20.058 1.00 88.94 164 THR A CA 1
ATOM 1298 C C . THR A 1 164 ? -0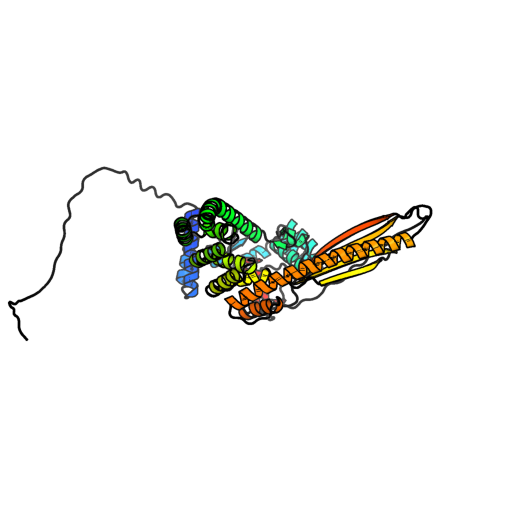.543 1.191 -20.989 1.00 88.94 164 THR A C 1
ATOM 1300 O O . THR A 1 164 ? -1.510 0.440 -20.875 1.00 88.94 164 THR A O 1
ATOM 1303 N N . LYS A 1 165 ? 0.446 0.948 -21.866 1.00 91.38 165 LYS A N 1
ATOM 1304 C CA . LYS A 1 165 ? 0.484 -0.252 -22.726 1.00 91.38 165 LYS A CA 1
ATOM 1305 C C . LYS A 1 165 ? 0.655 -1.545 -21.918 1.00 91.38 165 LYS A C 1
ATOM 1307 O O . LYS A 1 165 ? -0.068 -2.503 -22.158 1.00 91.38 165 LYS A O 1
ATOM 1312 N N . LEU A 1 166 ? 1.480 -1.522 -20.867 1.00 88.44 166 LEU A N 1
ATOM 1313 C CA . LEU A 1 166 ? 1.582 -2.586 -19.852 1.00 88.44 166 LEU A CA 1
ATOM 1314 C C . LEU A 1 166 ? 0.327 -2.712 -18.948 1.00 88.44 166 LEU A C 1
ATOM 1316 O O . LEU A 1 166 ? 0.332 -3.445 -17.961 1.00 88.44 166 LEU A O 1
ATOM 1320 N N . GLY A 1 167 ? -0.759 -1.990 -19.247 1.00 87.50 167 GLY A N 1
ATOM 1321 C CA . GLY A 1 167 ? -2.057 -2.110 -18.582 1.00 87.50 167 GLY A CA 1
ATOM 1322 C C . GLY A 1 167 ? -2.188 -1.397 -17.231 1.00 87.50 167 GLY A C 1
ATOM 1323 O O . GLY A 1 167 ? -3.274 -1.430 -16.644 1.00 87.50 167 GLY A O 1
ATOM 1324 N N . PHE A 1 168 ? -1.142 -0.733 -16.729 1.00 84.62 168 PHE A N 1
ATOM 1325 C CA . PHE A 1 168 ? -1.234 0.070 -15.507 1.00 84.62 168 PHE A CA 1
ATOM 1326 C C . PHE A 1 168 ? -2.164 1.273 -15.715 1.00 84.62 168 PHE A C 1
ATOM 1328 O O . PHE A 1 168 ? -2.240 1.862 -16.795 1.00 84.62 168 PHE A O 1
ATOM 1335 N N . ARG A 1 169 ? -2.838 1.695 -14.643 1.00 83.31 169 ARG A N 1
ATOM 1336 C CA . ARG A 1 169 ? -3.667 2.908 -14.610 1.00 83.31 169 ARG A CA 1
ATOM 1337 C C . ARG A 1 169 ? -3.141 3.862 -13.549 1.00 83.31 169 ARG A C 1
ATOM 1339 O O . ARG A 1 169 ? -2.719 3.420 -12.486 1.00 83.31 169 ARG A O 1
ATOM 1346 N N . GLN A 1 170 ? -3.186 5.165 -13.819 1.00 80.44 170 GLN A N 1
ATOM 1347 C CA . GLN A 1 170 ? -2.787 6.173 -12.839 1.00 80.44 170 GLN A CA 1
ATOM 1348 C C . GLN A 1 170 ? -4.009 6.624 -12.025 1.00 80.44 170 GLN A C 1
ATOM 1350 O O . GLN A 1 170 ? -4.954 7.172 -12.589 1.00 80.44 170 GLN A O 1
ATOM 1355 N N . ILE A 1 171 ? -3.998 6.393 -10.710 1.00 73.94 171 ILE A N 1
ATOM 1356 C CA . ILE A 1 171 ? -5.053 6.796 -9.766 1.00 73.94 171 ILE A CA 1
ATOM 1357 C C . ILE A 1 171 ? -4.388 7.565 -8.624 1.00 73.94 171 ILE A C 1
ATOM 1359 O O . ILE A 1 171 ? -3.413 7.095 -8.048 1.00 73.94 171 ILE A O 1
ATOM 1363 N N . ASN A 1 172 ? -4.881 8.769 -8.317 1.00 65.44 172 ASN A N 1
ATOM 1364 C CA . ASN A 1 172 ? -4.324 9.658 -7.284 1.00 65.44 172 ASN A CA 1
ATOM 1365 C C . ASN A 1 172 ? -2.794 9.881 -7.395 1.00 65.44 172 ASN A C 1
ATOM 1367 O O . ASN A 1 172 ? -2.107 10.057 -6.397 1.00 65.44 172 ASN A O 1
ATOM 1371 N N . GLY A 1 173 ? -2.256 9.858 -8.622 1.00 67.88 173 GLY A N 1
ATOM 1372 C CA . GLY A 1 173 ? -0.821 9.986 -8.915 1.00 67.88 173 GLY A CA 1
ATOM 1373 C C . GLY A 1 173 ? -0.028 8.671 -8.885 1.00 67.88 173 GLY A C 1
ATOM 1374 O O . GLY A 1 173 ? 1.022 8.595 -9.524 1.00 67.88 173 GLY A O 1
ATOM 1375 N N . GLN A 1 174 ? -0.539 7.624 -8.233 1.00 70.38 174 GLN A N 1
ATOM 1376 C CA . GLN A 1 174 ? 0.083 6.298 -8.156 1.00 70.38 174 GLN A CA 1
ATOM 1377 C C . GLN A 1 174 ? -0.293 5.418 -9.357 1.00 70.38 174 GLN A C 1
ATOM 1379 O O . GLN A 1 174 ? -1.375 5.552 -9.930 1.00 70.38 174 GLN A O 1
ATOM 1384 N N . TRP A 1 175 ? 0.596 4.497 -9.733 1.00 77.88 175 TRP A N 1
ATOM 1385 C CA . TRP A 1 175 ? 0.372 3.530 -10.810 1.00 77.88 175 TRP A CA 1
ATOM 1386 C C . TRP A 1 175 ? -0.114 2.194 -10.247 1.00 77.88 175 TRP A C 1
ATOM 1388 O O . TRP A 1 175 ? 0.656 1.483 -9.611 1.00 77.88 175 TRP A O 1
ATOM 1398 N N . VAL A 1 176 ? -1.370 1.839 -10.519 1.00 81.75 176 VAL A N 1
ATOM 1399 C CA . VAL A 1 176 ? -1.980 0.575 -10.081 1.00 81.75 176 VAL A CA 1
ATOM 1400 C C . VAL A 1 176 ? -2.115 -0.415 -11.236 1.00 81.75 176 VAL A C 1
ATOM 1402 O O . VAL A 1 176 ? -2.423 -0.033 -12.369 1.00 81.75 176 VAL A O 1
ATOM 1405 N N . THR A 1 177 ? -1.919 -1.702 -10.957 1.00 82.25 177 THR A N 1
ATOM 1406 C CA . THR A 1 177 ? -2.172 -2.779 -11.924 1.00 82.25 177 THR A CA 1
ATOM 1407 C C . THR A 1 177 ? -3.676 -3.068 -12.055 1.00 82.25 177 THR A C 1
ATOM 1409 O O . THR A 1 177 ? -4.456 -2.787 -11.136 1.00 82.25 177 THR A O 1
ATOM 1412 N N . PRO A 1 178 ? -4.125 -3.712 -13.150 1.00 78.69 178 PRO A N 1
ATOM 1413 C CA . PRO A 1 178 ? -5.494 -4.219 -13.252 1.00 78.69 178 PRO A CA 1
ATOM 1414 C C . PRO A 1 178 ? -5.858 -5.224 -12.149 1.00 78.69 178 PRO A C 1
ATOM 1416 O O . PRO A 1 178 ? -7.030 -5.339 -11.801 1.00 78.69 178 PRO A O 1
ATOM 1419 N N . ALA A 1 179 ? -4.881 -5.951 -11.594 1.00 76.75 179 ALA A N 1
ATOM 1420 C CA . ALA A 1 179 ? -5.100 -6.869 -10.478 1.00 76.75 179 ALA A CA 1
ATOM 1421 C C . ALA A 1 179 ? -5.398 -6.107 -9.177 1.00 76.75 179 ALA A C 1
ATOM 1423 O O . ALA A 1 179 ? -6.454 -6.328 -8.585 1.00 76.75 179 ALA A O 1
ATOM 1424 N N . GLN A 1 180 ? -4.546 -5.143 -8.810 1.00 78.69 180 GLN A N 1
ATOM 1425 C CA . GLN A 1 180 ? -4.737 -4.268 -7.646 1.00 78.69 180 GLN A CA 1
ATOM 1426 C C . GLN A 1 180 ? -6.066 -3.504 -7.723 1.00 78.69 180 GLN A C 1
ATOM 1428 O O . GLN A 1 180 ? -6.811 -3.454 -6.747 1.00 78.69 180 GLN A O 1
ATOM 1433 N N . LEU A 1 181 ? -6.419 -2.969 -8.900 1.00 81.25 181 LEU A N 1
ATOM 1434 C CA . LEU A 1 181 ? -7.693 -2.272 -9.090 1.00 81.25 181 LEU A CA 1
ATOM 1435 C C . LEU A 1 181 ? -8.901 -3.204 -8.887 1.00 81.25 181 LEU A C 1
ATOM 1437 O O . LEU A 1 181 ? -9.845 -2.826 -8.197 1.00 81.25 181 LEU A O 1
ATOM 1441 N N . ARG A 1 182 ? -8.867 -4.434 -9.422 1.00 84.19 182 ARG A N 1
ATOM 1442 C CA . ARG A 1 182 ? -9.929 -5.434 -9.192 1.00 84.19 182 ARG A CA 1
ATOM 1443 C C . ARG A 1 182 ? -10.012 -5.869 -7.727 1.00 84.19 182 ARG A C 1
ATOM 1445 O O . ARG A 1 182 ? -11.114 -6.085 -7.232 1.00 84.19 182 ARG A O 1
ATOM 1452 N N . GLN A 1 183 ? -8.881 -5.997 -7.036 1.00 82.00 183 GLN A N 1
ATOM 1453 C CA . GLN A 1 183 ? -8.831 -6.332 -5.610 1.00 82.00 183 GLN A CA 1
ATOM 1454 C C . GLN A 1 183 ? -9.450 -5.215 -4.760 1.00 82.00 183 GLN A C 1
ATOM 1456 O O . GLN A 1 183 ? -10.359 -5.483 -3.979 1.00 82.00 183 GLN A O 1
ATOM 1461 N N . ALA A 1 184 ? -9.055 -3.959 -4.988 1.00 81.81 184 ALA A N 1
ATOM 1462 C CA . ALA A 1 184 ? -9.637 -2.797 -4.318 1.00 81.81 184 ALA A CA 1
ATOM 1463 C C . ALA A 1 184 ? -11.149 -2.666 -4.588 1.00 81.81 184 ALA A C 1
ATOM 1465 O O . ALA A 1 184 ? -11.920 -2.427 -3.664 1.00 81.81 184 ALA A O 1
ATOM 1466 N N . GLN A 1 185 ? -11.595 -2.893 -5.830 1.00 86.12 185 GLN A N 1
ATOM 1467 C CA . GLN A 1 185 ? -13.020 -2.898 -6.185 1.00 86.12 185 GLN A CA 1
ATOM 1468 C C . GLN A 1 185 ? -13.807 -4.011 -5.477 1.00 86.12 185 GLN A C 1
ATOM 1470 O O . GLN A 1 185 ? -14.917 -3.761 -5.008 1.00 86.12 185 GLN A O 1
ATOM 1475 N N . ARG A 1 186 ? -13.243 -5.223 -5.363 1.00 88.75 186 ARG A N 1
ATOM 1476 C CA . ARG A 1 186 ? -13.848 -6.330 -4.600 1.00 88.75 186 ARG A CA 1
ATOM 1477 C C . ARG A 1 186 ? -13.953 -5.999 -3.113 1.00 88.75 186 ARG A C 1
ATOM 1479 O O . ARG A 1 186 ? -15.018 -6.210 -2.541 1.00 88.75 186 ARG A O 1
ATOM 1486 N N . GLN A 1 187 ? -12.898 -5.439 -2.518 1.00 86.19 187 GLN A N 1
ATOM 1487 C CA . GLN A 1 187 ? -12.911 -5.036 -1.113 1.00 86.19 187 GLN A CA 1
ATOM 1488 C C . GLN A 1 187 ? -13.970 -3.955 -0.865 1.00 86.19 187 GLN A C 1
ATOM 1490 O O . GLN A 1 187 ? -14.854 -4.156 -0.044 1.00 86.19 187 GLN A O 1
ATOM 1495 N N . MET A 1 188 ? -13.983 -2.880 -1.661 1.00 89.19 188 MET A N 1
ATOM 1496 C CA . MET A 1 188 ? -14.989 -1.814 -1.553 1.00 89.19 188 MET A CA 1
ATOM 1497 C C . MET A 1 188 ? -16.431 -2.316 -1.733 1.00 89.19 188 MET A C 1
ATOM 1499 O O . MET A 1 188 ? -17.345 -1.779 -1.109 1.00 89.19 188 MET A O 1
ATOM 1503 N N . ALA A 1 189 ? -16.662 -3.326 -2.578 1.00 92.81 189 ALA A N 1
ATOM 1504 C CA . ALA A 1 189 ? -17.977 -3.950 -2.723 1.00 92.81 189 ALA A CA 1
ATOM 1505 C C . ALA A 1 189 ? -18.361 -4.776 -1.480 1.00 92.81 189 ALA A C 1
ATOM 1507 O O . ALA A 1 189 ? -19.474 -4.623 -0.975 1.00 92.81 189 ALA A O 1
ATOM 1508 N N . SER A 1 190 ? -17.426 -5.584 -0.965 1.00 92.69 190 SER A N 1
ATOM 1509 C CA . SER A 1 190 ? -17.578 -6.366 0.270 1.00 92.69 190 SER A CA 1
ATOM 1510 C C . SER A 1 190 ? -17.867 -5.458 1.469 1.00 92.69 190 SER A C 1
ATOM 1512 O O . SER A 1 190 ? -18.916 -5.579 2.098 1.00 92.69 190 SER A O 1
ATOM 1514 N N . ASP A 1 191 ? -17.016 -4.458 1.711 1.00 92.38 191 ASP A N 1
ATOM 1515 C CA . ASP A 1 191 ? -17.152 -3.473 2.789 1.00 92.38 191 ASP A CA 1
ATOM 1516 C C . ASP A 1 191 ? -18.506 -2.754 2.734 1.00 92.38 191 ASP A C 1
ATOM 1518 O O . ASP A 1 191 ? -19.142 -2.531 3.763 1.00 92.38 191 ASP A O 1
ATOM 1522 N N . ARG A 1 192 ? -18.994 -2.424 1.530 1.00 95.88 192 ARG A N 1
ATOM 1523 C CA . ARG A 1 192 ? -20.289 -1.759 1.336 1.00 95.88 192 ARG A CA 1
ATOM 1524 C C . ARG A 1 192 ? -21.474 -2.671 1.660 1.00 95.88 192 ARG A C 1
ATOM 1526 O O . ARG A 1 192 ? -22.431 -2.207 2.278 1.00 95.88 192 ARG A O 1
ATOM 1533 N N . GLN A 1 193 ? -21.420 -3.946 1.272 1.00 96.69 193 GLN A N 1
ATOM 1534 C CA . GLN A 1 193 ? -22.442 -4.948 1.599 1.00 96.69 193 GLN A CA 1
ATOM 1535 C C . GLN A 1 193 ? -22.452 -5.269 3.104 1.00 96.69 193 GLN A C 1
ATOM 1537 O O . GLN A 1 193 ? -23.508 -5.285 3.745 1.00 96.69 193 GLN A O 1
ATOM 1542 N N . ASN A 1 194 ? -21.265 -5.442 3.678 1.00 97.06 194 ASN A N 1
ATOM 1543 C CA . ASN A 1 194 ? -21.033 -5.671 5.099 1.00 97.06 194 ASN A CA 1
ATOM 1544 C C . ASN A 1 194 ? -21.547 -4.492 5.939 1.00 97.06 194 ASN A C 1
ATOM 1546 O O . ASN A 1 194 ? -22.342 -4.682 6.860 1.00 97.06 194 ASN A O 1
ATOM 1550 N N . PHE A 1 195 ? -21.212 -3.255 5.558 1.00 97.56 195 PHE A N 1
ATOM 1551 C CA . PHE A 1 195 ? -21.703 -2.053 6.229 1.00 97.56 195 PHE A CA 1
ATOM 1552 C C . PHE A 1 195 ? -23.220 -1.860 6.077 1.00 97.56 195 PHE A C 1
ATOM 1554 O O . PHE A 1 195 ? -23.871 -1.450 7.035 1.00 97.56 195 PHE A O 1
ATOM 1561 N N . ALA A 1 196 ? -23.817 -2.195 4.928 1.00 97.94 196 ALA A N 1
ATOM 1562 C CA . ALA A 1 196 ? -25.275 -2.159 4.767 1.00 97.94 196 ALA A CA 1
ATOM 1563 C C . ALA A 1 196 ? -25.991 -3.148 5.712 1.00 97.94 196 ALA A C 1
ATOM 1565 O O . ALA A 1 196 ? -27.056 -2.836 6.243 1.00 97.94 196 ALA A O 1
ATOM 1566 N N . THR A 1 197 ? -25.379 -4.309 5.969 1.00 97.31 197 THR A N 1
ATOM 1567 C CA . THR A 1 197 ? -25.912 -5.350 6.866 1.00 97.31 197 THR A CA 1
ATOM 1568 C C . THR A 1 197 ? -25.716 -5.008 8.348 1.00 97.31 197 THR A C 1
ATOM 1570 O O . THR A 1 197 ? -26.641 -5.146 9.154 1.00 97.31 197 THR A O 1
ATOM 1573 N N . TRP A 1 198 ? -24.517 -4.552 8.723 1.00 98.38 198 TRP A N 1
ATOM 1574 C CA . TRP A 1 198 ? -24.117 -4.372 10.122 1.00 98.38 198 TRP A CA 1
ATOM 1575 C C . TRP A 1 198 ? -24.194 -2.933 10.630 1.00 98.38 198 TRP A C 1
ATOM 1577 O O . TRP A 1 198 ? -24.498 -2.734 11.806 1.00 98.38 198 TRP A O 1
ATOM 1587 N N . GLY A 1 199 ? -24.002 -1.925 9.777 1.00 98.12 199 GLY A N 1
ATOM 1588 C CA . GLY A 1 199 ? -24.038 -0.503 10.141 1.00 98.12 199 GLY A CA 1
ATOM 1589 C C . GLY A 1 199 ? -25.290 -0.105 10.935 1.00 98.12 199 GLY A C 1
ATOM 1590 O O . GLY A 1 199 ? -25.144 0.414 12.043 1.00 98.12 199 GLY A O 1
ATOM 1591 N N . PRO A 1 200 ? -26.517 -0.418 10.469 1.00 98.56 200 PRO A N 1
ATOM 1592 C CA . PRO A 1 200 ? -27.747 -0.122 11.210 1.00 98.56 200 PRO A CA 1
ATOM 1593 C C . PRO A 1 200 ? -27.853 -0.842 12.567 1.00 98.56 200 PRO A C 1
ATOM 1595 O O . PRO A 1 200 ? -28.453 -0.310 13.503 1.00 98.56 200 PRO A O 1
ATOM 1598 N N . ARG A 1 201 ? -27.259 -2.038 12.695 1.00 98.25 201 ARG A N 1
ATOM 1599 C CA . ARG A 1 201 ? -27.235 -2.819 13.945 1.00 98.25 201 ARG A CA 1
ATOM 1600 C C . ARG A 1 201 ? -26.281 -2.187 14.959 1.00 98.25 201 ARG A C 1
ATOM 1602 O O . ARG A 1 201 ? -26.698 -1.891 16.078 1.00 98.25 201 ARG A O 1
ATOM 1609 N N . ILE A 1 202 ? -25.039 -1.911 14.550 1.00 98.50 202 ILE A N 1
ATOM 1610 C CA . ILE A 1 202 ? -24.036 -1.239 15.391 1.00 98.50 202 ILE A CA 1
ATOM 1611 C C . ILE A 1 202 ? -24.505 0.170 15.778 1.00 98.50 202 ILE A C 1
ATOM 1613 O O . ILE A 1 202 ? -24.346 0.562 16.927 1.00 98.50 202 ILE A O 1
ATOM 1617 N N . GLU A 1 203 ? -25.168 0.908 14.884 1.00 98.31 203 GLU A N 1
ATOM 1618 C CA . GLU A 1 203 ? -25.727 2.235 15.180 1.00 98.31 203 GLU A CA 1
ATOM 1619 C C . GLU A 1 203 ? -26.825 2.200 16.260 1.00 98.31 203 GLU A C 1
ATOM 1621 O O . GLU A 1 203 ? -26.877 3.075 17.131 1.00 98.31 203 GLU A O 1
ATOM 1626 N N . LYS A 1 204 ? -27.689 1.175 16.255 1.00 98.06 204 LYS A N 1
ATOM 1627 C CA . LYS A 1 204 ? -28.679 0.959 17.324 1.00 98.06 204 LYS A CA 1
ATOM 1628 C C . LYS A 1 204 ? -27.992 0.651 18.659 1.00 98.06 204 LYS A C 1
ATOM 1630 O O . LYS A 1 204 ? -28.339 1.256 19.675 1.00 98.06 204 LYS A O 1
ATOM 1635 N N . LEU A 1 205 ? -27.000 -0.242 18.646 1.00 98.31 205 LEU A N 1
ATOM 1636 C CA . LEU A 1 205 ? -26.239 -0.638 19.835 1.00 98.31 205 LEU A CA 1
ATOM 1637 C C . LEU A 1 205 ? -25.422 0.533 20.406 1.00 98.31 205 LEU A C 1
ATOM 1639 O O . LEU A 1 205 ? -25.457 0.760 21.613 1.00 98.31 205 LEU A O 1
ATOM 1643 N N . ARG A 1 206 ? -24.790 1.352 19.554 1.00 98.00 206 ARG A N 1
ATOM 1644 C CA . ARG A 1 206 ? -24.099 2.599 19.927 1.00 98.00 206 ARG A CA 1
ATOM 1645 C C . ARG A 1 206 ? -25.028 3.548 20.679 1.00 98.00 206 ARG A C 1
ATOM 1647 O O . ARG A 1 206 ? -24.676 4.024 21.756 1.00 98.00 206 ARG A O 1
ATOM 1654 N N . LYS A 1 207 ? -26.237 3.795 20.158 1.00 97.62 207 LYS A N 1
ATOM 1655 C CA . LYS A 1 207 ? -27.234 4.658 20.821 1.00 97.62 207 LYS A CA 1
ATOM 1656 C C . LYS A 1 207 ? -27.639 4.124 22.194 1.00 97.62 207 LYS A C 1
ATOM 1658 O O . LYS A 1 207 ? -27.743 4.912 23.130 1.00 97.62 207 LYS A O 1
ATOM 1663 N N . GLN A 1 208 ? -27.818 2.811 22.336 1.00 97.06 208 GLN A N 1
ATOM 1664 C CA . GLN A 1 208 ? -28.141 2.183 23.623 1.00 97.06 208 GLN A CA 1
ATOM 1665 C C . GLN A 1 208 ? -26.964 2.234 24.611 1.00 97.06 208 GLN A C 1
ATOM 1667 O O . GLN A 1 208 ? -27.164 2.588 25.770 1.00 97.06 208 GLN A O 1
ATOM 1672 N N . PHE A 1 209 ? -25.738 1.966 24.156 1.00 97.44 209 PHE A N 1
ATOM 1673 C CA . PHE A 1 209 ? -24.518 2.037 24.967 1.00 97.44 209 PHE A CA 1
ATOM 1674 C C . PHE A 1 209 ? -24.205 3.463 25.455 1.00 97.44 209 PHE A C 1
ATOM 1676 O O . PHE A 1 209 ? -23.777 3.653 26.592 1.00 97.44 209 PHE A O 1
ATOM 1683 N N . ARG A 1 210 ? -24.472 4.476 24.624 1.00 94.12 210 ARG A N 1
ATOM 1684 C CA . ARG A 1 210 ? -24.229 5.891 24.936 1.00 94.12 210 ARG A CA 1
ATOM 1685 C C . ARG A 1 210 ? -25.352 6.516 25.774 1.00 94.12 210 ARG A C 1
ATOM 1687 O O . ARG A 1 210 ? -25.092 7.091 26.831 1.00 94.12 210 ARG A O 1
ATOM 1694 N N . ASN A 1 211 ? -26.607 6.381 25.343 1.00 94.94 211 ASN A N 1
ATOM 1695 C CA . ASN A 1 211 ? -27.742 7.138 25.896 1.00 94.94 211 ASN A CA 1
ATOM 1696 C C . ASN A 1 211 ? -28.707 6.302 26.758 1.00 94.94 211 ASN A C 1
ATOM 1698 O O . ASN A 1 211 ? -29.599 6.875 27.376 1.00 94.94 211 ASN A O 1
ATOM 1702 N N . GLY A 1 212 ? -28.573 4.973 26.789 1.00 94.88 212 GLY A N 1
ATOM 1703 C CA . GLY A 1 212 ? -29.482 4.100 27.537 1.00 94.88 212 GLY A CA 1
ATOM 1704 C C . GLY A 1 212 ? -29.283 4.133 29.055 1.00 94.88 212 GLY A C 1
ATOM 1705 O O . GLY A 1 212 ? -28.274 4.632 29.560 1.00 94.88 212 GLY A O 1
ATOM 1706 N N . SER A 1 213 ? -30.233 3.541 29.783 1.00 97.50 213 SER A N 1
ATOM 1707 C CA . SER A 1 213 ? -30.113 3.261 31.223 1.00 97.50 213 SER A CA 1
ATOM 1708 C C . SER A 1 213 ? -28.970 2.270 31.518 1.00 97.50 213 SER A C 1
ATOM 1710 O O . SER A 1 213 ? -28.546 1.556 30.607 1.00 97.50 213 SER A O 1
ATOM 1712 N N . PRO A 1 214 ? -28.473 2.142 32.767 1.00 97.56 214 PRO A N 1
ATOM 1713 C CA . PRO A 1 214 ? -27.365 1.232 33.089 1.00 97.56 214 PRO A CA 1
ATOM 1714 C C . PRO A 1 214 ? -27.567 -0.209 32.588 1.00 97.56 214 PRO A C 1
ATOM 1716 O O . PRO A 1 214 ? -26.653 -0.790 32.005 1.00 97.56 214 PRO A O 1
ATOM 1719 N N . ALA A 1 215 ? -28.787 -0.747 32.706 1.00 97.06 215 ALA A N 1
ATOM 1720 C CA . ALA A 1 215 ? -29.144 -2.064 32.175 1.00 97.06 215 ALA A CA 1
ATOM 1721 C C . ALA A 1 215 ? -29.099 -2.120 30.633 1.00 97.06 215 ALA A C 1
ATOM 1723 O O . ALA A 1 215 ? -28.586 -3.081 30.065 1.00 97.06 215 ALA A O 1
ATOM 1724 N N . GLN A 1 216 ? -29.574 -1.077 29.941 1.00 97.12 216 GLN A N 1
ATOM 1725 C CA . GLN A 1 216 ? -29.498 -0.987 28.476 1.00 97.12 216 GLN A CA 1
ATOM 1726 C C . GLN A 1 216 ? -28.051 -0.849 27.982 1.00 97.12 216 GLN A C 1
ATOM 1728 O O . GLN A 1 216 ? -27.702 -1.442 26.963 1.00 97.12 216 GLN A O 1
ATOM 1733 N N . ARG A 1 217 ? -27.194 -0.120 28.711 1.00 97.50 217 ARG A N 1
ATOM 1734 C CA . ARG A 1 217 ? -25.760 -0.000 28.403 1.00 97.50 217 ARG A CA 1
ATOM 1735 C C . ARG A 1 217 ? -25.032 -1.331 28.579 1.00 97.50 217 ARG A C 1
ATOM 1737 O O . ARG A 1 217 ? -24.263 -1.719 27.702 1.00 97.50 217 ARG A O 1
ATOM 1744 N N . ALA A 1 218 ? -25.312 -2.051 29.667 1.00 97.56 218 ALA A N 1
ATOM 1745 C CA . ALA A 1 218 ? -24.769 -3.386 29.913 1.00 97.56 218 ALA A CA 1
ATOM 1746 C C . ALA A 1 218 ? -25.213 -4.392 28.835 1.00 97.56 218 ALA A C 1
ATOM 1748 O O . ALA A 1 218 ? -24.370 -5.082 28.262 1.00 97.56 218 ALA A O 1
ATOM 1749 N N . ALA A 1 219 ? -26.506 -4.411 28.490 1.00 97.88 219 ALA A N 1
ATOM 1750 C CA . ALA A 1 219 ? -27.042 -5.262 27.429 1.00 97.88 219 ALA A CA 1
ATOM 1751 C C . ALA A 1 219 ? -26.437 -4.932 26.052 1.00 97.88 219 ALA A C 1
ATOM 1753 O O . ALA A 1 219 ? -26.048 -5.841 25.322 1.00 97.88 219 ALA A O 1
ATOM 1754 N N . ALA A 1 220 ? -26.286 -3.647 25.709 1.00 98.19 220 ALA A N 1
ATOM 1755 C CA . ALA A 1 220 ? -25.633 -3.229 24.469 1.00 98.19 220 ALA A CA 1
ATOM 1756 C C . ALA A 1 220 ? -24.149 -3.639 24.429 1.00 98.19 220 ALA A C 1
ATOM 1758 O O . ALA A 1 220 ? -23.689 -4.141 23.405 1.00 98.19 220 ALA A O 1
ATOM 1759 N N . ARG A 1 221 ? -23.413 -3.505 25.544 1.00 98.44 221 ARG A N 1
ATOM 1760 C CA . ARG A 1 221 ? -22.026 -3.988 25.658 1.00 98.44 221 ARG A CA 1
ATOM 1761 C C . ARG A 1 221 ? -21.940 -5.501 25.449 1.00 98.44 221 ARG A C 1
ATOM 1763 O O . ARG A 1 221 ? -21.116 -5.943 24.658 1.00 98.44 221 ARG A O 1
ATOM 1770 N N . GLN A 1 222 ? -22.803 -6.288 26.092 1.00 98.12 222 GLN A N 1
ATOM 1771 C CA . GLN A 1 222 ? -22.851 -7.744 25.898 1.00 98.12 222 GLN A CA 1
ATOM 1772 C C . GLN A 1 222 ? -23.188 -8.130 24.449 1.00 98.12 222 GLN A C 1
ATOM 1774 O O . GLN A 1 222 ? -22.527 -8.997 23.887 1.00 98.12 222 GLN A O 1
ATOM 1779 N N . GLN A 1 223 ? -24.164 -7.464 23.824 1.00 98.19 223 GLN A N 1
ATOM 1780 C CA . GLN A 1 223 ? -24.556 -7.736 22.436 1.00 98.19 223 GLN A CA 1
ATOM 1781 C C . GLN A 1 223 ? -23.465 -7.368 21.423 1.00 98.19 223 GLN A C 1
ATOM 1783 O O . GLN A 1 223 ? -23.339 -8.056 20.417 1.00 98.19 223 GLN A O 1
ATOM 1788 N N . ILE A 1 224 ? -22.654 -6.337 21.689 1.00 98.44 224 ILE A N 1
ATOM 1789 C CA . ILE A 1 224 ? -21.479 -6.006 20.868 1.00 98.44 224 ILE A CA 1
ATOM 1790 C C . ILE A 1 224 ? -20.368 -7.057 21.055 1.00 98.44 224 ILE A C 1
ATOM 1792 O O . ILE A 1 224 ? -19.837 -7.563 20.072 1.00 98.44 224 ILE A O 1
ATOM 1796 N N . LEU A 1 225 ? -20.070 -7.459 22.296 1.00 98.12 225 LEU A N 1
ATOM 1797 C CA . LEU A 1 225 ? -19.024 -8.449 22.612 1.00 98.12 225 LEU A CA 1
ATOM 1798 C C . LEU A 1 225 ? -19.344 -9.895 22.188 1.00 98.12 225 LEU A C 1
ATOM 1800 O O . LEU A 1 225 ? -18.467 -10.758 22.277 1.00 98.12 225 LEU A O 1
ATOM 1804 N N . ALA A 1 226 ? -20.579 -10.159 21.756 1.00 97.69 226 ALA A N 1
ATOM 1805 C CA . ALA A 1 226 ? -21.040 -11.436 21.211 1.00 97.69 226 ALA A CA 1
ATOM 1806 C C . ALA A 1 226 ? -20.994 -11.500 19.667 1.00 97.69 226 ALA A C 1
ATOM 1808 O O . ALA A 1 226 ? -21.453 -12.479 19.076 1.00 97.69 226 ALA A O 1
ATOM 1809 N N . ILE A 1 227 ? -20.485 -10.459 18.997 1.00 97.62 227 ILE A N 1
ATOM 1810 C CA . ILE A 1 227 ? -20.375 -10.417 17.534 1.00 97.62 227 ILE A CA 1
ATOM 1811 C C . ILE A 1 227 ? -19.159 -11.231 17.082 1.00 97.62 227 ILE A C 1
ATOM 1813 O O . ILE A 1 227 ? -18.021 -10.792 17.214 1.00 97.62 227 ILE A O 1
ATOM 1817 N N . ASN A 1 228 ? -19.438 -12.391 16.483 1.00 95.88 228 ASN A N 1
ATOM 1818 C CA . ASN A 1 228 ? -18.448 -13.325 15.933 1.00 95.88 228 ASN A CA 1
ATOM 1819 C C . ASN A 1 228 ? -18.463 -13.362 14.384 1.00 95.88 228 ASN A C 1
ATOM 1821 O O . ASN A 1 228 ? -18.091 -14.367 13.786 1.00 95.88 228 ASN A O 1
ATOM 1825 N N . ASP A 1 229 ? -18.950 -12.300 13.733 1.00 96.25 229 ASP A N 1
ATOM 1826 C CA . ASP A 1 229 ? -19.019 -12.163 12.270 1.00 96.25 229 ASP A CA 1
ATOM 1827 C C . ASP A 1 229 ? -18.049 -11.071 11.792 1.00 96.25 229 ASP A C 1
ATOM 1829 O O . ASP A 1 229 ? -18.231 -9.890 12.105 1.00 96.25 229 ASP A O 1
ATOM 1833 N N . SER A 1 230 ? -17.043 -11.449 10.997 1.00 96.00 230 SER A N 1
ATOM 1834 C CA . SER A 1 230 ? -16.075 -10.533 10.375 1.00 96.00 230 SER A CA 1
ATOM 1835 C C . SER A 1 230 ? -16.739 -9.471 9.482 1.00 96.00 230 SER A C 1
ATOM 1837 O O . SER A 1 230 ? -16.218 -8.365 9.331 1.00 96.00 230 SER A O 1
ATOM 1839 N N . GLY A 1 231 ? -17.942 -9.726 8.956 1.00 96.19 231 GLY A N 1
ATOM 1840 C CA . GLY A 1 231 ? -18.757 -8.723 8.266 1.00 96.19 231 GLY A CA 1
ATOM 1841 C C . GLY A 1 231 ? -19.104 -7.503 9.134 1.00 96.19 231 GLY A C 1
ATOM 1842 O O . GLY A 1 231 ? -19.419 -6.436 8.608 1.00 96.19 231 GLY A O 1
ATOM 1843 N N . ALA A 1 232 ? -19.000 -7.600 10.462 1.00 97.88 232 ALA A N 1
ATOM 1844 C CA . ALA A 1 232 ? -19.210 -6.469 11.358 1.00 97.88 232 ALA A CA 1
ATOM 1845 C C . ALA A 1 232 ? -18.006 -5.513 11.461 1.00 97.88 232 ALA A C 1
ATOM 1847 O O . ALA A 1 232 ? -18.197 -4.382 11.910 1.00 97.88 232 ALA A O 1
ATOM 1848 N N . ILE A 1 233 ? -16.795 -5.908 11.039 1.00 97.88 233 ILE A N 1
ATOM 1849 C CA . ILE A 1 233 ? -15.540 -5.149 11.249 1.00 97.88 233 ILE A CA 1
ATOM 1850 C C . ILE A 1 233 ? -15.654 -3.703 10.759 1.00 97.88 233 ILE A C 1
ATOM 1852 O O . ILE A 1 233 ? -15.388 -2.765 11.510 1.00 97.88 233 ILE A O 1
ATOM 1856 N N . VAL A 1 234 ? -16.131 -3.504 9.527 1.00 97.31 234 VAL A N 1
ATOM 1857 C CA . VAL A 1 234 ? -16.309 -2.167 8.938 1.00 97.31 234 VAL A CA 1
ATOM 1858 C C . VAL A 1 234 ? -17.332 -1.320 9.709 1.00 97.31 234 VAL A C 1
ATOM 1860 O O . VAL A 1 234 ? -17.167 -0.109 9.837 1.00 97.31 234 VAL A O 1
ATOM 1863 N N . ALA A 1 235 ? -18.370 -1.929 10.284 1.00 98.25 235 ALA A N 1
ATOM 1864 C CA . ALA A 1 235 ? -19.346 -1.212 11.100 1.00 98.25 235 ALA A CA 1
ATOM 1865 C C . ALA A 1 235 ? -18.787 -0.874 12.496 1.00 98.25 235 ALA A C 1
ATOM 1867 O O . ALA A 1 235 ? -18.995 0.238 12.981 1.00 98.25 235 ALA A O 1
ATOM 1868 N N . LEU A 1 236 ? -18.024 -1.782 13.114 1.00 98.31 236 LEU A N 1
ATOM 1869 C CA . LEU A 1 236 ? -17.309 -1.537 14.371 1.00 98.31 236 LEU A CA 1
ATOM 1870 C C . LEU A 1 236 ? -16.295 -0.388 14.215 1.00 98.31 236 LEU A C 1
ATOM 1872 O O . LEU A 1 236 ? -16.304 0.539 15.023 1.00 98.31 236 LEU A O 1
ATOM 1876 N N . GLU A 1 237 ? -15.488 -0.390 13.149 1.00 97.00 237 GLU A N 1
ATOM 1877 C CA . GLU A 1 237 ? -14.488 0.652 12.874 1.00 97.00 237 GLU A CA 1
ATOM 1878 C C . GLU A 1 237 ? -15.122 2.012 12.531 1.00 97.00 237 GLU A C 1
ATOM 1880 O O . GLU A 1 237 ? -14.714 3.041 13.069 1.00 97.00 237 GLU A O 1
ATOM 1885 N N . GLN A 1 238 ? -16.119 2.054 11.637 1.00 96.50 238 GLN A N 1
ATOM 1886 C CA . GLN A 1 238 ? -16.660 3.331 11.154 1.00 96.50 238 GLN A CA 1
ATOM 1887 C C . GLN A 1 238 ? -17.719 3.949 12.089 1.00 96.50 238 GLN A C 1
ATOM 1889 O O . GLN A 1 238 ? -17.853 5.173 12.094 1.00 96.50 238 GLN A O 1
ATOM 1894 N N . VAL A 1 239 ? -18.464 3.147 12.868 1.00 97.88 239 VAL A N 1
ATOM 1895 C CA . VAL A 1 239 ? -19.568 3.626 13.733 1.00 97.88 239 VAL A CA 1
ATOM 1896 C C . VAL A 1 239 ? -19.190 3.646 15.213 1.00 97.88 239 VAL A C 1
ATOM 1898 O O . VAL A 1 239 ? -19.453 4.638 15.890 1.00 97.88 239 VAL A O 1
ATOM 1901 N N . LEU A 1 240 ? -18.597 2.567 15.736 1.00 97.50 240 LEU A N 1
ATOM 1902 C CA . LEU A 1 240 ? -18.374 2.418 17.179 1.00 97.50 240 LEU A CA 1
ATOM 1903 C C . LEU A 1 240 ? -17.022 3.000 17.619 1.00 97.50 240 LEU A C 1
ATOM 1905 O O . LEU A 1 240 ? -16.975 3.788 18.563 1.00 97.50 240 LEU A O 1
ATOM 1909 N N . ALA A 1 241 ? -15.944 2.708 16.884 1.00 97.50 241 ALA A N 1
ATOM 1910 C CA . ALA A 1 241 ? -14.589 3.175 17.196 1.00 97.50 241 ALA A CA 1
ATOM 1911 C C . ALA A 1 241 ? -14.366 4.692 17.030 1.00 97.50 241 ALA A C 1
ATOM 1913 O O . ALA A 1 241 ? -13.304 5.203 17.381 1.00 97.50 241 ALA A O 1
ATOM 1914 N N . ARG A 1 242 ? -15.363 5.421 16.512 1.00 95.56 242 ARG A N 1
ATOM 1915 C CA . ARG A 1 242 ? -15.316 6.872 16.261 1.00 95.56 242 ARG A CA 1
ATOM 1916 C C . ARG A 1 242 ? -16.297 7.693 17.107 1.00 95.56 242 ARG A C 1
ATOM 1918 O O . ARG A 1 242 ? -16.391 8.900 16.911 1.00 95.56 242 ARG A O 1
ATOM 1925 N N . ASP A 1 243 ? -17.037 7.065 18.021 1.00 95.69 243 ASP A N 1
ATOM 1926 C CA . ASP A 1 243 ? -18.066 7.742 18.826 1.00 95.69 243 ASP A CA 1
ATOM 1927 C C . ASP A 1 243 ? -17.519 8.431 20.080 1.00 95.69 243 ASP A C 1
ATOM 1929 O O . ASP A 1 243 ? -17.805 9.601 20.336 1.00 95.69 243 ASP A O 1
ATOM 1933 N N . SER A 1 244 ? -16.794 7.663 20.890 1.00 95.88 244 SER A N 1
ATOM 1934 C CA . SER A 1 244 ? -16.309 8.033 22.217 1.00 95.88 244 SER A CA 1
ATOM 1935 C C . SER A 1 244 ? -15.271 7.007 22.679 1.00 95.88 244 SER A C 1
ATOM 1937 O O . SER A 1 244 ? -15.273 5.869 22.213 1.00 95.88 244 SER A O 1
ATOM 1939 N N . GLU A 1 245 ? -14.385 7.380 23.603 1.00 97.56 245 GLU A N 1
ATOM 1940 C CA . GLU A 1 245 ? -13.317 6.493 24.090 1.00 97.56 245 GLU A CA 1
ATOM 1941 C C . GLU A 1 245 ? -13.831 5.152 24.666 1.00 97.56 245 GLU A C 1
ATOM 1943 O O . GLU A 1 245 ? -13.334 4.112 24.229 1.00 97.56 245 GLU A O 1
ATOM 1948 N N . PRO A 1 246 ? -14.879 5.096 25.519 1.00 97.38 246 PRO A N 1
ATOM 1949 C CA . PRO A 1 246 ? -15.421 3.820 25.996 1.00 97.38 246 PRO A CA 1
ATOM 1950 C C . PRO A 1 246 ? -16.044 2.958 24.888 1.00 97.38 246 PRO A C 1
ATOM 1952 O O . PRO A 1 246 ? -16.002 1.730 24.964 1.00 97.38 246 PRO A O 1
ATOM 1955 N N . ALA A 1 247 ? -16.616 3.582 23.850 1.00 97.81 247 ALA A N 1
ATOM 1956 C CA . ALA A 1 247 ? -17.135 2.871 22.683 1.00 97.81 247 ALA A CA 1
ATOM 1957 C C . ALA A 1 247 ? -15.993 2.339 21.802 1.00 97.81 247 ALA A C 1
ATOM 1959 O O . ALA A 1 247 ? -16.075 1.222 21.297 1.00 97.81 247 ALA A O 1
ATOM 1960 N N . ALA A 1 248 ? -14.896 3.089 21.677 1.00 98.25 248 ALA A N 1
ATOM 1961 C CA . ALA A 1 248 ? -13.712 2.658 20.951 1.00 98.25 248 ALA A CA 1
ATOM 1962 C C . ALA A 1 248 ? -12.989 1.499 21.642 1.00 98.25 248 ALA A C 1
ATOM 1964 O O . ALA A 1 248 ? -12.700 0.510 20.978 1.00 98.25 248 ALA A O 1
ATOM 1965 N N . LEU A 1 249 ? -12.795 1.542 22.962 1.00 98.50 249 LEU A N 1
ATOM 1966 C CA . LEU A 1 249 ? -12.241 0.410 23.719 1.00 98.50 249 LEU A CA 1
ATOM 1967 C C . LEU A 1 249 ? -13.110 -0.858 23.571 1.00 98.50 249 LEU A C 1
ATOM 1969 O O . LEU A 1 249 ? -12.582 -1.951 23.381 1.00 98.50 249 LEU A O 1
ATOM 1973 N N . LEU A 1 250 ? -14.440 -0.714 23.555 1.00 98.50 250 LEU A N 1
ATOM 1974 C CA . LEU A 1 250 ? -15.384 -1.804 23.270 1.00 98.50 250 LEU A CA 1
ATOM 1975 C C . LEU A 1 250 ? -15.290 -2.318 21.815 1.00 98.50 250 LEU A C 1
ATOM 1977 O O . LEU A 1 250 ? -15.361 -3.526 21.579 1.00 98.50 250 LEU A O 1
ATOM 1981 N N . ALA A 1 251 ? -15.083 -1.435 20.834 1.00 98.38 251 ALA A N 1
ATOM 1982 C CA . ALA A 1 251 ? -14.821 -1.836 19.452 1.00 98.38 251 ALA A CA 1
ATOM 1983 C C . ALA A 1 251 ? -13.506 -2.627 19.338 1.00 98.38 251 ALA A C 1
ATOM 1985 O O . ALA A 1 251 ? -13.498 -3.692 18.723 1.00 98.38 251 ALA A O 1
ATOM 1986 N N . LEU A 1 252 ? -12.428 -2.162 19.982 1.00 98.44 252 LEU A N 1
ATOM 1987 C CA . LEU A 1 252 ? -11.140 -2.860 20.027 1.00 98.44 252 LEU A CA 1
ATOM 1988 C C . LEU A 1 252 ? -11.261 -4.244 20.674 1.00 98.44 252 LEU A C 1
ATOM 1990 O O . LEU A 1 252 ? -10.763 -5.209 20.108 1.00 98.44 252 LEU A O 1
ATOM 1994 N N . GLU A 1 253 ? -11.958 -4.369 21.808 1.00 98.31 253 GLU A N 1
ATOM 1995 C CA . GLU A 1 253 ? -12.182 -5.661 22.477 1.00 98.31 253 GLU A CA 1
ATOM 1996 C C . GLU A 1 253 ? -12.933 -6.654 21.567 1.00 98.31 253 GLU A C 1
ATOM 1998 O O . GLU A 1 253 ? -12.649 -7.851 21.569 1.00 98.31 253 GLU A O 1
ATOM 2003 N N . THR A 1 254 ? -13.856 -6.158 20.738 1.00 98.38 254 THR A N 1
ATOM 2004 C CA . THR A 1 254 ? -14.618 -6.980 19.780 1.00 98.38 254 THR A CA 1
ATOM 2005 C C . THR A 1 254 ? -13.753 -7.401 18.585 1.00 98.38 254 THR A C 1
ATOM 2007 O O . THR A 1 254 ? -13.709 -8.578 18.233 1.00 98.38 254 THR A O 1
ATOM 2010 N N . LEU A 1 255 ? -12.986 -6.472 18.002 1.00 98.06 255 LEU A N 1
ATOM 2011 C CA . LEU A 1 255 ? -12.018 -6.758 16.931 1.00 98.06 255 LEU A CA 1
ATOM 2012 C C . LEU A 1 255 ? -10.877 -7.678 17.406 1.00 98.06 255 LEU A C 1
ATOM 2014 O O . LEU A 1 255 ? -10.350 -8.487 16.639 1.00 98.06 255 LEU A O 1
ATOM 2018 N N . HIS A 1 256 ? -10.508 -7.601 18.686 1.00 97.50 256 HIS A N 1
ATOM 2019 C CA . HIS A 1 256 ? -9.532 -8.501 19.284 1.00 97.50 256 HIS A CA 1
ATOM 2020 C C . HIS A 1 256 ? -10.035 -9.956 19.288 1.00 97.50 256 HIS A C 1
ATOM 2022 O O . HIS A 1 256 ? -9.283 -10.844 18.886 1.00 97.50 256 HIS A O 1
ATOM 2028 N N . ARG A 1 257 ? -11.316 -10.182 19.628 1.00 96.25 257 ARG A N 1
ATOM 2029 C CA . ARG A 1 257 ? -11.973 -11.506 19.628 1.00 96.25 257 ARG A CA 1
ATOM 2030 C C . ARG A 1 257 ? -12.135 -12.118 18.234 1.00 96.25 257 ARG A C 1
ATOM 2032 O O . ARG A 1 257 ? -11.979 -13.324 18.100 1.00 96.25 257 ARG A O 1
ATOM 2039 N N . LEU A 1 258 ? -12.424 -11.310 17.207 1.00 95.38 258 LEU A N 1
ATOM 2040 C CA . LEU A 1 258 ? -12.610 -11.806 15.832 1.00 95.38 258 LEU A CA 1
ATOM 2041 C C . LEU A 1 258 ? -11.338 -12.438 15.237 1.00 95.38 258 LEU A C 1
ATOM 2043 O O . LEU A 1 258 ? -11.434 -13.318 14.390 1.00 95.38 258 LEU A O 1
ATOM 2047 N N . SER A 1 259 ? -10.152 -12.051 15.720 1.00 89.00 259 SER A N 1
ATOM 2048 C CA . SER A 1 259 ? -8.827 -12.618 15.389 1.00 89.00 259 SER A CA 1
ATOM 2049 C C . SER A 1 259 ? -8.341 -12.541 13.928 1.00 89.00 259 SER A C 1
ATOM 2051 O O . SER A 1 259 ? -7.134 -12.592 13.717 1.00 89.00 259 SER A O 1
ATOM 2053 N N . ASP A 1 260 ? -9.222 -12.342 12.944 1.00 91.38 260 ASP A N 1
ATOM 2054 C CA . ASP A 1 260 ? -8.881 -12.376 11.517 1.00 91.38 260 ASP A CA 1
ATOM 2055 C C . ASP A 1 260 ? -8.029 -11.192 11.009 1.00 91.38 260 ASP A C 1
ATOM 2057 O O . ASP A 1 260 ? -7.827 -10.182 11.690 1.00 91.38 260 ASP A O 1
ATOM 2061 N N . TYR A 1 261 ? -7.551 -11.332 9.768 1.00 93.50 261 TYR A N 1
ATOM 2062 C CA . TYR A 1 261 ? -6.694 -10.386 9.048 1.00 93.50 261 TYR A CA 1
ATOM 2063 C C . TYR A 1 261 ? -7.274 -8.964 8.952 1.00 93.50 261 TYR A C 1
ATOM 2065 O O . TYR A 1 261 ? -6.571 -7.991 9.229 1.00 93.50 261 TYR A O 1
ATOM 2073 N N . GLU A 1 262 ? -8.558 -8.798 8.611 1.00 93.00 262 GLU A N 1
ATOM 2074 C CA . GLU A 1 262 ? -9.152 -7.455 8.556 1.00 93.00 262 GLU A CA 1
ATOM 2075 C C . GLU A 1 262 ? -9.437 -6.897 9.947 1.00 93.00 262 GLU A C 1
ATOM 2077 O O . GLU A 1 262 ? -9.385 -5.680 10.126 1.00 93.00 262 GLU A O 1
ATOM 2082 N N . ALA A 1 263 ? -9.651 -7.750 10.950 1.00 96.94 263 ALA A N 1
ATOM 2083 C CA . ALA A 1 263 ? -9.701 -7.317 12.337 1.00 96.94 263 ALA A CA 1
ATOM 2084 C C . ALA A 1 263 ? -8.316 -6.832 12.812 1.00 96.94 263 ALA A C 1
ATOM 2086 O O . ALA A 1 263 ? -8.234 -5.769 13.428 1.00 96.94 263 ALA A O 1
ATOM 2087 N N . THR A 1 264 ? -7.222 -7.524 12.455 1.00 98.12 264 THR A N 1
ATOM 2088 C CA . THR A 1 264 ? -5.837 -7.061 12.691 1.00 98.12 264 THR A CA 1
ATOM 2089 C C . THR A 1 264 ? -5.609 -5.694 12.037 1.00 98.12 264 THR A C 1
ATOM 2091 O O . THR A 1 264 ? -5.150 -4.750 12.686 1.00 98.12 264 THR A O 1
ATOM 2094 N N . ARG A 1 265 ? -6.001 -5.538 10.767 1.00 96.38 265 ARG A N 1
ATOM 2095 C CA . ARG A 1 265 ? -5.848 -4.271 10.037 1.00 96.38 265 ARG A CA 1
ATOM 2096 C C . ARG A 1 265 ? -6.747 -3.161 10.576 1.00 96.38 265 ARG A C 1
ATOM 2098 O O . ARG A 1 265 ? -6.313 -2.013 10.601 1.00 96.38 265 ARG A O 1
ATOM 2105 N N . ALA A 1 266 ? -7.952 -3.465 11.055 1.00 97.19 266 ALA A N 1
ATOM 2106 C CA . ALA A 1 266 ? -8.828 -2.495 11.709 1.00 97.19 266 ALA A CA 1
ATOM 2107 C C . ALA A 1 266 ? -8.224 -1.982 13.026 1.00 97.19 266 ALA A C 1
ATOM 2109 O O . ALA A 1 266 ? -8.200 -0.770 13.241 1.00 97.19 266 ALA A O 1
ATOM 2110 N N . LEU A 1 267 ? -7.656 -2.864 13.862 1.00 98.31 267 LEU A N 1
ATOM 2111 C CA . LEU A 1 267 ? -6.908 -2.467 15.066 1.00 98.31 267 LEU A CA 1
ATOM 2112 C C . LEU A 1 267 ? -5.759 -1.503 14.710 1.00 98.31 267 LEU A C 1
ATOM 2114 O O . LEU A 1 267 ? -5.639 -0.439 15.317 1.00 98.31 267 LEU A O 1
ATOM 2118 N N . ALA A 1 268 ? -4.971 -1.813 13.674 1.00 98.25 268 ALA A N 1
ATOM 2119 C CA . ALA A 1 268 ? -3.880 -0.954 13.202 1.00 98.25 268 ALA A CA 1
ATOM 2120 C C . ALA A 1 268 ? -4.361 0.401 12.646 1.00 98.25 268 ALA A C 1
ATOM 2122 O O . ALA A 1 268 ? -3.784 1.441 12.974 1.00 98.25 268 ALA A O 1
ATOM 2123 N N . ARG A 1 269 ? -5.451 0.422 11.861 1.00 97.50 269 ARG A N 1
ATOM 2124 C CA . ARG A 1 269 ? -6.081 1.662 11.367 1.00 97.50 269 ARG A CA 1
ATOM 2125 C C . ARG A 1 269 ? -6.587 2.534 12.520 1.00 97.50 269 ARG A C 1
ATOM 2127 O O . ARG A 1 269 ? -6.362 3.747 12.505 1.00 97.50 269 ARG A O 1
ATOM 2134 N N . ILE A 1 270 ? -7.230 1.946 13.532 1.00 98.00 270 ILE A N 1
ATOM 2135 C CA . ILE A 1 270 ? -7.722 2.673 14.713 1.00 98.00 270 ILE A CA 1
ATOM 2136 C C . ILE A 1 270 ? -6.549 3.240 15.523 1.00 98.00 270 ILE A C 1
ATOM 2138 O O . ILE A 1 270 ? -6.573 4.429 15.842 1.00 98.00 270 ILE A O 1
ATOM 2142 N N . ALA A 1 271 ? -5.498 2.449 15.773 1.00 97.81 271 ALA A N 1
ATOM 2143 C CA . ALA A 1 271 ? -4.334 2.848 16.569 1.00 97.81 271 ALA A CA 1
ATOM 2144 C C . ALA A 1 271 ? -3.686 4.163 16.103 1.00 97.81 271 ALA A C 1
ATOM 2146 O O . ALA A 1 271 ? -3.277 4.976 16.927 1.00 97.81 271 ALA A O 1
ATOM 2147 N N . VAL A 1 272 ? -3.595 4.390 14.787 1.00 96.44 272 VAL A N 1
ATOM 2148 C CA . VAL A 1 272 ? -2.911 5.572 14.225 1.00 96.44 272 VAL A CA 1
ATOM 2149 C C . VAL A 1 272 ? -3.856 6.733 13.894 1.00 96.44 272 VAL A C 1
ATOM 2151 O O . VAL A 1 272 ? -3.423 7.886 13.809 1.00 96.44 272 VAL A O 1
ATOM 2154 N N . THR A 1 273 ? -5.161 6.473 13.753 1.00 94.44 273 THR A N 1
ATOM 2155 C CA . THR A 1 273 ? -6.167 7.517 13.478 1.00 94.44 273 THR A CA 1
ATOM 2156 C C . THR A 1 273 ? -6.813 8.096 14.739 1.00 94.44 273 THR A C 1
ATOM 2158 O O . THR A 1 273 ? -7.125 9.289 14.752 1.00 94.44 273 THR A O 1
ATOM 2161 N N . THR A 1 274 ? -6.955 7.313 15.814 1.00 95.19 274 THR A N 1
ATOM 2162 C CA . THR A 1 274 ? -7.600 7.736 17.072 1.00 95.19 274 THR A CA 1
ATOM 2163 C C . THR A 1 274 ? -6.982 9.008 17.680 1.00 95.19 274 THR A C 1
ATOM 2165 O O . THR A 1 274 ? -5.767 9.202 17.612 1.00 95.19 274 THR A O 1
ATOM 2168 N N . PRO A 1 275 ? -7.780 9.909 18.287 1.00 92.69 275 PRO A N 1
ATOM 2169 C CA . PRO A 1 275 ? -7.269 10.998 19.118 1.00 92.69 275 PRO A CA 1
ATOM 2170 C C . PRO A 1 275 ? -6.993 10.580 20.574 1.00 92.69 275 PRO A C 1
ATOM 2172 O O . PRO A 1 275 ? -6.346 11.338 21.290 1.00 92.69 275 PRO A O 1
ATOM 2175 N N . SER A 1 276 ? -7.481 9.417 21.024 1.00 96.19 276 SER A N 1
ATOM 2176 C CA . SER A 1 276 ? -7.302 8.929 22.399 1.00 96.19 276 SER A CA 1
ATOM 2177 C C . SER A 1 276 ? -6.023 8.102 22.541 1.00 96.19 276 SER A C 1
ATOM 2179 O O . SER A 1 276 ? -5.829 7.120 21.821 1.00 96.19 276 SER A O 1
ATOM 2181 N N . ALA A 1 277 ? -5.197 8.464 23.527 1.00 95.31 277 ALA A N 1
ATOM 2182 C CA . ALA A 1 277 ? -4.004 7.710 23.902 1.00 95.31 277 ALA A CA 1
ATOM 2183 C C . ALA A 1 277 ? -4.351 6.310 24.440 1.00 95.31 277 ALA A C 1
ATOM 2185 O O . ALA A 1 277 ? -3.732 5.340 24.017 1.00 95.31 277 ALA A O 1
ATOM 2186 N N . ALA A 1 278 ? -5.388 6.178 25.277 1.00 97.25 278 ALA A N 1
ATOM 2187 C CA . ALA A 1 278 ? -5.824 4.886 25.816 1.00 97.25 278 ALA A CA 1
ATOM 2188 C C . ALA A 1 278 ? -6.297 3.924 24.709 1.00 97.25 278 ALA A C 1
ATOM 2190 O O . ALA A 1 278 ? -5.999 2.731 24.736 1.00 97.25 278 ALA A O 1
ATOM 2191 N N . VAL A 1 279 ? -6.985 4.443 23.684 1.00 98.12 279 VAL A N 1
ATOM 2192 C CA . VAL A 1 279 ? -7.376 3.657 22.500 1.00 98.12 279 VAL A CA 1
ATOM 2193 C C . VAL A 1 279 ? -6.144 3.257 21.678 1.00 98.12 279 VAL A C 1
ATOM 2195 O O . VAL A 1 279 ? -6.084 2.125 21.201 1.00 98.12 279 VAL A O 1
ATOM 2198 N N . GLN A 1 280 ? -5.145 4.133 21.520 1.00 97.50 280 GLN A N 1
ATOM 2199 C CA . GLN A 1 280 ? -3.898 3.796 20.820 1.00 97.50 280 GLN A CA 1
ATOM 2200 C C . GLN A 1 280 ? -3.093 2.720 21.568 1.00 97.50 280 GLN A C 1
ATOM 2202 O O . GLN A 1 280 ? -2.656 1.743 20.955 1.00 97.50 280 GLN A O 1
ATOM 2207 N N . GLU A 1 281 ? -2.931 2.868 22.881 1.00 97.00 281 GLU A N 1
ATOM 2208 C CA . GLU A 1 281 ? -2.228 1.919 23.746 1.00 97.00 281 GLU A CA 1
ATOM 2209 C C . GLU A 1 281 ? -2.913 0.547 23.721 1.00 97.00 281 GLU A C 1
ATOM 2211 O O . GLU A 1 281 ? -2.282 -0.449 23.367 1.00 97.00 281 GLU A O 1
ATOM 2216 N N . GLN A 1 282 ? -4.227 0.494 23.963 1.00 98.38 282 GLN A N 1
ATOM 2217 C CA . GLN A 1 282 ? -4.985 -0.759 23.939 1.00 98.38 282 GLN A CA 1
ATOM 2218 C C . GLN A 1 282 ? -4.961 -1.435 22.557 1.00 98.38 282 GLN A C 1
ATOM 2220 O O . GLN A 1 282 ? -4.887 -2.663 22.477 1.00 98.38 282 GLN A O 1
ATOM 2225 N N . SER A 1 283 ? -4.970 -0.656 21.467 1.00 98.25 283 SER A N 1
ATOM 2226 C CA . SER A 1 283 ? -4.788 -1.198 20.112 1.00 98.25 283 SER A CA 1
ATOM 2227 C C . SER A 1 283 ? -3.408 -1.836 19.951 1.00 98.25 283 SER A C 1
ATOM 2229 O O . SER A 1 283 ? -3.299 -2.930 19.407 1.00 98.25 283 SER A O 1
ATOM 2231 N N . SER A 1 284 ? -2.359 -1.183 20.456 1.00 97.69 284 SER A N 1
ATOM 2232 C CA . SER A 1 284 ? -0.972 -1.655 20.356 1.00 97.69 284 SER A CA 1
ATOM 2233 C C . SER A 1 284 ? -0.746 -2.937 21.169 1.00 97.69 284 SER A C 1
ATOM 2235 O O . SER A 1 284 ? -0.133 -3.880 20.669 1.00 97.69 284 SER A O 1
ATOM 2237 N N . GLN A 1 285 ? -1.339 -3.029 22.365 1.00 97.62 285 GLN A N 1
ATOM 2238 C CA . GLN A 1 285 ? -1.340 -4.243 23.195 1.00 97.62 285 GLN A CA 1
ATOM 2239 C C . GLN A 1 285 ? -2.069 -5.423 22.526 1.00 97.62 285 GLN A C 1
ATOM 2241 O O . GLN A 1 285 ? -1.649 -6.572 22.664 1.00 97.62 285 GLN A O 1
ATOM 2246 N N . TYR A 1 286 ? -3.142 -5.164 21.768 1.00 98.19 286 TYR A N 1
ATOM 2247 C CA . TYR A 1 286 ? -3.810 -6.202 20.977 1.00 98.19 286 TYR A CA 1
ATOM 2248 C C . TYR A 1 286 ? -3.038 -6.576 19.700 1.00 98.19 286 TYR A C 1
ATOM 2250 O O . TYR A 1 286 ? -3.070 -7.740 19.307 1.00 98.19 286 TYR A O 1
ATOM 2258 N N . LEU A 1 287 ? -2.319 -5.636 19.075 1.00 98.38 287 LEU A N 1
ATOM 2259 C CA . LEU A 1 287 ? -1.466 -5.888 17.902 1.00 98.38 287 LEU A CA 1
ATOM 2260 C C . LEU A 1 287 ? -0.203 -6.694 18.236 1.00 98.38 287 LEU A C 1
ATOM 2262 O O . LEU A 1 287 ? 0.256 -7.456 17.389 1.00 98.38 287 LEU A O 1
ATOM 2266 N N . LYS A 1 288 ? 0.306 -6.611 19.475 1.00 97.44 288 LYS A N 1
ATOM 2267 C CA . LYS A 1 288 ? 1.382 -7.484 19.986 1.00 97.44 288 LYS A CA 1
ATOM 2268 C C . LYS A 1 288 ? 1.037 -8.983 19.908 1.00 97.44 288 LYS A C 1
ATOM 2270 O O . LYS A 1 288 ? 1.924 -9.827 19.906 1.00 97.44 288 LYS A O 1
ATOM 2275 N N . GLN A 1 289 ? -0.252 -9.321 19.830 1.00 96.19 289 GLN A N 1
ATOM 2276 C CA . GLN A 1 289 ? -0.761 -10.696 19.754 1.00 96.19 289 GLN A CA 1
ATOM 2277 C C . GLN A 1 289 ? -1.168 -11.110 18.325 1.00 96.19 289 GLN A C 1
ATOM 2279 O O . GLN A 1 289 ? -1.892 -12.088 18.151 1.00 96.19 289 GLN A O 1
ATOM 2284 N N . ARG A 1 290 ? -0.764 -10.350 17.297 1.00 97.19 290 ARG A N 1
ATOM 2285 C CA . ARG A 1 290 ? -1.058 -10.611 15.877 1.00 97.19 290 ARG A CA 1
ATOM 2286 C C . ARG A 1 290 ? 0.237 -10.765 15.083 1.00 97.19 290 ARG A C 1
ATOM 2288 O O . ARG A 1 290 ? 1.276 -10.266 15.507 1.00 97.19 290 ARG A O 1
ATOM 2295 N N . ASN A 1 291 ? 0.167 -11.420 13.923 1.00 95.94 291 ASN A N 1
ATOM 2296 C CA . ASN A 1 291 ? 1.318 -11.521 13.029 1.00 95.94 291 ASN A CA 1
ATOM 2297 C C . ASN A 1 291 ? 1.750 -10.112 12.561 1.00 95.94 291 ASN A C 1
ATOM 2299 O O . ASN A 1 291 ? 0.896 -9.386 12.042 1.00 95.94 291 ASN A O 1
ATOM 2303 N N . PRO A 1 292 ? 3.025 -9.700 12.714 1.00 96.50 292 PRO A N 1
ATOM 2304 C CA . PRO A 1 292 ? 3.524 -8.436 12.174 1.00 96.50 292 PRO A CA 1
ATOM 2305 C C . PRO A 1 292 ? 3.196 -8.214 10.690 1.00 96.50 292 PRO A C 1
ATOM 2307 O O . PRO A 1 292 ? 2.812 -7.103 10.321 1.00 96.50 292 PRO A O 1
ATOM 2310 N N . ASP A 1 293 ? 3.252 -9.253 9.851 1.00 94.94 293 ASP A N 1
ATOM 2311 C CA . ASP A 1 293 ? 3.027 -9.132 8.398 1.00 94.94 293 ASP A CA 1
ATOM 2312 C C . ASP A 1 293 ? 1.629 -8.601 8.037 1.00 94.94 293 ASP A C 1
ATOM 2314 O O . ASP A 1 293 ? 1.458 -7.911 7.029 1.00 94.94 293 ASP A O 1
ATOM 2318 N N . ASP A 1 294 ? 0.627 -8.870 8.882 1.00 95.00 294 ASP A N 1
ATOM 2319 C CA . ASP A 1 294 ? -0.760 -8.447 8.665 1.00 95.00 294 ASP A CA 1
ATOM 2320 C C . ASP A 1 294 ? -0.924 -6.918 8.709 1.00 95.00 294 ASP A C 1
ATOM 2322 O O . ASP A 1 294 ? -1.859 -6.372 8.112 1.00 95.00 294 ASP A O 1
ATOM 2326 N N . TYR A 1 295 ? -0.052 -6.212 9.445 1.00 97.38 295 TYR A N 1
ATOM 2327 C CA . TYR A 1 295 ? -0.231 -4.788 9.746 1.00 97.38 295 TYR A CA 1
ATOM 2328 C C . TYR A 1 295 ? 1.004 -3.909 9.559 1.00 97.38 295 TYR A C 1
ATOM 2330 O O . TYR A 1 295 ? 0.847 -2.751 9.161 1.00 97.38 295 TYR A O 1
ATOM 2338 N N . VAL A 1 296 ? 2.217 -4.407 9.805 1.00 97.81 296 VAL A N 1
ATOM 2339 C CA . VAL A 1 296 ? 3.439 -3.594 9.739 1.00 97.81 296 VAL A CA 1
ATOM 2340 C C . VAL A 1 296 ? 3.677 -3.041 8.327 1.00 97.81 296 VAL A C 1
ATOM 2342 O O . VAL A 1 296 ? 3.794 -1.820 8.216 1.00 97.81 296 VAL A O 1
ATOM 2345 N N . PRO A 1 297 ? 3.612 -3.825 7.228 1.00 95.31 297 PRO A N 1
ATOM 2346 C CA . PRO A 1 297 ? 3.748 -3.279 5.873 1.00 95.31 297 PRO A CA 1
ATOM 2347 C C . PRO A 1 297 ? 2.712 -2.191 5.549 1.00 95.31 297 PRO A C 1
ATOM 2349 O O . PRO A 1 297 ? 3.033 -1.186 4.916 1.00 95.31 297 PRO A O 1
ATOM 2352 N N . ALA A 1 298 ? 1.471 -2.348 6.025 1.00 93.38 298 ALA A N 1
ATOM 2353 C CA . ALA A 1 298 ? 0.407 -1.368 5.812 1.00 93.38 298 ALA A CA 1
ATOM 2354 C C . ALA A 1 298 ? 0.640 -0.062 6.594 1.00 93.38 298 ALA A C 1
ATOM 2356 O O . ALA A 1 298 ? 0.314 1.013 6.095 1.00 93.38 298 ALA A O 1
ATOM 2357 N N . LEU A 1 299 ? 1.224 -0.146 7.793 1.00 97.31 299 LEU A N 1
ATOM 2358 C CA . LEU A 1 299 ? 1.599 1.012 8.603 1.00 97.31 299 LEU A CA 1
ATOM 2359 C C . LEU A 1 299 ? 2.841 1.735 8.055 1.00 97.31 299 LEU A C 1
ATOM 2361 O O . LEU A 1 299 ? 2.848 2.965 7.982 1.00 97.31 299 LEU A O 1
ATOM 2365 N N . LEU A 1 300 ? 3.863 0.999 7.612 1.00 96.50 300 LEU A N 1
ATOM 2366 C CA . LEU A 1 300 ? 5.076 1.565 7.008 1.00 96.50 300 LEU A CA 1
ATOM 2367 C C . LEU A 1 300 ? 4.790 2.294 5.689 1.00 96.50 300 LEU A C 1
ATOM 2369 O O . LEU A 1 300 ? 5.365 3.358 5.444 1.00 96.50 300 LEU A O 1
ATOM 2373 N N . ALA A 1 301 ? 3.850 1.782 4.889 1.00 92.81 301 ALA A N 1
ATOM 2374 C CA . ALA A 1 301 ? 3.398 2.409 3.649 1.00 92.81 301 ALA A CA 1
ATOM 2375 C C . ALA A 1 301 ? 2.612 3.720 3.867 1.00 92.81 301 ALA A C 1
ATOM 2377 O O . ALA A 1 301 ? 2.448 4.499 2.926 1.00 92.81 301 ALA A O 1
ATOM 2378 N N . CYS A 1 302 ? 2.135 3.991 5.089 1.00 94.00 302 CYS A N 1
ATOM 2379 C CA . CYS A 1 302 ? 1.525 5.272 5.457 1.00 94.00 302 CYS A CA 1
ATOM 2380 C C . CYS A 1 302 ? 2.547 6.349 5.862 1.00 94.00 302 CYS A C 1
ATOM 2382 O O . CYS A 1 302 ? 2.175 7.523 5.940 1.00 94.00 302 CYS A O 1
ATOM 2384 N N . MET A 1 303 ? 3.806 5.984 6.131 1.00 95.69 303 MET A N 1
ATOM 2385 C CA . MET A 1 303 ? 4.844 6.944 6.510 1.00 95.69 303 MET A CA 1
ATOM 2386 C C . MET A 1 303 ? 5.373 7.726 5.302 1.00 95.69 303 MET A C 1
ATOM 2388 O O . MET A 1 303 ? 5.534 7.182 4.210 1.00 95.69 303 MET A O 1
ATOM 2392 N N . PHE A 1 304 ? 5.733 8.989 5.533 1.00 94.06 304 PHE A N 1
ATOM 2393 C CA . PHE A 1 304 ? 6.487 9.815 4.585 1.00 94.06 304 PHE A CA 1
ATOM 2394 C C . PHE A 1 304 ? 7.483 10.713 5.324 1.00 94.06 304 PHE A C 1
ATOM 2396 O O . PHE A 1 304 ? 7.199 11.172 6.430 1.00 94.06 304 PHE A O 1
ATOM 2403 N N . THR A 1 305 ? 8.622 11.036 4.717 1.00 94.31 305 THR A N 1
ATOM 2404 C CA . THR A 1 305 ? 9.487 12.113 5.222 1.00 94.31 305 THR A CA 1
ATOM 2405 C C . THR A 1 305 ? 8.816 13.486 5.020 1.00 94.31 305 THR A C 1
ATOM 2407 O O . THR A 1 305 ? 7.905 13.620 4.192 1.00 94.31 305 THR A O 1
ATOM 2410 N N . PRO A 1 306 ? 9.204 14.528 5.784 1.00 91.06 306 PRO A N 1
ATOM 2411 C CA . PRO A 1 306 ? 8.703 15.882 5.563 1.00 91.06 306 PRO A CA 1
ATOM 2412 C C . PRO A 1 306 ? 8.972 16.364 4.131 1.00 91.06 306 PRO A C 1
ATOM 2414 O O . PRO A 1 306 ? 10.039 16.119 3.569 1.00 91.06 306 PRO A O 1
ATOM 2417 N N . VAL A 1 307 ? 8.015 17.092 3.554 1.00 88.56 307 VAL A N 1
ATOM 2418 C CA . VAL A 1 307 ? 8.170 17.745 2.252 1.00 88.56 307 VAL A CA 1
ATOM 2419 C C . VAL A 1 307 ? 9.249 18.815 2.355 1.00 88.56 307 VAL A C 1
ATOM 2421 O O . VAL A 1 307 ? 9.091 19.805 3.072 1.00 88.56 307 VAL A O 1
ATOM 2424 N N . ASN A 1 308 ? 10.319 18.624 1.592 1.00 84.25 308 ASN A N 1
ATOM 2425 C CA . ASN A 1 308 ? 11.348 19.617 1.340 1.00 84.25 308 ASN A CA 1
ATOM 2426 C C . ASN A 1 308 ? 10.939 20.452 0.124 1.00 84.25 308 ASN A C 1
ATOM 2428 O O . ASN A 1 308 ? 10.639 19.908 -0.941 1.00 84.25 308 ASN A O 1
ATOM 2432 N N . SER A 1 309 ? 10.933 21.772 0.273 1.00 81.69 309 SER A N 1
ATOM 2433 C CA . SER A 1 309 ? 10.589 22.723 -0.780 1.00 81.69 309 SER A CA 1
ATOM 2434 C C . SER A 1 309 ? 11.828 23.447 -1.313 1.00 81.69 309 SER A C 1
ATOM 2436 O O . SER A 1 309 ? 12.782 23.730 -0.589 1.00 81.69 309 SER A O 1
ATOM 2438 N N . ARG A 1 310 ? 11.825 23.764 -2.612 1.00 79.69 310 ARG A N 1
ATOM 2439 C CA . ARG A 1 310 ? 12.829 24.633 -3.240 1.00 79.69 310 ARG A CA 1
ATOM 2440 C C . ARG A 1 310 ? 12.186 25.485 -4.324 1.00 79.69 310 ARG A C 1
ATOM 2442 O O . ARG A 1 310 ? 11.762 24.964 -5.356 1.00 79.69 310 ARG A O 1
ATOM 2449 N N . MET A 1 311 ? 12.158 26.797 -4.108 1.00 78.06 311 MET A N 1
ATOM 2450 C CA . MET A 1 311 ? 11.812 27.770 -5.144 1.00 78.06 311 MET A CA 1
ATOM 2451 C C . MET A 1 311 ? 13.057 28.221 -5.917 1.00 78.06 311 MET A C 1
ATOM 2453 O O . MET A 1 311 ? 14.152 28.304 -5.360 1.00 78.06 311 MET A O 1
ATOM 2457 N N . MET A 1 312 ? 12.886 28.527 -7.200 1.00 75.06 312 MET A N 1
ATOM 2458 C CA . MET A 1 312 ? 13.880 29.175 -8.054 1.00 75.06 312 MET A CA 1
ATOM 2459 C C . MET A 1 312 ? 13.163 30.167 -8.973 1.00 75.06 312 MET A C 1
ATOM 2461 O O . MET A 1 312 ? 12.093 29.864 -9.498 1.00 75.06 312 MET A O 1
ATOM 2465 N N . ILE A 1 313 ? 13.753 31.343 -9.173 1.00 75.75 313 ILE A N 1
ATOM 2466 C CA . ILE A 1 313 ? 13.308 32.335 -10.156 1.00 75.75 313 ILE A CA 1
ATOM 2467 C C . ILE A 1 313 ? 14.499 32.586 -11.076 1.00 75.75 313 ILE A C 1
ATOM 2469 O O . ILE A 1 313 ? 15.581 32.919 -10.596 1.00 75.75 313 ILE A O 1
ATOM 2473 N N . THR A 1 314 ? 14.317 32.397 -12.380 1.00 74.62 314 THR A N 1
ATOM 2474 C CA . THR A 1 314 ? 15.389 32.524 -13.375 1.00 74.62 314 THR A CA 1
ATOM 2475 C C . THR A 1 314 ? 14.878 33.197 -14.647 1.00 74.62 314 THR A C 1
ATOM 2477 O O . THR A 1 314 ? 13.797 32.831 -15.122 1.00 74.62 314 THR A O 1
ATOM 2480 N N . PRO A 1 315 ? 15.642 34.120 -15.258 1.00 67.44 315 PRO A N 1
ATOM 2481 C CA . PRO A 1 315 ? 15.372 34.541 -16.626 1.00 67.44 315 PRO A CA 1
ATOM 2482 C C . PRO A 1 315 ? 15.561 33.356 -17.587 1.00 67.44 315 PRO A C 1
ATOM 2484 O O . PRO A 1 315 ? 16.446 32.518 -17.412 1.00 67.44 315 PRO A O 1
ATOM 2487 N N . THR A 1 316 ? 14.706 33.285 -18.599 1.00 64.56 316 THR A N 1
ATOM 2488 C CA . THR A 1 316 ? 14.776 32.313 -19.700 1.00 64.56 316 THR A CA 1
ATOM 2489 C C . THR A 1 316 ? 15.610 32.860 -20.861 1.00 64.56 316 THR A C 1
ATOM 2491 O O . THR A 1 316 ? 15.922 34.051 -20.905 1.00 64.56 316 THR A O 1
ATOM 2494 N N . ARG A 1 317 ? 15.942 32.003 -21.840 1.00 60.22 317 ARG A N 1
ATOM 2495 C CA . ARG A 1 317 ? 16.658 32.417 -23.064 1.00 60.22 317 ARG A CA 1
ATOM 2496 C C . ARG A 1 317 ? 15.891 33.484 -23.865 1.00 60.22 317 ARG A C 1
ATOM 2498 O O . ARG A 1 317 ? 16.523 34.370 -24.420 1.00 60.22 317 ARG A O 1
ATOM 2505 N N . ASP A 1 318 ? 14.555 33.448 -23.852 1.00 59.84 318 ASP A N 1
ATOM 2506 C CA . ASP A 1 318 ? 13.681 34.437 -24.506 1.00 59.84 318 ASP A CA 1
ATOM 2507 C C . ASP A 1 318 ? 13.425 35.704 -23.647 1.00 59.84 318 ASP A C 1
ATOM 2509 O O . ASP A 1 318 ? 12.457 36.429 -23.878 1.00 59.84 318 ASP A O 1
ATOM 2513 N N . GLY A 1 319 ? 14.209 35.946 -22.586 1.00 62.44 319 GLY A N 1
ATOM 2514 C CA . GLY A 1 319 ? 14.060 37.107 -21.689 1.00 62.44 319 GLY A CA 1
ATOM 2515 C C . GLY A 1 319 ? 12.815 37.096 -20.784 1.00 62.44 319 GLY A C 1
ATOM 2516 O O . GLY A 1 319 ? 12.620 38.011 -19.987 1.00 62.44 319 GLY A O 1
ATOM 2517 N N . GLN A 1 320 ? 11.973 36.063 -20.872 1.00 73.06 320 GLN A N 1
ATOM 2518 C CA . GLN A 1 320 ? 10.804 35.856 -20.009 1.00 73.06 320 GLN A CA 1
ATOM 2519 C C . GLN A 1 320 ? 11.228 35.320 -18.633 1.00 73.06 320 GLN A C 1
ATOM 2521 O O . GLN A 1 320 ? 12.293 34.712 -18.506 1.00 73.06 320 GLN A O 1
ATOM 2526 N N . LEU A 1 321 ? 10.398 35.497 -17.604 1.00 77.19 321 LEU A N 1
ATOM 2527 C CA . LEU A 1 321 ? 10.708 35.048 -16.243 1.00 77.19 321 LEU A CA 1
ATOM 2528 C C . LEU A 1 321 ? 10.106 33.657 -15.983 1.00 77.19 321 LEU A C 1
ATOM 2530 O O . LEU A 1 321 ? 8.886 33.505 -16.017 1.00 77.19 321 LEU A O 1
ATOM 2534 N N . MET A 1 322 ? 10.936 32.656 -15.678 1.00 79.44 322 MET A N 1
ATOM 2535 C CA . MET A 1 322 ? 10.473 31.356 -15.180 1.00 79.44 322 MET A CA 1
ATOM 2536 C C . MET A 1 322 ? 10.559 31.336 -13.653 1.00 79.44 322 MET A C 1
ATOM 2538 O O . MET A 1 322 ? 11.635 31.516 -13.079 1.00 79.44 322 MET A O 1
ATOM 2542 N N . TYR A 1 323 ? 9.438 31.057 -12.997 1.00 82.31 323 TYR A N 1
ATOM 2543 C CA . TYR A 1 323 ? 9.399 30.636 -11.600 1.00 82.31 323 TYR A CA 1
ATOM 2544 C C . TYR A 1 323 ? 9.174 29.125 -11.544 1.00 82.31 323 TYR A C 1
ATOM 2546 O O . TYR A 1 323 ? 8.267 28.615 -12.195 1.00 82.31 323 TYR A O 1
ATOM 2554 N N . ARG A 1 324 ? 9.981 28.419 -10.752 1.00 81.56 324 ARG A N 1
ATOM 2555 C CA . ARG A 1 324 ? 9.856 26.983 -10.487 1.00 81.56 324 ARG A CA 1
ATOM 2556 C C . ARG A 1 324 ? 9.753 26.750 -8.985 1.00 81.56 324 ARG A C 1
ATOM 2558 O O . ARG A 1 324 ? 10.637 27.168 -8.239 1.00 81.56 324 ARG A O 1
ATOM 2565 N N . HIS A 1 325 ? 8.730 26.023 -8.544 1.00 83.75 325 HIS A N 1
ATOM 2566 C CA . HIS A 1 325 ? 8.605 25.524 -7.172 1.00 83.75 325 HIS A CA 1
ATOM 2567 C C . HIS A 1 325 ? 8.634 23.998 -7.184 1.00 83.75 325 HIS A C 1
ATOM 2569 O O . HIS A 1 325 ? 7.767 23.355 -7.776 1.00 83.75 325 HIS A O 1
ATOM 2575 N N . MET A 1 326 ? 9.653 23.421 -6.554 1.00 79.00 326 MET A N 1
ATOM 2576 C CA . MET A 1 326 ? 9.816 21.976 -6.408 1.00 79.00 326 MET A CA 1
ATOM 2577 C C . MET A 1 326 ? 9.469 21.553 -4.982 1.00 79.00 326 MET A C 1
ATOM 2579 O O . MET A 1 326 ? 9.841 22.241 -4.030 1.00 79.00 326 MET A O 1
ATOM 2583 N N . PHE A 1 327 ? 8.804 20.410 -4.849 1.00 84.50 327 PHE A N 1
ATOM 2584 C CA . PHE A 1 327 ? 8.444 19.780 -3.581 1.00 84.50 327 PHE A CA 1
ATOM 2585 C C . PHE A 1 327 ? 8.855 18.312 -3.640 1.00 84.50 327 PHE A C 1
ATOM 2587 O O . PHE A 1 327 ? 8.414 17.601 -4.542 1.00 84.50 327 PHE A O 1
ATOM 2594 N N . ALA A 1 328 ? 9.688 17.866 -2.704 1.00 84.75 328 ALA A N 1
ATOM 2595 C CA . ALA A 1 328 ? 10.203 16.503 -2.655 1.00 84.75 328 ALA A CA 1
ATOM 2596 C C . ALA A 1 328 ? 9.952 15.865 -1.284 1.00 84.75 328 ALA A C 1
ATOM 2598 O O . ALA A 1 328 ? 10.224 16.484 -0.254 1.00 84.75 328 ALA A O 1
ATOM 2599 N N . ARG A 1 329 ? 9.467 14.623 -1.272 1.00 87.56 329 ARG A N 1
ATOM 2600 C CA . ARG A 1 329 ? 9.389 13.768 -0.077 1.00 87.56 329 ARG A CA 1
ATOM 2601 C C . ARG A 1 329 ? 9.665 12.315 -0.437 1.00 87.56 329 ARG A C 1
ATOM 2603 O O . ARG A 1 329 ? 9.577 11.931 -1.600 1.00 87.56 329 ARG A O 1
ATOM 2610 N N . GLU A 1 330 ? 9.933 11.507 0.571 1.00 90.75 330 GLU A N 1
ATOM 2611 C CA . GLU A 1 330 ? 10.202 10.078 0.445 1.00 90.75 330 GLU A CA 1
ATOM 2612 C C . GLU A 1 330 ? 9.111 9.279 1.165 1.00 90.75 330 GLU A C 1
ATOM 2614 O O . GLU A 1 330 ? 8.662 9.677 2.238 1.00 90.75 330 GLU A O 1
ATOM 2619 N N . GLY A 1 331 ? 8.667 8.172 0.572 1.00 90.06 331 GLY A N 1
ATOM 2620 C CA . GLY A 1 331 ? 7.834 7.144 1.201 1.00 90.06 331 GLY A CA 1
ATOM 2621 C C . GLY A 1 331 ? 8.567 5.797 1.226 1.00 90.06 331 GLY A C 1
ATOM 2622 O O . GLY A 1 331 ? 9.719 5.702 0.794 1.00 90.06 331 GLY A O 1
ATOM 2623 N N . GLN A 1 332 ? 7.912 4.727 1.691 1.00 89.88 332 GLN A N 1
ATOM 2624 C CA . GLN A 1 332 ? 8.573 3.420 1.852 1.00 89.88 332 GLN A CA 1
ATOM 2625 C C . GLN A 1 332 ? 9.201 2.903 0.547 1.00 89.88 332 GLN A C 1
ATOM 2627 O O . GLN A 1 332 ? 10.371 2.537 0.539 1.00 89.88 332 GLN A O 1
ATOM 2632 N N . ASN A 1 333 ? 8.449 2.943 -0.558 1.00 82.50 333 ASN A N 1
ATOM 2633 C CA . ASN A 1 333 ? 8.824 2.298 -1.825 1.00 82.50 333 ASN A CA 1
ATOM 2634 C C . ASN A 1 333 ? 9.093 3.283 -2.980 1.00 82.50 333 ASN A C 1
ATOM 2636 O O . ASN A 1 333 ? 9.449 2.856 -4.075 1.00 82.50 333 ASN A O 1
ATOM 2640 N N . GLN A 1 334 ? 8.891 4.589 -2.775 1.00 81.12 334 GLN A N 1
ATOM 2641 C CA . GLN A 1 334 ? 9.063 5.609 -3.815 1.00 81.12 334 GLN A CA 1
ATOM 2642 C C . GLN A 1 334 ? 9.472 6.960 -3.223 1.00 81.12 334 GLN A C 1
ATOM 2644 O O . GLN A 1 334 ? 9.061 7.316 -2.119 1.00 81.12 334 GLN A O 1
ATOM 2649 N N . ASN A 1 335 ? 10.212 7.742 -4.001 1.00 80.94 335 ASN A N 1
ATOM 2650 C CA . ASN A 1 335 ? 10.300 9.187 -3.826 1.00 80.94 335 ASN A CA 1
ATOM 2651 C C . ASN A 1 335 ? 9.129 9.860 -4.561 1.00 80.94 335 ASN A C 1
ATOM 2653 O O . ASN A 1 335 ? 8.656 9.355 -5.578 1.00 80.94 335 ASN A O 1
ATOM 2657 N N . GLU A 1 336 ? 8.674 11.014 -4.088 1.00 82.25 336 GLU A N 1
ATOM 2658 C CA . GLU A 1 336 ? 7.650 11.833 -4.742 1.00 82.25 336 GLU A CA 1
ATOM 2659 C C . GLU A 1 336 ? 8.197 13.237 -4.997 1.00 82.25 336 GLU A C 1
ATOM 2661 O O . GLU A 1 336 ? 8.645 13.912 -4.070 1.00 82.25 336 GLU A O 1
ATOM 2666 N N . LEU A 1 337 ? 8.146 13.678 -6.256 1.00 80.19 337 LEU A N 1
ATOM 2667 C CA . LEU A 1 337 ? 8.628 14.983 -6.703 1.00 80.19 337 LEU A CA 1
ATOM 2668 C C . LEU A 1 337 ? 7.529 15.720 -7.475 1.00 80.19 337 LEU A C 1
ATOM 2670 O O . LEU A 1 337 ? 7.155 15.318 -8.575 1.00 80.19 337 LEU A O 1
ATOM 2674 N N . VAL A 1 338 ? 7.055 16.844 -6.946 1.00 79.00 338 VAL A N 1
ATOM 2675 C CA . VAL A 1 338 ? 6.179 17.769 -7.677 1.00 79.00 338 VAL A CA 1
ATOM 2676 C C . VAL A 1 338 ? 7.006 18.957 -8.154 1.00 79.00 338 VAL A C 1
ATOM 2678 O O . VAL A 1 338 ? 7.717 19.573 -7.364 1.00 79.00 338 VAL A O 1
ATOM 2681 N N . VAL A 1 339 ? 6.899 19.295 -9.438 1.00 77.69 339 VAL A N 1
ATOM 2682 C CA . VAL A 1 339 ? 7.535 20.468 -10.051 1.00 77.69 339 VAL A CA 1
ATOM 2683 C C . VAL A 1 339 ? 6.441 21.342 -10.652 1.00 77.69 339 VAL A C 1
ATOM 2685 O O . VAL A 1 339 ? 5.722 20.901 -11.550 1.00 77.69 339 VAL A O 1
ATOM 2688 N N . LEU A 1 340 ? 6.302 22.563 -10.136 1.00 78.12 340 LEU A N 1
ATOM 2689 C CA . LEU A 1 340 ? 5.362 23.571 -10.623 1.00 78.12 340 LEU A CA 1
ATOM 2690 C C . LEU A 1 340 ? 6.139 24.716 -11.278 1.00 78.12 340 LEU A C 1
ATOM 2692 O O . LEU A 1 340 ? 6.829 25.458 -10.578 1.00 78.12 340 LEU A O 1
ATOM 2696 N N . ASP A 1 341 ? 5.995 24.870 -12.591 1.00 81.75 341 ASP A N 1
ATOM 2697 C CA . ASP A 1 341 ? 6.612 25.941 -13.374 1.00 81.75 341 ASP A CA 1
ATOM 2698 C C . ASP A 1 341 ? 5.559 26.973 -13.803 1.00 81.75 341 ASP A C 1
ATOM 2700 O O . ASP A 1 341 ? 4.587 26.634 -14.477 1.00 81.75 341 ASP A O 1
ATOM 2704 N N . THR A 1 342 ? 5.784 28.243 -13.472 1.00 79.75 342 THR A N 1
ATOM 2705 C CA . THR A 1 342 ? 5.012 29.387 -13.975 1.00 79.75 342 THR A CA 1
ATOM 2706 C C . THR A 1 342 ? 5.913 30.206 -14.898 1.00 79.75 342 THR A C 1
ATOM 2708 O O . THR A 1 342 ? 6.864 30.849 -14.446 1.00 79.75 342 THR A O 1
ATOM 2711 N N . ASN A 1 343 ? 5.619 30.192 -16.199 1.00 82.38 343 ASN A N 1
ATOM 2712 C CA . ASN A 1 343 ? 6.305 31.009 -17.199 1.00 82.38 343 ASN A CA 1
ATOM 2713 C C . ASN A 1 343 ? 5.576 32.348 -17.357 1.00 82.38 343 ASN A C 1
ATOM 2715 O O . ASN A 1 343 ? 4.459 32.395 -17.875 1.00 82.38 343 ASN A O 1
ATOM 2719 N N . PHE A 1 344 ? 6.193 33.446 -16.922 1.00 80.88 344 PHE A N 1
ATOM 2720 C CA . PHE A 1 344 ? 5.620 34.784 -17.051 1.00 80.88 344 PHE A CA 1
ATOM 2721 C C . PHE A 1 344 ? 6.022 35.424 -18.378 1.00 80.88 344 PHE A C 1
ATOM 2723 O O . PHE A 1 344 ? 7.154 35.885 -18.558 1.00 80.88 344 PHE A O 1
ATOM 2730 N N . ARG A 1 345 ? 5.058 35.501 -19.299 1.00 83.81 345 ARG A N 1
ATOM 2731 C CA . ARG A 1 345 ? 5.216 36.173 -20.588 1.00 83.81 345 ARG A CA 1
ATOM 2732 C C . ARG A 1 345 ? 4.715 37.611 -20.483 1.00 83.81 345 ARG A C 1
ATOM 2734 O O . ARG A 1 345 ? 3.515 37.835 -20.331 1.00 83.81 345 ARG A O 1
ATOM 2741 N N . ARG A 1 346 ? 5.612 38.593 -20.606 1.00 84.44 346 ARG A N 1
ATOM 2742 C CA . ARG A 1 346 ? 5.220 40.006 -20.748 1.00 84.44 346 ARG A CA 1
ATOM 2743 C C . ARG A 1 346 ? 4.445 40.207 -22.055 1.00 84.44 346 ARG A C 1
ATOM 2745 O O . ARG A 1 346 ? 4.863 39.724 -23.107 1.00 84.44 346 ARG A O 1
ATOM 2752 N N . GLN A 1 347 ? 3.356 40.964 -21.994 1.00 84.12 347 GLN A N 1
ATOM 2753 C CA . GLN A 1 347 ? 2.644 41.501 -23.151 1.00 84.12 347 GLN A CA 1
ATOM 2754 C C . GLN A 1 347 ? 2.755 43.030 -23.131 1.00 84.12 347 GLN A C 1
ATOM 2756 O O . GLN A 1 347 ? 2.052 43.703 -22.374 1.00 84.12 347 GLN A O 1
ATOM 2761 N N . SER A 1 348 ? 3.644 43.552 -23.980 1.00 80.56 348 SER A N 1
ATOM 2762 C CA . SER A 1 348 ? 3.864 44.991 -24.176 1.00 80.56 348 SER A CA 1
ATOM 2763 C C . SER A 1 348 ? 2.606 45.684 -24.733 1.00 80.56 348 SER A C 1
ATOM 2765 O O . SER A 1 348 ? 1.775 45.046 -25.387 1.00 80.56 348 SER A O 1
ATOM 2767 N N . ARG A 1 349 ? 2.443 46.982 -24.461 1.00 80.75 349 ARG A N 1
ATOM 2768 C CA . ARG A 1 349 ? 1.310 47.842 -24.871 1.00 80.75 349 ARG A CA 1
ATOM 2769 C C . ARG A 1 349 ? 1.841 49.210 -25.406 1.00 80.75 349 ARG A C 1
ATOM 2771 O O . ARG A 1 349 ? 2.899 49.227 -26.034 1.00 80.75 349 ARG A O 1
ATOM 2778 N N . PRO A 1 350 ? 1.105 50.339 -25.298 1.00 76.25 350 PRO A N 1
ATOM 2779 C CA . PRO A 1 350 ? 1.674 51.694 -25.508 1.00 76.25 350 PRO A CA 1
ATOM 2780 C C . PRO A 1 350 ? 1.698 52.568 -24.229 1.00 76.25 350 PRO A C 1
ATOM 2782 O O . PRO A 1 350 ? 0.638 52.723 -23.633 1.00 76.25 350 PRO A O 1
ATOM 2785 N N . GLY A 1 351 ? 2.842 53.185 -23.858 1.00 72.69 351 GLY A N 1
ATOM 2786 C CA . GLY A 1 351 ? 2.915 54.329 -22.906 1.00 72.69 351 GLY A CA 1
ATOM 2787 C C . GLY A 1 351 ? 3.622 54.214 -21.524 1.00 72.69 351 GLY A C 1
ATOM 2788 O O . GLY A 1 351 ? 3.247 54.951 -20.617 1.00 72.69 351 GLY A O 1
ATOM 2789 N N . GLY A 1 352 ? 4.602 53.325 -21.303 1.00 74.81 352 GLY A N 1
ATOM 2790 C CA . GLY A 1 352 ? 5.002 52.904 -19.933 1.00 74.81 352 GLY A CA 1
ATOM 2791 C C . GLY A 1 352 ? 5.876 51.630 -19.844 1.00 74.81 352 GLY A C 1
ATOM 2792 O O . GLY A 1 352 ? 6.609 51.332 -20.785 1.00 74.81 352 GLY A O 1
ATOM 2793 N N . ASP A 1 353 ? 5.802 50.881 -18.732 1.00 79.44 353 ASP A N 1
ATOM 2794 C CA . ASP A 1 353 ? 7.017 50.361 -18.070 1.00 79.44 353 ASP A CA 1
ATOM 2795 C C . ASP A 1 353 ? 7.176 48.823 -17.882 1.00 79.44 353 ASP A C 1
ATOM 2797 O O . ASP A 1 353 ? 6.290 48.099 -17.410 1.00 79.44 353 ASP A O 1
ATOM 2801 N N . LEU A 1 354 ? 8.398 48.355 -18.169 1.00 79.56 354 LEU A N 1
ATOM 2802 C CA . LEU A 1 354 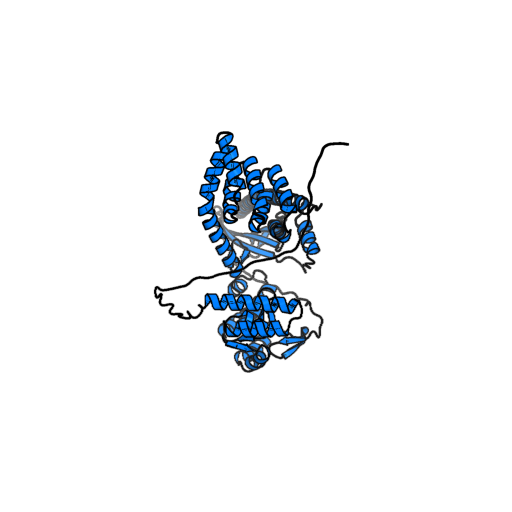? 8.920 47.009 -17.907 1.00 79.56 354 LEU A CA 1
ATOM 2803 C C . LEU A 1 354 ? 9.255 46.787 -16.422 1.00 79.56 354 LEU A C 1
ATOM 2805 O O . LEU A 1 354 ? 9.033 45.687 -15.916 1.00 79.56 354 LEU A O 1
ATOM 2809 N N . ASN A 1 355 ? 9.784 47.794 -15.722 1.00 80.38 355 ASN A N 1
ATOM 2810 C CA . ASN A 1 355 ? 10.261 47.661 -14.344 1.00 80.38 355 ASN A CA 1
ATOM 2811 C C . ASN A 1 355 ? 9.100 47.535 -13.347 1.00 80.38 355 ASN A C 1
ATOM 2813 O O . ASN A 1 355 ? 9.144 46.663 -12.480 1.00 80.38 355 ASN A O 1
ATOM 2817 N N . GLU A 1 356 ? 8.025 48.314 -13.501 1.00 82.19 356 GLU A N 1
ATOM 2818 C CA . GLU A 1 356 ? 6.755 48.141 -12.779 1.00 82.19 356 GLU A CA 1
ATOM 2819 C C . GLU A 1 356 ? 6.165 46.751 -13.034 1.00 82.19 356 GLU A C 1
ATOM 2821 O O . GLU A 1 356 ? 5.803 46.041 -12.091 1.00 82.19 356 GLU A O 1
ATOM 2826 N N . THR A 1 357 ? 6.147 46.319 -14.297 1.00 77.50 357 THR A N 1
ATOM 2827 C CA . THR A 1 357 ? 5.614 45.013 -14.700 1.00 77.50 357 THR A CA 1
ATOM 2828 C C . THR A 1 357 ? 6.421 43.855 -14.099 1.00 77.50 357 THR A C 1
ATOM 2830 O O . THR A 1 357 ? 5.833 42.912 -13.558 1.00 77.50 357 THR A O 1
ATOM 2833 N N . LEU A 1 358 ? 7.756 43.933 -14.111 1.00 80.06 358 LEU A N 1
ATOM 2834 C CA . LEU A 1 358 ? 8.650 42.965 -13.471 1.00 80.06 358 LEU A CA 1
ATOM 2835 C C . LEU A 1 358 ? 8.489 42.974 -11.944 1.00 80.06 358 LEU A C 1
ATOM 2837 O O . LEU A 1 358 ? 8.296 41.916 -11.348 1.00 80.06 358 LEU A O 1
ATOM 2841 N N . SER A 1 359 ? 8.489 44.151 -11.314 1.00 75.25 359 SER A N 1
ATOM 2842 C CA . SER A 1 359 ? 8.355 44.307 -9.857 1.00 75.25 359 SER A CA 1
ATOM 2843 C C . SER A 1 359 ? 7.031 43.742 -9.344 1.00 75.25 359 SER A C 1
ATOM 2845 O O . SER A 1 359 ? 7.008 42.978 -8.379 1.00 75.25 359 SER A O 1
ATOM 2847 N N . ARG A 1 360 ? 5.922 44.036 -10.037 1.00 80.31 360 ARG A N 1
ATOM 2848 C CA . ARG A 1 360 ? 4.591 43.484 -9.742 1.00 80.31 360 ARG A CA 1
ATOM 2849 C C . ARG A 1 360 ? 4.556 41.962 -9.906 1.00 80.31 360 ARG A C 1
ATOM 2851 O O . ARG A 1 360 ? 3.959 41.272 -9.079 1.00 80.31 360 ARG A O 1
ATOM 2858 N N . THR A 1 361 ? 5.212 41.435 -10.941 1.00 77.19 361 THR A N 1
ATOM 2859 C CA . THR A 1 361 ? 5.304 39.987 -11.198 1.00 77.19 361 THR A CA 1
ATOM 2860 C C . THR A 1 361 ? 6.111 39.278 -10.109 1.00 77.19 361 THR A C 1
ATOM 2862 O O . THR A 1 361 ? 5.658 38.265 -9.575 1.00 77.19 361 THR A O 1
ATOM 2865 N N . LEU A 1 362 ? 7.260 39.831 -9.709 1.00 77.38 362 LEU A N 1
ATOM 2866 C CA . LEU A 1 362 ? 8.084 39.307 -8.617 1.00 77.38 362 LEU A CA 1
ATOM 2867 C C . LEU A 1 362 ? 7.339 39.349 -7.276 1.00 77.38 362 LEU A C 1
ATOM 2869 O O . LEU A 1 362 ? 7.303 38.338 -6.577 1.00 77.38 362 LEU A O 1
ATOM 2873 N N . ALA A 1 363 ? 6.673 40.459 -6.944 1.00 70.56 363 ALA A N 1
ATOM 2874 C CA . ALA A 1 363 ? 5.878 40.579 -5.721 1.00 70.56 363 ALA A CA 1
ATOM 2875 C C . ALA A 1 363 ? 4.749 39.531 -5.654 1.00 70.56 363 ALA A C 1
ATOM 2877 O O . ALA A 1 363 ? 4.624 38.820 -4.655 1.00 70.56 363 ALA A O 1
ATOM 2878 N N . GLY A 1 364 ? 3.976 39.367 -6.736 1.00 72.12 364 GLY A N 1
ATOM 2879 C CA . GLY A 1 364 ? 2.936 38.334 -6.823 1.00 72.12 364 GLY A CA 1
ATOM 2880 C C . GLY A 1 364 ? 3.497 36.908 -6.733 1.00 72.12 364 GLY A C 1
ATOM 2881 O O . GLY A 1 364 ? 2.931 36.060 -6.044 1.00 72.12 364 GLY A O 1
ATOM 2882 N N . THR A 1 365 ? 4.652 36.659 -7.358 1.00 75.56 365 THR A N 1
ATOM 2883 C CA . THR A 1 365 ? 5.359 35.368 -7.302 1.00 75.56 365 THR A CA 1
ATOM 2884 C C . THR A 1 365 ? 5.814 35.032 -5.881 1.00 75.56 365 THR A C 1
ATOM 2886 O O . THR A 1 365 ? 5.599 33.914 -5.415 1.00 75.56 365 THR A O 1
ATOM 2889 N N . LEU A 1 366 ? 6.383 36.002 -5.158 1.00 74.19 366 LEU A N 1
ATOM 2890 C CA . LEU A 1 366 ? 6.808 35.834 -3.766 1.00 74.19 366 LEU A CA 1
ATOM 2891 C C . LEU A 1 366 ? 5.614 35.574 -2.836 1.00 74.19 366 LEU A C 1
ATOM 2893 O O . LEU A 1 366 ? 5.682 34.670 -2.005 1.00 74.19 366 LEU A O 1
ATOM 2897 N N . MET A 1 367 ? 4.489 36.278 -3.013 1.00 69.19 367 MET A N 1
ATOM 2898 C CA . MET A 1 367 ? 3.255 35.996 -2.262 1.00 69.19 367 MET A CA 1
ATOM 2899 C C . MET A 1 367 ? 2.710 34.586 -2.547 1.00 69.19 367 MET A C 1
ATOM 2901 O O . MET A 1 367 ? 2.302 33.879 -1.621 1.00 69.19 367 MET A O 1
ATOM 2905 N N . ALA A 1 368 ? 2.734 34.142 -3.808 1.00 71.69 368 ALA A N 1
ATOM 2906 C CA . ALA A 1 368 ? 2.328 32.788 -4.183 1.00 71.69 368 ALA A CA 1
ATOM 2907 C C . ALA A 1 368 ? 3.254 31.719 -3.574 1.00 71.69 368 ALA A C 1
ATOM 2909 O O . ALA A 1 368 ? 2.767 30.719 -3.042 1.00 71.69 368 ALA A O 1
ATOM 2910 N N . ALA A 1 369 ? 4.572 31.950 -3.577 1.00 74.56 369 ALA A N 1
ATOM 2911 C CA . ALA A 1 369 ? 5.549 31.081 -2.927 1.00 74.56 369 ALA A CA 1
ATOM 2912 C C . ALA A 1 369 ? 5.318 31.000 -1.407 1.00 74.56 369 ALA A C 1
ATOM 2914 O O . ALA A 1 369 ? 5.176 29.901 -0.880 1.00 74.56 369 ALA A O 1
ATOM 2915 N N . MET A 1 370 ? 5.165 32.134 -0.710 1.00 73.06 370 MET A N 1
ATOM 2916 C CA . MET A 1 370 ? 4.868 32.167 0.733 1.00 73.06 370 MET A CA 1
ATOM 2917 C C . MET A 1 370 ? 3.584 31.405 1.095 1.00 73.06 370 MET A C 1
ATOM 2919 O O . MET A 1 370 ? 3.530 30.724 2.120 1.00 73.06 370 MET A O 1
ATOM 2923 N N . ASN A 1 371 ? 2.547 31.483 0.257 1.00 72.62 371 ASN A N 1
ATOM 2924 C CA . ASN A 1 371 ? 1.312 30.729 0.470 1.00 72.62 371 ASN A CA 1
ATOM 2925 C C . ASN A 1 371 ? 1.490 29.218 0.238 1.00 72.62 371 ASN A C 1
ATOM 2927 O O . ASN A 1 371 ? 0.901 28.432 0.980 1.00 72.62 371 ASN A O 1
ATOM 2931 N N . ARG A 1 372 ? 2.338 28.802 -0.714 1.00 79.25 372 ARG A N 1
ATOM 2932 C CA . ARG A 1 372 ? 2.732 27.392 -0.899 1.00 79.25 372 ARG A CA 1
ATOM 2933 C C . ARG A 1 372 ? 3.576 26.879 0.277 1.00 79.25 372 ARG A C 1
ATOM 2935 O O . ARG A 1 372 ? 3.272 25.816 0.806 1.00 79.25 372 ARG A O 1
ATOM 2942 N N . GLU A 1 373 ? 4.543 27.648 0.779 1.00 82.88 373 GLU A N 1
ATOM 2943 C CA . GLU A 1 373 ? 5.338 27.254 1.960 1.00 82.88 373 GLU A CA 1
ATOM 2944 C C . GLU A 1 373 ? 4.477 27.108 3.227 1.00 82.88 373 GLU A C 1
ATOM 2946 O O . GLU A 1 373 ? 4.632 26.161 3.996 1.00 82.88 373 GLU A O 1
ATOM 2951 N N . ARG A 1 374 ? 3.472 27.974 3.419 1.00 76.00 374 ARG A N 1
ATOM 2952 C CA . ARG A 1 374 ? 2.474 27.813 4.497 1.00 76.00 374 ARG A CA 1
ATOM 2953 C C . ARG A 1 374 ? 1.659 26.518 4.378 1.00 76.00 374 ARG A C 1
ATOM 2955 O O . ARG A 1 374 ? 1.207 26.001 5.399 1.00 76.00 374 ARG A O 1
ATOM 2962 N N . GLN A 1 375 ? 1.460 25.990 3.169 1.00 76.69 375 GLN A N 1
ATOM 2963 C CA . GLN A 1 375 ? 0.829 24.682 2.952 1.00 76.69 375 GLN A CA 1
ATOM 2964 C C . GLN A 1 375 ? 1.812 23.537 3.242 1.00 76.69 375 GLN A C 1
ATOM 2966 O O . GLN A 1 375 ? 1.432 22.598 3.939 1.00 76.69 375 GLN A O 1
ATOM 2971 N N . VAL A 1 376 ? 3.078 23.652 2.816 1.00 81.62 376 VAL A N 1
ATOM 2972 C CA . VAL A 1 376 ? 4.160 22.699 3.143 1.00 81.62 376 VAL A CA 1
ATOM 2973 C C . VAL A 1 376 ? 4.317 22.533 4.656 1.00 81.62 376 VAL A C 1
ATOM 2975 O O . VAL A 1 376 ? 4.295 21.411 5.150 1.00 81.62 376 VAL A O 1
ATOM 2978 N N . LEU A 1 377 ? 4.379 23.628 5.420 1.00 80.94 377 LEU A N 1
ATOM 2979 C CA . LEU A 1 377 ? 4.500 23.571 6.883 1.00 80.94 377 LEU A CA 1
ATOM 2980 C C . LEU A 1 377 ? 3.311 22.850 7.548 1.00 80.94 377 LEU A C 1
ATOM 2982 O O . LEU A 1 377 ? 3.509 22.035 8.450 1.00 80.94 377 LEU A O 1
ATOM 2986 N N . ARG A 1 378 ? 2.079 23.089 7.073 1.00 78.94 378 ARG A N 1
ATOM 2987 C CA . ARG A 1 378 ? 0.874 22.385 7.555 1.00 78.94 378 ARG A CA 1
ATOM 2988 C C . ARG A 1 378 ? 0.909 20.892 7.215 1.00 78.94 378 ARG A C 1
ATOM 2990 O O . ARG A 1 378 ? 0.625 20.069 8.084 1.00 78.94 378 ARG A O 1
ATOM 2997 N N . GLN A 1 379 ? 1.298 20.546 5.987 1.00 83.81 379 GLN A N 1
ATOM 2998 C CA . GLN A 1 379 ? 1.456 19.160 5.543 1.00 83.81 379 GLN A CA 1
ATOM 2999 C C . GLN A 1 379 ? 2.541 18.437 6.352 1.00 83.81 379 GLN A C 1
ATOM 3001 O O . GLN A 1 379 ? 2.344 17.291 6.753 1.00 83.81 379 GLN A O 1
ATOM 3006 N N . ASN A 1 380 ? 3.661 19.098 6.643 1.00 90.50 380 ASN A N 1
ATOM 3007 C CA . ASN A 1 380 ? 4.767 18.519 7.403 1.00 90.50 380 ASN A CA 1
ATOM 3008 C C . ASN A 1 380 ? 4.375 18.260 8.860 1.00 90.50 380 ASN A C 1
ATOM 3010 O O . ASN A 1 380 ? 4.650 17.174 9.362 1.00 90.50 380 ASN A O 1
ATOM 3014 N N . PHE A 1 381 ? 3.643 19.176 9.503 1.00 89.06 381 PHE A N 1
ATOM 3015 C CA . PHE A 1 381 ? 3.095 18.954 10.846 1.00 89.06 381 PHE A CA 1
ATOM 3016 C C . PHE A 1 381 ? 2.129 17.754 10.897 1.00 89.06 381 PHE A C 1
ATOM 3018 O O . PHE A 1 381 ? 2.227 16.909 11.789 1.00 89.06 381 PHE A O 1
ATOM 3025 N N . GLN A 1 382 ? 1.227 17.630 9.916 1.00 87.62 382 GLN A N 1
ATOM 3026 C CA . GLN A 1 382 ? 0.323 16.475 9.803 1.00 87.62 382 GLN A CA 1
ATOM 3027 C C . GLN A 1 382 ? 1.090 15.166 9.562 1.00 87.62 382 GLN A C 1
ATOM 3029 O O . GLN A 1 382 ? 0.818 14.162 10.218 1.00 87.62 382 GLN A O 1
ATOM 3034 N N . THR A 1 383 ? 2.080 15.192 8.666 1.00 90.69 383 THR A N 1
ATOM 3035 C CA . THR A 1 383 ? 2.918 14.031 8.322 1.00 90.69 383 THR A CA 1
ATOM 3036 C C . THR A 1 383 ? 3.740 13.575 9.530 1.00 90.69 383 THR A C 1
ATOM 3038 O O . THR A 1 383 ? 3.747 12.392 9.853 1.00 90.69 383 THR A O 1
ATOM 3041 N N . GLN A 1 384 ? 4.353 14.504 10.270 1.00 93.75 384 GLN A N 1
ATOM 3042 C CA . GLN A 1 384 ? 5.083 14.205 11.503 1.00 93.75 384 GLN A CA 1
ATOM 3043 C C . GLN A 1 384 ? 4.156 13.670 12.604 1.00 93.75 384 GLN A C 1
ATOM 3045 O O . GLN A 1 384 ? 4.513 12.714 13.285 1.00 93.75 384 GLN A O 1
ATOM 3050 N N . THR A 1 385 ? 2.947 14.223 12.750 1.00 92.69 385 THR A N 1
ATOM 3051 C CA . THR A 1 385 ? 1.946 13.720 13.709 1.00 92.69 385 THR A CA 1
ATOM 3052 C C . THR A 1 385 ? 1.550 12.275 13.395 1.00 92.69 385 THR A C 1
ATOM 3054 O O . THR A 1 385 ? 1.500 11.442 14.300 1.00 92.69 385 THR A O 1
ATOM 3057 N N . LEU A 1 386 ? 1.316 11.955 12.117 1.00 93.75 386 LEU A N 1
ATOM 3058 C CA . LEU A 1 386 ? 1.010 10.595 11.674 1.00 93.75 386 LEU A CA 1
ATOM 3059 C C . LEU A 1 386 ? 2.203 9.651 11.886 1.00 93.75 386 LEU A C 1
ATOM 3061 O O . LEU A 1 386 ? 2.035 8.612 12.520 1.00 93.75 386 LEU A O 1
ATOM 3065 N N . ASN A 1 387 ? 3.406 10.032 11.443 1.00 96.50 387 ASN A N 1
ATOM 3066 C CA . ASN A 1 387 ? 4.628 9.248 11.648 1.00 96.50 387 ASN A CA 1
ATOM 3067 C C . ASN A 1 387 ? 4.847 8.935 13.132 1.00 96.50 387 ASN A C 1
ATOM 3069 O O . ASN A 1 387 ? 5.056 7.777 13.475 1.00 96.50 387 ASN A O 1
ATOM 3073 N N . ASN A 1 388 ? 4.747 9.935 14.016 1.00 95.62 388 ASN A N 1
ATOM 3074 C CA . ASN A 1 388 ? 4.922 9.759 15.458 1.00 95.62 388 ASN A CA 1
ATOM 3075 C C . ASN A 1 388 ? 3.934 8.729 16.024 1.00 95.62 388 ASN A C 1
ATOM 3077 O O . ASN A 1 388 ? 4.338 7.864 16.799 1.00 95.62 388 ASN A O 1
ATOM 3081 N N . ARG A 1 389 ? 2.660 8.776 15.607 1.00 95.81 389 ARG A N 1
ATOM 3082 C CA . ARG A 1 389 ? 1.655 7.785 16.021 1.00 95.81 389 ARG A CA 1
ATOM 3083 C C . ARG A 1 389 ? 1.976 6.390 15.501 1.00 95.81 389 ARG A C 1
ATOM 3085 O O . ARG A 1 389 ? 1.932 5.450 16.284 1.00 95.81 389 ARG A O 1
ATOM 3092 N N . ILE A 1 390 ? 2.333 6.255 14.222 1.00 97.88 390 ILE A N 1
ATOM 3093 C CA . ILE A 1 390 ? 2.714 4.958 13.649 1.00 97.88 390 ILE A CA 1
ATOM 3094 C C . ILE A 1 390 ? 3.930 4.389 14.399 1.00 97.88 390 ILE A C 1
ATOM 3096 O O . ILE A 1 390 ? 3.886 3.250 14.848 1.00 97.88 390 ILE A O 1
ATOM 3100 N N . CYS A 1 391 ? 4.980 5.188 14.606 1.00 97.50 391 CYS A N 1
ATOM 3101 C CA . CYS A 1 391 ? 6.197 4.772 15.308 1.00 97.50 391 CYS A CA 1
ATOM 3102 C C . CYS A 1 391 ? 5.931 4.386 16.773 1.00 97.50 391 CYS A C 1
ATOM 3104 O O . CYS A 1 391 ? 6.540 3.445 17.272 1.00 97.50 391 CYS A O 1
ATOM 3106 N N . ALA A 1 392 ? 5.022 5.083 17.464 1.00 96.62 392 ALA A N 1
ATOM 3107 C CA . ALA A 1 392 ? 4.613 4.736 18.825 1.00 96.62 392 ALA A CA 1
ATOM 3108 C C . ALA A 1 392 ? 3.846 3.403 18.869 1.00 96.62 392 ALA A C 1
ATOM 3110 O O . ALA A 1 392 ? 4.177 2.539 19.679 1.00 96.62 392 ALA A O 1
ATOM 3111 N N . THR A 1 393 ? 2.882 3.209 17.961 1.00 98.12 393 THR A N 1
ATOM 3112 C CA . THR A 1 393 ? 2.137 1.949 17.824 1.00 98.12 393 THR A CA 1
ATOM 3113 C C . THR A 1 393 ? 3.076 0.783 17.513 1.00 98.12 393 THR A C 1
ATOM 3115 O O . THR A 1 393 ? 3.009 -0.237 18.190 1.00 98.12 393 THR A O 1
ATOM 3118 N N . LEU A 1 394 ? 3.994 0.946 16.552 1.00 98.31 394 LEU A N 1
ATOM 3119 C CA . LEU A 1 394 ? 4.960 -0.089 16.171 1.00 98.31 394 LEU A CA 1
ATOM 3120 C C . LEU A 1 394 ? 5.965 -0.400 17.296 1.00 98.31 394 LEU A C 1
ATOM 3122 O O . LEU A 1 394 ? 6.179 -1.571 17.594 1.00 98.31 394 LEU A O 1
ATOM 3126 N N . ASN A 1 395 ? 6.543 0.604 17.975 1.00 97.88 395 ASN A N 1
ATOM 3127 C CA . ASN A 1 395 ? 7.415 0.363 19.140 1.00 97.88 395 ASN A CA 1
ATOM 3128 C C . ASN A 1 395 ? 6.664 -0.406 20.243 1.00 97.88 395 ASN A C 1
ATOM 3130 O O . ASN A 1 395 ? 7.220 -1.323 20.839 1.00 97.88 395 ASN A O 1
ATOM 3134 N N . SER A 1 396 ? 5.393 -0.070 20.494 1.00 96.94 396 SER A N 1
ATOM 3135 C CA . SER A 1 396 ? 4.588 -0.728 21.528 1.00 96.94 396 SER A CA 1
ATOM 3136 C C . SER A 1 396 ? 4.110 -2.132 21.149 1.00 96.94 396 SER A C 1
ATOM 3138 O O . SER A 1 396 ? 3.964 -2.954 22.050 1.00 96.94 396 SER A O 1
ATOM 3140 N N . SER A 1 397 ? 3.826 -2.419 19.873 1.00 97.88 397 SER A N 1
ATOM 3141 C CA . SER A 1 397 ? 3.319 -3.732 19.449 1.00 97.88 397 SER A CA 1
ATOM 3142 C C . SER A 1 397 ? 4.427 -4.728 19.095 1.00 97.88 397 SER A C 1
ATOM 3144 O O . SER A 1 397 ? 4.211 -5.930 19.197 1.00 97.88 397 SER A O 1
ATOM 3146 N N . LEU A 1 398 ? 5.614 -4.244 18.715 1.00 97.62 398 LEU A N 1
ATOM 3147 C CA . LEU A 1 398 ? 6.779 -5.055 18.321 1.00 97.62 398 LEU A CA 1
ATOM 3148 C C . LEU A 1 398 ? 7.906 -5.037 19.375 1.00 97.62 398 LEU A C 1
ATOM 3150 O O . LEU A 1 398 ? 8.987 -5.569 19.135 1.00 97.62 398 LEU A O 1
ATOM 3154 N N . GLU A 1 399 ? 7.671 -4.372 20.511 1.00 96.50 399 GLU A N 1
ATOM 3155 C CA . GLU A 1 399 ? 8.607 -4.155 21.635 1.00 96.50 399 GLU A CA 1
ATOM 3156 C C . GLU A 1 399 ? 9.950 -3.502 21.253 1.00 96.50 399 GLU A C 1
ATOM 3158 O O . GLU A 1 399 ? 10.953 -3.613 21.962 1.00 96.50 399 GLU A O 1
ATOM 3163 N N . GLN A 1 400 ? 9.957 -2.774 20.134 1.00 97.00 400 GLN A N 1
ATOM 3164 C CA . GLN A 1 400 ? 11.125 -2.068 19.619 1.00 97.00 400 GLN A CA 1
ATOM 3165 C C . GLN A 1 400 ? 11.349 -0.718 20.317 1.00 97.00 400 GLN A C 1
ATOM 3167 O O . GLN A 1 400 ? 10.494 -0.188 21.031 1.00 97.00 400 GLN A O 1
ATOM 3172 N N . LYS A 1 401 ? 12.542 -0.148 20.104 1.00 95.25 401 LYS A N 1
ATOM 3173 C CA . LYS A 1 401 ? 12.956 1.169 20.627 1.00 95.25 401 LYS A CA 1
ATOM 3174 C C . LYS A 1 401 ? 13.564 2.044 19.527 1.00 95.25 401 LYS A C 1
ATOM 3176 O O . LYS A 1 401 ? 14.596 2.684 19.716 1.00 95.25 401 LYS A O 1
ATOM 3181 N N . LEU A 1 402 ? 12.929 2.043 18.357 1.00 96.44 402 LEU A N 1
ATOM 3182 C CA . LEU A 1 402 ? 13.368 2.805 17.191 1.00 96.44 402 LEU A CA 1
ATOM 3183 C C . LEU A 1 402 ? 12.921 4.267 17.274 1.00 96.44 402 LEU A C 1
ATOM 3185 O O . LEU A 1 402 ? 11.891 4.605 17.867 1.00 96.44 402 LEU A O 1
ATOM 3189 N N . ALA A 1 403 ? 13.699 5.147 16.644 1.00 93.81 403 ALA A N 1
ATOM 3190 C CA . ALA A 1 403 ? 13.379 6.565 16.546 1.00 93.81 403 ALA A CA 1
ATOM 3191 C C . ALA A 1 403 ? 12.070 6.799 15.769 1.00 93.81 403 ALA A C 1
ATOM 3193 O O . ALA A 1 403 ? 11.715 6.039 14.870 1.00 93.81 403 ALA A O 1
ATOM 3194 N N . ALA A 1 404 ? 11.385 7.911 16.053 1.00 91.88 404 ALA A N 1
ATOM 3195 C CA . ALA A 1 404 ? 10.200 8.348 15.308 1.00 91.88 404 ALA A CA 1
ATOM 3196 C C . ALA A 1 404 ? 10.569 8.957 13.933 1.00 91.88 404 ALA A C 1
ATOM 3198 O O . ALA A 1 404 ? 10.293 10.122 13.648 1.00 91.88 404 ALA A O 1
ATOM 3199 N N . LYS A 1 405 ? 11.262 8.175 13.098 1.00 93.12 405 LYS A N 1
ATOM 3200 C CA . LYS A 1 405 ? 11.720 8.530 11.749 1.00 93.12 405 LYS A CA 1
ATOM 3201 C C . LYS A 1 405 ? 11.361 7.401 10.777 1.00 93.12 405 LYS A C 1
ATOM 3203 O O . LYS A 1 405 ? 11.656 6.255 11.112 1.00 93.12 405 LYS A O 1
ATOM 3208 N N . PRO A 1 406 ? 10.797 7.692 9.590 1.00 94.88 406 PRO A N 1
ATOM 3209 C CA . PRO A 1 406 ? 10.420 6.651 8.634 1.00 94.88 406 PRO A CA 1
ATOM 3210 C C . PRO A 1 406 ? 11.580 5.732 8.243 1.00 94.88 406 PRO A C 1
ATOM 3212 O O . PRO A 1 406 ? 11.448 4.515 8.298 1.00 94.88 406 PRO A O 1
ATOM 3215 N N . ASP A 1 407 ? 12.739 6.318 7.952 1.00 92.81 407 ASP A N 1
ATOM 3216 C CA . ASP A 1 407 ? 13.934 5.623 7.464 1.00 92.81 407 ASP A CA 1
ATOM 3217 C C . ASP A 1 407 ? 14.401 4.514 8.420 1.00 92.81 407 ASP A C 1
ATOM 3219 O O . ASP A 1 407 ? 14.696 3.406 7.984 1.00 92.81 407 ASP A O 1
ATOM 3223 N N . ALA A 1 408 ? 14.377 4.774 9.734 1.00 95.62 408 ALA A N 1
ATOM 3224 C CA . ALA A 1 408 ? 14.759 3.795 10.754 1.00 95.62 408 ALA A CA 1
ATOM 3225 C C . ALA A 1 408 ? 13.816 2.579 10.787 1.00 95.62 408 ALA A C 1
ATOM 3227 O O . ALA A 1 408 ? 14.261 1.456 11.003 1.00 95.62 408 ALA A O 1
ATOM 3228 N N . TRP A 1 409 ? 12.522 2.800 10.549 1.00 97.31 409 TRP A N 1
ATOM 3229 C CA . TRP A 1 409 ? 11.512 1.745 10.504 1.00 97.31 409 TRP A CA 1
ATOM 3230 C C . TRP A 1 409 ? 11.510 0.971 9.188 1.00 97.31 409 TRP A C 1
ATOM 3232 O O . TRP A 1 409 ? 11.305 -0.241 9.191 1.00 97.31 409 TRP A O 1
ATOM 3242 N N . TRP A 1 410 ? 11.752 1.654 8.068 1.00 95.12 410 TRP A N 1
ATOM 3243 C CA . TRP A 1 410 ? 11.878 1.017 6.760 1.00 95.12 410 TRP A CA 1
ATOM 3244 C C . TRP A 1 410 ? 13.126 0.133 6.685 1.00 95.12 410 TRP A C 1
ATOM 3246 O O . TRP A 1 410 ? 13.010 -1.007 6.242 1.00 95.12 410 TRP A O 1
ATOM 3256 N N . SER A 1 411 ? 14.283 0.611 7.159 1.00 92.81 411 SER A N 1
ATOM 3257 C CA . SER A 1 411 ? 15.499 -0.206 7.244 1.00 92.81 411 SER A CA 1
ATOM 3258 C C . SER A 1 411 ? 15.304 -1.404 8.168 1.00 92.81 411 SER A C 1
ATOM 3260 O O . SER A 1 411 ? 15.481 -2.529 7.716 1.00 92.81 411 SER A O 1
ATOM 3262 N N . TRP A 1 412 ? 14.826 -1.194 9.403 1.00 95.50 412 TRP A N 1
ATOM 3263 C CA . TRP A 1 412 ? 14.598 -2.288 10.353 1.00 95.50 412 TRP A CA 1
ATOM 3264 C C . TRP A 1 412 ? 13.663 -3.375 9.806 1.00 95.50 412 TRP A C 1
ATOM 3266 O O . TRP A 1 412 ? 13.944 -4.561 9.964 1.00 95.50 412 TRP A O 1
ATOM 3276 N N . TRP A 1 413 ? 12.564 -3.003 9.141 1.00 95.19 413 TRP A N 1
ATOM 3277 C CA . TRP A 1 413 ? 11.643 -3.990 8.571 1.00 95.19 413 TRP A CA 1
ATOM 3278 C C . TRP A 1 413 ? 12.264 -4.760 7.403 1.00 95.19 413 TRP A C 1
ATOM 3280 O O . TRP A 1 413 ? 12.087 -5.973 7.313 1.00 95.19 413 TRP A O 1
ATOM 3290 N N . ASN A 1 414 ? 13.019 -4.077 6.539 1.00 90.88 414 ASN A N 1
ATOM 3291 C CA . ASN A 1 414 ? 13.737 -4.721 5.442 1.00 90.88 414 ASN A CA 1
ATOM 3292 C C . ASN A 1 414 ? 14.810 -5.685 5.975 1.00 90.88 414 ASN A C 1
ATOM 3294 O O . ASN A 1 414 ? 14.859 -6.829 5.539 1.00 90.88 414 ASN A O 1
ATOM 3298 N N . GLU A 1 415 ? 15.607 -5.258 6.959 1.00 91.62 415 GLU A N 1
ATOM 3299 C CA . GLU A 1 415 ? 16.621 -6.072 7.644 1.00 91.62 415 GLU A CA 1
ATOM 3300 C C . GLU A 1 415 ? 15.997 -7.302 8.327 1.00 91.62 415 GLU A C 1
ATOM 3302 O O . GLU A 1 415 ? 16.486 -8.413 8.151 1.00 91.62 415 GLU A O 1
ATOM 3307 N N . THR A 1 416 ? 14.869 -7.126 9.024 1.00 91.12 416 THR A N 1
ATOM 3308 C CA . THR A 1 416 ? 14.121 -8.208 9.703 1.00 91.12 416 THR A CA 1
ATOM 3309 C C . THR A 1 416 ? 13.558 -9.253 8.729 1.00 91.12 416 THR A C 1
ATOM 3311 O O . THR A 1 416 ? 13.345 -10.396 9.119 1.00 91.12 416 THR A O 1
ATOM 3314 N N . ASN A 1 417 ? 13.327 -8.878 7.466 1.00 89.44 417 ASN A N 1
ATOM 3315 C CA . ASN A 1 417 ? 12.806 -9.755 6.411 1.00 89.44 417 ASN A CA 1
ATOM 3316 C C . ASN A 1 417 ? 13.881 -10.148 5.371 1.00 89.44 417 ASN A C 1
ATOM 3318 O O . ASN A 1 417 ? 13.537 -10.649 4.303 1.00 89.44 417 ASN A O 1
ATOM 3322 N N . GLU A 1 418 ? 15.164 -9.871 5.638 1.00 87.88 418 GLU A N 1
ATOM 3323 C CA . GLU A 1 418 ? 16.302 -10.097 4.723 1.00 87.88 418 GLU A CA 1
ATOM 3324 C C . GLU A 1 418 ? 16.158 -9.426 3.327 1.00 87.88 418 GLU A C 1
ATOM 3326 O O . GLU A 1 418 ? 16.818 -9.792 2.351 1.00 87.88 418 GLU A O 1
ATOM 3331 N N . VAL A 1 419 ? 15.319 -8.387 3.214 1.00 82.25 419 VAL A N 1
ATOM 3332 C CA . VAL A 1 419 ? 15.003 -7.692 1.954 1.00 82.25 419 VAL A CA 1
ATOM 3333 C C . VAL A 1 419 ? 16.095 -6.684 1.592 1.00 82.25 419 VAL A C 1
ATOM 3335 O O . VAL A 1 419 ? 16.092 -5.533 2.036 1.00 82.25 419 VAL A O 1
ATOM 3338 N N . PHE A 1 420 ? 17.007 -7.079 0.704 1.00 72.62 420 PHE A N 1
ATOM 3339 C CA . PHE A 1 420 ? 18.007 -6.166 0.150 1.00 72.62 420 PHE A CA 1
ATOM 3340 C C . PHE A 1 420 ? 17.406 -5.203 -0.892 1.00 72.62 420 PHE A C 1
ATOM 3342 O O . PHE A 1 420 ? 17.121 -5.581 -2.030 1.00 72.62 420 PHE A O 1
ATOM 3349 N N . VAL A 1 421 ? 17.253 -3.925 -0.527 1.00 67.56 421 VAL A N 1
ATOM 3350 C CA . VAL A 1 421 ? 16.814 -2.862 -1.449 1.00 67.56 421 VAL A CA 1
ATOM 3351 C C . VAL A 1 421 ? 18.024 -2.233 -2.144 1.00 67.56 421 VAL A C 1
ATOM 3353 O O . VAL A 1 421 ? 18.731 -1.403 -1.574 1.00 67.56 421 VAL A O 1
ATOM 3356 N N . ALA A 1 422 ? 18.258 -2.619 -3.398 1.00 53.88 422 ALA A N 1
ATOM 3357 C CA . ALA A 1 422 ? 19.371 -2.117 -4.196 1.00 53.88 422 ALA A CA 1
ATOM 3358 C C . ALA A 1 422 ? 19.099 -0.716 -4.785 1.00 53.88 422 ALA A C 1
ATOM 3360 O O . ALA A 1 422 ? 18.173 -0.522 -5.573 1.00 53.88 422 ALA A O 1
ATOM 3361 N N . GLY A 1 423 ? 19.975 0.248 -4.484 1.00 66.31 423 GLY A N 1
ATOM 3362 C CA . GLY A 1 423 ? 19.966 1.582 -5.095 1.00 66.31 423 GLY A CA 1
ATOM 3363 C C . GLY A 1 423 ? 18.923 2.551 -4.519 1.00 66.31 423 GLY A C 1
ATOM 3364 O O . GLY A 1 423 ? 18.422 2.384 -3.412 1.00 66.31 423 GLY A O 1
ATOM 3365 N N . ASN A 1 424 ? 18.625 3.616 -5.268 1.00 68.44 424 ASN A N 1
ATOM 3366 C CA . ASN A 1 424 ? 17.697 4.663 -4.830 1.00 68.44 424 ASN A CA 1
ATOM 3367 C C . ASN A 1 424 ? 16.242 4.289 -5.143 1.00 68.44 424 ASN A C 1
ATOM 3369 O O . ASN A 1 424 ? 15.941 3.864 -6.260 1.00 68.44 424 ASN A O 1
ATOM 3373 N N . LYS A 1 425 ? 15.321 4.571 -4.212 1.00 76.62 425 LYS A N 1
ATOM 3374 C CA . LYS A 1 425 ? 13.872 4.432 -4.439 1.00 76.62 425 LYS A CA 1
ATOM 3375 C C . LYS A 1 425 ? 13.428 5.223 -5.685 1.00 76.62 425 LYS A C 1
ATOM 3377 O O . LYS A 1 425 ? 13.822 6.389 -5.824 1.00 76.62 425 LYS A O 1
ATOM 3382 N N . PRO A 1 426 ? 12.579 4.651 -6.561 1.00 73.62 426 PRO A N 1
ATOM 3383 C CA . PRO A 1 426 ? 12.138 5.308 -7.789 1.00 73.62 426 PRO A CA 1
ATOM 3384 C C . PRO A 1 426 ? 11.379 6.605 -7.487 1.00 73.62 426 PRO A C 1
ATOM 3386 O O . PRO A 1 426 ? 10.506 6.638 -6.622 1.00 73.62 426 PRO A O 1
ATOM 3389 N N . THR A 1 427 ? 11.691 7.679 -8.213 1.00 74.38 427 THR A N 1
ATOM 3390 C CA . THR A 1 427 ? 11.043 8.987 -8.029 1.00 74.38 427 THR A CA 1
ATOM 3391 C C . THR A 1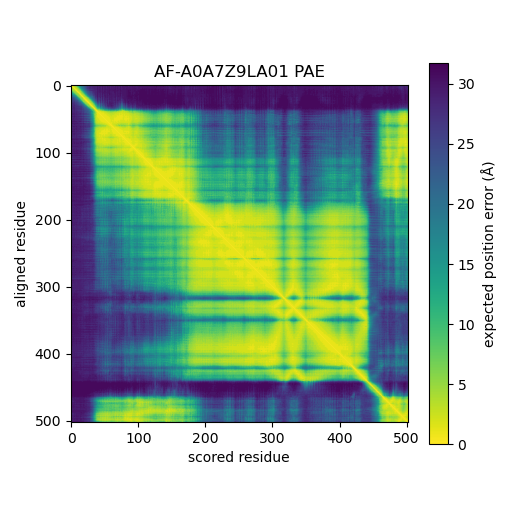 427 ? 9.821 9.118 -8.925 1.00 74.38 427 THR A C 1
ATOM 3393 O O . THR A 1 427 ? 9.965 9.321 -10.128 1.00 74.38 427 THR A O 1
ATOM 3396 N N . ASN A 1 428 ? 8.621 9.061 -8.351 1.00 73.62 428 ASN A N 1
ATOM 3397 C CA . ASN A 1 428 ? 7.376 9.420 -9.023 1.00 73.62 428 ASN A CA 1
ATOM 3398 C C . ASN A 1 428 ? 7.306 10.945 -9.193 1.00 73.62 428 ASN A C 1
ATOM 3400 O O . ASN A 1 428 ? 7.286 11.684 -8.204 1.00 73.62 428 ASN A O 1
ATOM 3404 N N . SER A 1 429 ? 7.316 11.424 -10.439 1.00 68.56 429 SER A N 1
ATOM 3405 C CA . SER A 1 429 ? 7.391 12.850 -10.759 1.00 68.56 429 SER A CA 1
ATOM 3406 C C . SER A 1 429 ? 6.096 13.397 -11.372 1.00 68.56 429 SER A C 1
ATOM 3408 O O . SER A 1 429 ? 5.540 12.859 -12.329 1.00 68.56 429 SER A O 1
ATOM 3410 N N . ILE A 1 430 ? 5.622 14.524 -10.834 1.00 69.81 430 ILE A N 1
ATOM 3411 C CA . ILE A 1 430 ? 4.487 15.290 -11.360 1.00 69.81 430 ILE A CA 1
ATOM 3412 C C . ILE A 1 430 ? 5.000 16.663 -11.791 1.00 69.81 430 ILE A C 1
ATOM 3414 O O . ILE A 1 430 ? 5.167 17.565 -10.972 1.00 69.81 430 ILE A O 1
ATOM 3418 N N . TYR A 1 431 ? 5.228 16.822 -13.093 1.00 65.06 431 TYR A N 1
ATOM 3419 C CA . TYR A 1 431 ? 5.537 18.110 -13.710 1.00 65.06 431 TYR A CA 1
ATOM 3420 C C . TYR A 1 431 ? 4.244 18.817 -14.137 1.00 65.06 431 TYR A C 1
ATOM 3422 O O . TYR A 1 431 ? 3.386 18.216 -14.788 1.00 65.06 431 TYR A O 1
ATOM 3430 N N . ARG A 1 432 ? 4.098 20.097 -13.787 1.00 62.31 432 ARG A N 1
ATOM 3431 C CA . ARG A 1 432 ? 3.049 20.988 -14.299 1.00 62.31 432 ARG A CA 1
ATOM 3432 C C . ARG A 1 432 ? 3.684 22.309 -14.707 1.00 62.31 432 ARG A C 1
ATOM 3434 O O . ARG A 1 432 ? 4.356 22.927 -13.890 1.00 62.31 432 ARG A O 1
ATOM 3441 N N . ALA A 1 433 ? 3.418 22.745 -15.933 1.00 73.62 433 ALA A N 1
ATOM 3442 C CA . ALA A 1 433 ? 3.790 24.068 -16.413 1.00 73.62 433 ALA A CA 1
ATOM 3443 C C . ALA A 1 433 ? 2.536 24.867 -16.781 1.00 73.62 433 ALA A C 1
ATOM 3445 O O . ALA A 1 433 ? 1.627 24.341 -17.424 1.00 73.62 433 ALA A O 1
ATOM 3446 N N . GLU A 1 434 ? 2.512 26.137 -16.398 1.00 67.88 434 GLU A N 1
ATOM 3447 C CA . GLU A 1 434 ? 1.525 27.131 -16.818 1.00 67.88 434 GLU A CA 1
ATOM 3448 C C . GLU A 1 434 ? 2.239 28.339 -17.445 1.00 67.88 434 GLU A C 1
ATOM 3450 O O . GLU A 1 434 ? 3.398 28.626 -17.131 1.00 67.88 434 GLU A O 1
ATOM 3455 N N . THR A 1 435 ? 1.546 29.068 -18.320 1.00 77.25 435 THR A N 1
ATOM 3456 C CA . THR A 1 435 ? 2.056 30.314 -18.909 1.00 77.25 435 THR A CA 1
ATOM 3457 C C . THR A 1 435 ? 1.114 31.450 -18.547 1.00 77.25 435 THR A C 1
ATOM 3459 O O . THR A 1 435 ? -0.031 31.480 -18.995 1.00 77.25 435 THR A O 1
ATOM 3462 N N . VAL A 1 436 ? 1.599 32.393 -17.744 1.00 73.44 436 VAL A N 1
ATOM 3463 C CA . VAL A 1 436 ? 0.836 33.557 -17.288 1.00 73.44 436 VAL A CA 1
ATOM 3464 C C . VAL A 1 436 ? 1.239 34.760 -18.131 1.00 73.44 436 VAL A C 1
ATOM 3466 O O . VAL A 1 436 ? 2.395 35.186 -18.117 1.00 73.44 436 VAL A O 1
ATOM 3469 N N . VAL A 1 437 ? 0.282 35.320 -18.870 1.00 81.44 437 VAL A N 1
ATOM 3470 C CA . VAL A 1 437 ? 0.504 36.538 -19.657 1.00 81.44 437 VAL A CA 1
ATOM 3471 C C . VAL A 1 437 ? 0.296 37.755 -18.762 1.00 81.44 437 VAL A C 1
ATOM 3473 O O . VAL A 1 437 ? -0.830 38.068 -18.377 1.00 81.44 437 VAL A O 1
ATOM 3476 N N . ILE A 1 438 ? 1.380 38.459 -18.443 1.00 79.12 438 ILE A N 1
ATOM 3477 C CA . ILE A 1 438 ? 1.319 39.728 -17.718 1.00 79.12 438 ILE A CA 1
ATOM 3478 C C . ILE A 1 438 ? 1.325 40.856 -18.748 1.00 79.12 438 ILE A C 1
ATOM 3480 O O . ILE A 1 438 ? 2.357 41.171 -19.338 1.00 79.12 438 ILE A O 1
ATOM 3484 N N . SER A 1 439 ? 0.164 41.471 -18.964 1.00 78.94 439 SER A N 1
ATOM 3485 C CA . SER A 1 439 ? 0.084 42.741 -19.687 1.00 78.94 439 SER A CA 1
ATOM 3486 C C . SER A 1 439 ? 0.768 43.861 -18.908 1.00 78.94 439 SER A C 1
ATOM 3488 O O . SER A 1 439 ? 0.569 44.000 -17.697 1.00 78.94 439 SER A O 1
ATOM 3490 N N . ASP A 1 440 ? 1.489 44.712 -19.627 1.00 78.19 440 ASP A N 1
ATOM 3491 C CA . ASP A 1 440 ? 1.889 46.017 -19.117 1.00 78.19 440 ASP A CA 1
ATOM 3492 C C . ASP A 1 440 ? 0.651 46.846 -18.754 1.00 78.19 440 ASP A C 1
ATOM 3494 O O . ASP A 1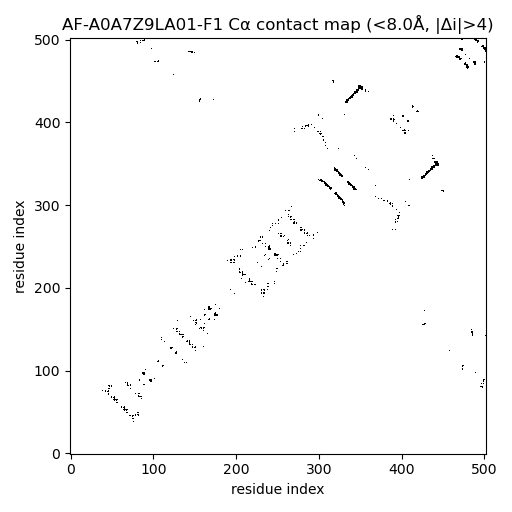 440 ? -0.385 46.795 -19.430 1.00 78.19 440 ASP A O 1
ATOM 3498 N N . ARG A 1 441 ? 0.782 47.703 -17.740 1.00 66.44 441 ARG A N 1
ATOM 3499 C CA . ARG A 1 441 ? -0.066 48.895 -17.654 1.00 66.44 441 ARG A CA 1
ATOM 3500 C C . ARG A 1 441 ? 0.397 49.829 -18.764 1.00 66.44 441 ARG A C 1
ATOM 3502 O O . ARG A 1 441 ? 1.514 50.316 -18.671 1.00 66.44 441 ARG A O 1
ATOM 3509 N N . ALA A 1 442 ? -0.429 49.959 -19.812 1.00 43.91 442 ALA A N 1
ATOM 3510 C CA . ALA A 1 442 ? -0.226 50.780 -21.016 1.00 43.91 442 ALA A CA 1
ATOM 3511 C C . ALA A 1 442 ? 1.259 51.157 -21.244 1.00 43.91 442 ALA A C 1
ATOM 3513 O O . ALA A 1 442 ? 1.667 52.254 -20.889 1.00 43.91 442 ALA A O 1
ATOM 3514 N N . GLY A 1 443 ? 2.078 50.202 -21.726 1.00 41.47 443 GLY A N 1
ATOM 3515 C CA . GLY A 1 443 ? 3.549 50.218 -21.610 1.00 41.47 443 GLY A CA 1
ATOM 3516 C C . GLY A 1 443 ? 4.321 50.010 -22.917 1.00 41.47 443 GLY A C 1
ATOM 3517 O O . GLY A 1 443 ? 4.031 49.039 -23.586 1.00 41.47 443 GLY A O 1
ATOM 3518 N N . SER A 1 444 ? 5.250 50.880 -23.343 1.00 36.66 444 SER A N 1
ATOM 3519 C CA . SER A 1 444 ? 5.424 51.191 -24.783 1.00 36.66 444 SER A CA 1
ATOM 3520 C C . SER A 1 444 ? 6.325 50.281 -25.642 1.00 36.66 444 SER A C 1
ATOM 3522 O O . SER A 1 444 ? 7.539 50.313 -25.492 1.00 36.66 444 SER A O 1
ATOM 3524 N N . ALA A 1 445 ? 5.700 49.637 -26.642 1.00 34.53 445 ALA A N 1
ATOM 3525 C CA . ALA A 1 445 ? 6.195 49.238 -27.977 1.00 34.53 445 ALA A CA 1
ATOM 3526 C C . ALA A 1 445 ? 7.405 48.268 -28.116 1.00 34.53 445 ALA A C 1
ATOM 3528 O O . ALA A 1 445 ? 8.439 48.410 -27.477 1.00 34.53 445 ALA A O 1
ATOM 3529 N N . GLY A 1 446 ? 7.289 47.301 -29.047 1.00 30.00 446 GLY A N 1
ATOM 3530 C CA . GLY A 1 446 ? 8.320 46.286 -29.375 1.00 30.00 446 GLY A CA 1
ATOM 3531 C C . GLY A 1 446 ? 8.472 45.165 -28.320 1.00 30.00 446 GLY A C 1
ATOM 3532 O O . GLY A 1 446 ? 8.065 45.331 -27.173 1.00 30.00 446 GLY A O 1
ATOM 3533 N N . GLY A 1 447 ? 8.987 43.958 -28.605 1.00 31.48 447 GLY A N 1
ATOM 3534 C CA . GLY A 1 447 ? 9.496 43.368 -29.859 1.00 31.48 447 GLY A CA 1
ATOM 3535 C C . GLY A 1 447 ? 10.932 42.828 -29.687 1.00 31.48 447 GLY A C 1
ATOM 3536 O O . GLY A 1 447 ? 11.798 43.595 -29.296 1.00 31.48 447 GLY A O 1
ATOM 3537 N N . GLY A 1 448 ? 11.267 41.554 -29.941 1.00 29.45 448 GLY A N 1
ATOM 3538 C CA . GLY A 1 448 ? 10.456 40.392 -30.342 1.00 29.45 448 GLY A CA 1
ATOM 3539 C C . GLY A 1 448 ? 11.299 39.096 -30.429 1.00 29.45 448 GLY A C 1
ATOM 3540 O O . GLY A 1 448 ? 12.441 39.068 -29.982 1.00 29.45 448 GLY A O 1
ATOM 3541 N N . SER A 1 449 ? 10.756 38.051 -31.064 1.00 29.77 449 SER A N 1
ATOM 3542 C CA . SER A 1 449 ? 11.389 36.737 -31.323 1.00 29.77 449 SER A CA 1
ATOM 3543 C C . SER A 1 449 ? 11.568 35.763 -30.134 1.00 29.77 449 SER A C 1
ATOM 3545 O O . SER A 1 449 ? 10.742 35.757 -29.219 1.00 29.77 449 SER A O 1
ATOM 3547 N N . GLN A 1 450 ? 12.454 34.769 -30.321 1.00 31.94 450 GLN A N 1
ATOM 3548 C CA . GLN A 1 450 ? 12.098 33.352 -30.144 1.00 31.94 450 GLN A CA 1
ATOM 3549 C C . GLN A 1 450 ? 13.300 32.392 -30.366 1.00 31.94 450 GLN A C 1
ATOM 3551 O O . GLN A 1 450 ? 14.030 32.578 -31.340 1.00 31.94 450 GLN A O 1
ATOM 3556 N N . GLY A 1 451 ? 13.445 31.296 -29.599 1.00 27.52 451 GLY A N 1
ATOM 3557 C CA . GLY A 1 451 ? 14.319 30.155 -29.976 1.00 27.52 451 GLY A CA 1
ATOM 3558 C C . GLY A 1 451 ? 14.511 29.051 -28.910 1.00 27.52 451 GLY A C 1
ATOM 3559 O O . GLY A 1 451 ? 14.826 29.341 -27.761 1.00 27.52 451 GLY A O 1
ATOM 3560 N N . SER A 1 452 ? 14.376 27.763 -29.274 1.00 32.41 452 SER A N 1
ATOM 3561 C CA . SER A 1 452 ? 14.340 26.623 -28.322 1.00 32.41 452 SER A CA 1
ATOM 3562 C C . SER A 1 452 ? 15.322 25.479 -28.644 1.00 32.41 452 SER A C 1
ATOM 3564 O O . SER A 1 452 ? 15.654 25.261 -29.806 1.00 32.41 452 SER A O 1
ATOM 3566 N N . GLY A 1 453 ? 15.730 24.706 -27.620 1.00 29.08 453 GLY A N 1
ATOM 3567 C CA . GLY A 1 453 ? 16.321 23.364 -27.785 1.00 29.08 453 GLY A CA 1
ATOM 3568 C C . GLY A 1 453 ? 17.439 22.959 -26.801 1.00 29.08 453 GLY A C 1
ATOM 3569 O O . GLY A 1 453 ? 18.373 23.730 -26.567 1.00 29.08 453 GLY A O 1
ATOM 3570 N N . SER A 1 454 ? 17.338 21.733 -26.253 1.00 26.83 454 SER A N 1
ATOM 3571 C CA . SER A 1 454 ? 18.401 20.693 -26.168 1.00 26.83 454 SER A CA 1
ATOM 3572 C C . SER A 1 454 ? 17.934 19.448 -25.375 1.00 26.83 454 SER A C 1
ATOM 3574 O O . SER A 1 454 ? 17.125 19.577 -24.459 1.00 26.83 454 SER A O 1
ATOM 3576 N N . SER A 1 455 ? 18.481 18.263 -25.673 1.00 30.19 455 SER A N 1
ATOM 3577 C CA . SER A 1 455 ? 18.221 16.967 -24.999 1.00 30.19 455 SER A CA 1
ATOM 3578 C C . SER A 1 455 ? 19.486 16.390 -24.322 1.00 30.19 455 SER A C 1
ATOM 3580 O O . SER A 1 455 ? 20.573 16.928 -24.519 1.00 30.19 455 SER A O 1
ATOM 3582 N N . GLY A 1 456 ? 19.373 15.308 -23.528 1.00 28.62 456 GLY A N 1
ATOM 3583 C CA . GLY A 1 456 ? 20.490 14.728 -22.745 1.00 28.62 456 GLY A CA 1
ATOM 3584 C C . GLY A 1 456 ? 20.605 13.183 -22.771 1.00 28.62 456 GLY A C 1
ATOM 3585 O O . GLY A 1 456 ? 19.679 12.527 -23.249 1.00 28.62 456 GLY A O 1
ATOM 3586 N N . PRO A 1 457 ? 21.732 12.597 -22.296 1.00 31.17 457 PRO A N 1
ATOM 3587 C CA . PRO A 1 457 ? 22.104 11.184 -22.513 1.00 31.17 457 PRO A CA 1
ATOM 3588 C C . PRO A 1 457 ? 21.800 10.203 -21.340 1.00 31.17 457 PRO A C 1
ATOM 3590 O O . PRO A 1 457 ? 21.586 10.648 -20.210 1.00 31.17 457 PRO A O 1
ATOM 3593 N N . PRO A 1 458 ? 21.821 8.867 -21.579 1.00 35.66 458 PRO A N 1
ATOM 3594 C CA . PRO A 1 458 ? 21.464 7.819 -20.601 1.00 35.66 458 PRO A CA 1
ATOM 3595 C C . PRO A 1 458 ? 22.638 7.272 -19.745 1.00 35.66 458 PRO A C 1
ATOM 3597 O O . PRO A 1 458 ? 23.792 7.665 -19.909 1.00 35.66 458 PRO A O 1
ATOM 3600 N N . ARG A 1 459 ? 22.336 6.332 -18.826 1.00 34.66 459 ARG A N 1
ATOM 3601 C CA . ARG A 1 459 ? 23.274 5.658 -17.889 1.00 34.66 459 ARG A CA 1
ATOM 3602 C C . ARG A 1 459 ? 23.317 4.122 -18.082 1.00 34.66 459 ARG A C 1
ATOM 3604 O O . ARG A 1 459 ? 22.473 3.569 -18.778 1.00 34.66 459 ARG A O 1
ATOM 3611 N N . ARG A 1 460 ? 24.310 3.448 -17.473 1.00 33.38 460 ARG A N 1
ATOM 3612 C CA . ARG A 1 460 ? 24.575 1.984 -17.544 1.00 33.38 460 ARG A CA 1
ATOM 3613 C C . ARG A 1 460 ? 24.010 1.197 -16.336 1.00 33.38 460 ARG A C 1
ATOM 3615 O O . ARG A 1 460 ? 23.544 1.815 -15.382 1.00 33.38 460 ARG A O 1
ATOM 3622 N N . ARG A 1 461 ? 24.083 -0.145 -16.385 1.00 34.44 461 ARG A N 1
ATOM 3623 C CA . ARG A 1 461 ? 23.621 -1.114 -15.359 1.00 34.44 461 ARG A CA 1
ATOM 3624 C C . ARG A 1 461 ? 24.717 -2.104 -14.927 1.00 34.44 461 ARG A C 1
ATOM 3626 O O . ARG A 1 461 ? 25.796 -2.103 -15.514 1.00 34.44 461 ARG A O 1
ATOM 3633 N N . PHE A 1 462 ? 24.370 -2.956 -13.959 1.00 35.41 462 PHE A N 1
ATOM 3634 C CA . PHE A 1 462 ? 25.028 -4.209 -13.572 1.00 35.41 462 PHE A CA 1
ATOM 3635 C C . PHE A 1 462 ? 23.946 -5.278 -13.324 1.00 35.41 462 PHE A C 1
ATOM 3637 O O . PHE A 1 462 ? 22.817 -4.907 -12.995 1.00 35.41 462 PHE A O 1
ATOM 3644 N N . ASP A 1 463 ? 24.290 -6.563 -13.443 1.00 36.47 463 ASP A N 1
ATOM 3645 C CA . ASP A 1 463 ? 23.351 -7.695 -13.367 1.00 36.47 463 ASP A CA 1
ATOM 3646 C C . ASP A 1 463 ? 23.651 -8.635 -12.178 1.00 36.47 463 ASP A C 1
ATOM 3648 O O . ASP A 1 463 ? 24.744 -8.614 -11.612 1.00 36.47 463 ASP A O 1
ATOM 3652 N N . CYS A 1 464 ? 22.662 -9.438 -11.766 1.00 46.38 464 CYS A N 1
ATOM 3653 C CA . CYS A 1 464 ? 22.634 -10.105 -10.450 1.00 46.38 464 CYS A CA 1
ATOM 3654 C C . CYS A 1 464 ? 22.970 -11.612 -10.448 1.00 46.38 464 CYS A C 1
ATOM 3656 O O . CYS A 1 464 ? 22.744 -12.278 -9.440 1.00 46.38 464 CYS A O 1
ATOM 3658 N N . LEU A 1 465 ? 23.470 -12.168 -11.554 1.00 53.94 465 LEU A N 1
ATOM 3659 C CA . LEU A 1 465 ? 23.799 -13.594 -11.687 1.00 53.94 465 LEU A CA 1
ATOM 3660 C C . LEU A 1 465 ? 25.252 -13.777 -12.137 1.00 53.94 465 LEU A C 1
ATOM 3662 O O . LEU A 1 465 ? 25.798 -12.945 -12.860 1.00 53.94 465 LEU A O 1
ATOM 3666 N N . ALA A 1 466 ? 25.880 -14.874 -11.711 1.00 46.41 466 ALA A N 1
ATOM 3667 C CA . ALA A 1 466 ? 27.242 -15.201 -12.121 1.00 46.41 466 ALA A CA 1
ATOM 3668 C C . ALA A 1 466 ? 27.287 -15.561 -13.617 1.00 46.41 466 ALA A C 1
ATOM 3670 O O . ALA A 1 466 ? 26.438 -16.314 -14.104 1.00 46.41 466 ALA A O 1
ATOM 3671 N N . ALA A 1 467 ? 28.292 -15.052 -14.335 1.00 57.12 467 ALA A N 1
ATOM 3672 C CA . ALA A 1 467 ? 28.517 -15.400 -15.737 1.00 57.12 467 ALA A CA 1
ATOM 3673 C C . ALA A 1 467 ? 28.690 -16.923 -15.912 1.00 57.12 467 ALA A C 1
ATOM 3675 O O . ALA A 1 467 ? 29.247 -17.597 -15.044 1.00 57.12 467 ALA A O 1
ATOM 3676 N N . GLY A 1 468 ? 28.178 -17.468 -17.014 1.00 56.25 468 GLY A N 1
ATOM 3677 C CA . GLY A 1 468 ? 28.098 -18.906 -17.271 1.00 56.25 468 GLY A CA 1
ATOM 3678 C C . GLY A 1 468 ? 26.864 -19.605 -16.681 1.00 56.25 468 GLY A C 1
ATOM 3679 O O . GLY A 1 468 ? 26.652 -20.782 -16.973 1.00 56.25 468 GLY A O 1
ATOM 3680 N N . THR A 1 469 ? 26.015 -18.923 -15.897 1.00 65.50 469 THR A N 1
ATOM 3681 C CA . THR A 1 469 ? 24.749 -19.507 -15.402 1.00 65.50 469 THR A CA 1
ATOM 3682 C C . THR A 1 469 ? 23.829 -19.823 -16.584 1.00 65.50 469 THR A C 1
ATOM 3684 O O . THR A 1 469 ? 23.377 -18.914 -17.279 1.00 65.50 469 THR A O 1
ATOM 3687 N N . LEU A 1 470 ? 23.533 -21.106 -16.816 1.00 64.19 470 LEU A N 1
ATOM 3688 C CA . LEU A 1 470 ? 22.683 -21.544 -17.926 1.00 64.19 470 LEU A CA 1
ATOM 3689 C C . LEU A 1 470 ? 21.191 -21.344 -17.625 1.00 64.19 470 LEU A C 1
ATOM 3691 O O . LEU A 1 470 ? 20.653 -21.950 -16.699 1.00 64.19 470 LEU A O 1
ATOM 3695 N N . VAL A 1 471 ? 20.511 -20.576 -18.474 1.00 71.75 471 VAL A N 1
ATOM 3696 C CA . VAL A 1 471 ? 19.051 -20.408 -18.483 1.00 71.75 471 VAL A CA 1
ATOM 3697 C C . VAL A 1 471 ? 18.432 -21.045 -19.729 1.00 71.75 471 VAL A C 1
ATOM 3699 O O . VAL A 1 471 ? 19.065 -21.136 -20.781 1.00 71.75 471 VAL A O 1
ATOM 3702 N N . TRP A 1 472 ? 17.188 -21.511 -19.611 1.00 69.06 472 TRP A N 1
ATOM 3703 C CA . TRP A 1 472 ? 16.430 -22.090 -20.723 1.00 69.06 472 TRP A CA 1
ATOM 3704 C C . TRP A 1 472 ? 15.720 -20.988 -21.514 1.00 69.06 472 TRP A C 1
ATOM 3706 O O . TRP A 1 472 ? 14.787 -20.366 -21.014 1.00 69.06 472 TRP A O 1
ATOM 3716 N N . THR A 1 473 ? 16.122 -20.775 -22.761 1.00 78.75 473 THR A N 1
ATOM 3717 C CA . THR A 1 473 ? 15.527 -19.799 -23.682 1.00 78.75 473 THR A CA 1
ATOM 3718 C C . THR A 1 473 ? 14.802 -20.496 -24.829 1.00 78.75 473 THR A C 1
ATOM 3720 O O . THR A 1 473 ? 14.890 -21.713 -25.011 1.00 78.75 473 THR A O 1
ATOM 3723 N N . TRP A 1 474 ? 14.100 -19.716 -25.647 1.00 75.50 474 TRP A N 1
ATOM 3724 C CA . TRP A 1 474 ? 13.533 -20.187 -26.912 1.00 75.50 474 TRP A CA 1
ATOM 3725 C C . TRP A 1 474 ? 14.593 -20.670 -27.930 1.00 75.50 474 TRP A C 1
ATOM 3727 O O . TRP A 1 474 ? 14.261 -21.394 -28.868 1.00 75.50 474 TRP A O 1
ATOM 3737 N N . GLN A 1 475 ? 15.874 -20.314 -27.762 1.00 75.12 475 GLN A N 1
ATOM 3738 C CA . GLN A 1 475 ? 16.969 -20.813 -28.604 1.00 75.12 475 GLN A CA 1
ATOM 3739 C C . GLN A 1 475 ? 17.565 -22.127 -28.077 1.00 75.12 475 GLN A C 1
ATOM 3741 O O . GLN A 1 475 ? 18.014 -22.953 -28.878 1.00 75.12 475 GLN A O 1
ATOM 3746 N N . GLY A 1 476 ? 17.540 -22.352 -26.762 1.00 77.25 476 GLY A N 1
ATOM 3747 C CA . GLY A 1 476 ? 18.113 -23.518 -26.088 1.00 77.25 476 GLY A CA 1
ATOM 3748 C C . GLY A 1 476 ? 18.599 -23.153 -24.684 1.00 77.25 476 GLY A C 1
ATOM 3749 O O . GLY A 1 476 ? 18.121 -22.192 -24.094 1.00 77.25 476 GLY A O 1
ATOM 3750 N N . LYS A 1 477 ? 19.576 -23.883 -24.137 1.00 74.12 477 LYS A N 1
ATOM 3751 C CA . LYS A 1 477 ? 20.292 -23.422 -22.935 1.00 74.12 477 LYS A CA 1
ATOM 3752 C C . LYS A 1 477 ? 21.335 -22.379 -23.335 1.00 74.12 477 LYS A C 1
ATOM 3754 O O . LYS A 1 477 ? 22.175 -22.668 -24.184 1.00 74.12 477 LYS A O 1
ATOM 3759 N N . GLN A 1 478 ? 21.288 -21.196 -22.731 1.00 71.75 478 GLN A N 1
ATOM 3760 C CA . GLN A 1 478 ? 22.221 -20.091 -22.986 1.00 71.75 478 GLN A CA 1
ATOM 3761 C C . GLN A 1 478 ? 22.761 -19.538 -21.666 1.00 71.75 478 GLN A C 1
ATOM 3763 O O . GLN A 1 478 ? 22.078 -19.599 -20.646 1.00 71.75 478 GLN A O 1
ATOM 3768 N N . ALA A 1 479 ? 23.988 -19.016 -21.672 1.00 65.19 479 ALA A N 1
ATOM 3769 C CA . ALA A 1 479 ? 24.570 -18.373 -20.497 1.00 65.19 479 ALA A CA 1
ATOM 3770 C C . ALA A 1 479 ? 23.917 -16.999 -20.265 1.00 65.19 479 ALA A C 1
ATOM 3772 O O . ALA A 1 479 ? 23.662 -16.269 -21.226 1.00 65.19 479 ALA A O 1
ATOM 3773 N N . ILE A 1 480 ? 23.627 -16.654 -19.011 1.00 59.28 480 ILE A N 1
ATOM 3774 C CA . ILE A 1 480 ? 22.829 -15.478 -18.629 1.00 59.28 480 ILE A CA 1
ATOM 3775 C C . ILE A 1 480 ? 23.345 -14.155 -19.223 1.00 59.28 480 ILE A C 1
ATOM 3777 O O . ILE A 1 480 ? 22.556 -13.318 -19.651 1.00 59.28 480 ILE A O 1
ATOM 3781 N N . GLU A 1 481 ? 24.661 -13.991 -19.336 1.00 61.31 481 GLU A N 1
ATOM 3782 C CA . GLU A 1 481 ? 25.326 -12.816 -19.907 1.00 61.31 481 GLU A CA 1
ATOM 3783 C C . GLU A 1 481 ? 25.139 -12.658 -21.429 1.00 61.31 481 GLU A C 1
ATOM 3785 O O . GLU A 1 481 ? 25.513 -11.631 -21.994 1.00 61.31 481 GLU A O 1
ATOM 3790 N N . THR A 1 482 ? 24.564 -13.660 -22.105 1.00 69.56 482 THR A N 1
ATOM 3791 C CA . THR A 1 482 ? 24.259 -13.623 -23.548 1.00 69.56 482 THR A CA 1
ATOM 3792 C C . THR A 1 482 ? 22.812 -13.226 -23.860 1.00 69.56 482 THR A C 1
ATOM 3794 O O . THR A 1 482 ? 22.488 -12.987 -25.024 1.00 69.56 482 THR A O 1
ATOM 3797 N N . ILE A 1 483 ? 21.949 -13.128 -22.842 1.00 72.69 483 ILE A N 1
ATOM 3798 C CA . ILE A 1 483 ? 20.512 -12.864 -22.990 1.00 72.69 483 ILE A CA 1
ATOM 3799 C C . ILE A 1 483 ? 20.250 -11.395 -23.336 1.00 72.69 483 ILE A C 1
ATOM 3801 O O . ILE A 1 483 ? 20.763 -10.484 -22.685 1.00 72.69 483 ILE A O 1
ATOM 3805 N N . GLN A 1 484 ? 19.409 -11.149 -24.343 1.00 74.88 484 GLN A N 1
ATOM 3806 C CA . GLN A 1 484 ? 19.005 -9.807 -24.759 1.00 74.88 484 GLN A CA 1
ATOM 3807 C C . GLN A 1 484 ? 17.526 -9.542 -24.445 1.00 74.88 484 GLN A C 1
ATOM 3809 O O . GLN A 1 484 ? 16.723 -10.445 -24.221 1.00 74.88 484 GLN A O 1
ATOM 3814 N N . ILE A 1 485 ? 17.141 -8.264 -24.450 1.00 77.38 485 ILE A N 1
ATOM 3815 C CA . ILE A 1 485 ? 15.757 -7.839 -24.189 1.00 77.38 485 ILE A CA 1
ATOM 3816 C C . ILE A 1 485 ? 14.811 -8.489 -25.212 1.00 77.38 485 ILE A C 1
ATOM 3818 O O . ILE A 1 485 ? 15.015 -8.356 -26.419 1.00 77.38 485 ILE A O 1
ATOM 3822 N N . GLY A 1 486 ? 13.781 -9.180 -24.718 1.00 79.88 486 GLY A N 1
ATOM 3823 C CA . GLY A 1 486 ? 12.773 -9.874 -25.528 1.00 79.88 486 GLY A CA 1
ATOM 3824 C C . GLY A 1 486 ? 13.206 -11.232 -26.094 1.00 79.88 486 GLY A C 1
ATOM 3825 O O . GLY A 1 486 ? 12.448 -11.834 -26.861 1.00 79.88 486 GLY A O 1
ATOM 3826 N N . ASP A 1 487 ? 14.379 -11.746 -25.703 1.00 82.06 487 ASP A N 1
ATOM 3827 C CA . ASP A 1 487 ? 14.617 -13.190 -25.728 1.00 82.06 487 ASP A CA 1
ATOM 3828 C C . ASP A 1 487 ? 13.761 -13.845 -24.647 1.00 82.06 487 ASP A C 1
ATOM 3830 O O . ASP A 1 487 ? 13.951 -13.586 -23.463 1.00 82.06 487 ASP A O 1
ATOM 3834 N N . MET A 1 488 ? 12.817 -14.691 -25.061 1.00 81.62 488 MET A N 1
ATOM 3835 C CA . MET A 1 488 ? 11.927 -15.373 -24.124 1.00 81.62 488 MET A CA 1
ATOM 3836 C C . MET A 1 488 ? 12.678 -16.446 -23.331 1.00 81.62 488 MET A C 1
ATOM 3838 O O . MET A 1 488 ? 13.317 -17.328 -23.923 1.00 81.62 488 MET A O 1
ATOM 3842 N N . VAL A 1 489 ? 12.529 -16.410 -22.009 1.00 81.12 489 VAL A N 1
ATOM 3843 C CA . VAL A 1 489 ? 13.114 -17.347 -21.044 1.00 81.12 489 VAL A CA 1
ATOM 3844 C C . VAL A 1 489 ? 11.997 -18.155 -20.381 1.00 81.12 489 VAL A C 1
ATOM 3846 O O . VAL A 1 489 ? 10.940 -17.621 -20.040 1.00 81.12 489 VAL A O 1
ATOM 3849 N N . LEU A 1 490 ? 12.216 -19.458 -20.188 1.00 74.94 490 LEU A N 1
ATOM 3850 C CA . LEU A 1 490 ? 11.300 -20.307 -19.429 1.00 74.94 490 LEU A CA 1
ATOM 3851 C C . LEU A 1 490 ? 11.308 -19.869 -17.962 1.00 74.94 490 LEU A C 1
ATOM 3853 O O . LEU A 1 490 ? 12.319 -19.981 -17.269 1.00 74.94 490 LEU A O 1
ATOM 3857 N N . SER A 1 491 ? 10.166 -19.380 -17.497 1.00 73.31 491 SER A N 1
ATOM 3858 C CA . SER A 1 491 ? 9.969 -18.820 -16.166 1.00 73.31 491 SER A CA 1
ATOM 3859 C C . SER A 1 491 ? 8.761 -19.456 -15.481 1.00 73.31 491 SER A C 1
ATOM 3861 O O . SER A 1 491 ? 7.809 -19.892 -16.136 1.00 73.31 491 SER A O 1
ATOM 3863 N N . GLN A 1 492 ? 8.805 -19.505 -14.147 1.00 63.84 492 GLN A N 1
ATOM 3864 C CA . GLN A 1 492 ? 7.677 -19.913 -13.318 1.00 63.84 492 GLN A CA 1
ATOM 3865 C C . GLN A 1 492 ? 7.313 -18.801 -12.331 1.00 63.84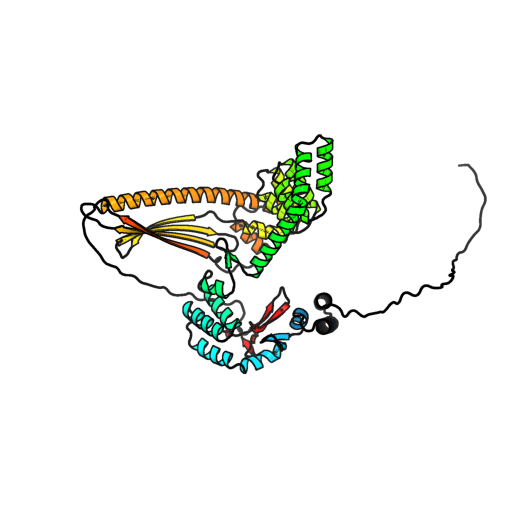 492 GLN A C 1
ATOM 3867 O O . GLN A 1 492 ? 8.176 -18.268 -11.636 1.00 63.84 492 GLN A O 1
ATOM 3872 N N . ASN A 1 493 ? 6.028 -18.463 -12.253 1.00 65.62 493 ASN A N 1
ATOM 3873 C CA . ASN A 1 493 ? 5.499 -17.554 -11.242 1.00 65.62 493 ASN A CA 1
ATOM 3874 C C . ASN A 1 493 ? 5.437 -18.268 -9.871 1.00 65.62 493 ASN A C 1
ATOM 3876 O O . ASN A 1 493 ? 4.771 -19.304 -9.776 1.00 65.62 493 ASN A O 1
ATOM 3880 N N . PRO A 1 494 ? 6.072 -17.734 -8.808 1.00 47.06 494 PRO A N 1
ATOM 3881 C CA . PRO A 1 494 ? 6.127 -18.391 -7.501 1.00 47.06 494 PRO A CA 1
ATOM 3882 C C . PRO A 1 494 ? 4.786 -18.402 -6.747 1.00 47.06 494 PRO A C 1
ATOM 3884 O O . PRO A 1 494 ? 4.571 -19.284 -5.924 1.00 47.06 494 PRO A O 1
ATOM 3887 N N . GLU A 1 495 ? 3.869 -17.465 -7.022 1.00 51.25 495 GLU A N 1
ATOM 3888 C CA . GLU A 1 495 ? 2.553 -17.405 -6.361 1.00 51.25 495 GLU A CA 1
ATOM 3889 C C . GLU A 1 495 ? 1.526 -18.343 -7.010 1.00 51.25 495 GLU A C 1
ATOM 3891 O O . GLU A 1 495 ? 0.693 -18.941 -6.329 1.00 51.25 495 GLU A O 1
ATOM 3896 N N . THR A 1 496 ? 1.538 -18.439 -8.345 1.00 62.16 496 THR A N 1
ATOM 3897 C CA . THR A 1 496 ? 0.492 -19.135 -9.121 1.00 62.16 496 THR A CA 1
ATOM 3898 C C . THR A 1 496 ? 0.934 -20.479 -9.692 1.00 62.16 496 THR A C 1
ATOM 3900 O O . THR A 1 496 ? 0.103 -21.211 -10.233 1.00 62.16 496 THR A O 1
ATOM 3903 N N . GLY A 1 497 ? 2.233 -20.785 -9.628 1.00 60.66 497 GLY A N 1
ATOM 3904 C CA . GLY A 1 497 ? 2.849 -21.914 -10.322 1.00 60.66 497 GLY A CA 1
ATOM 3905 C C . GLY A 1 497 ? 2.924 -21.749 -11.844 1.00 60.66 497 GLY A C 1
ATOM 3906 O O . GLY A 1 497 ? 3.337 -22.693 -12.516 1.00 60.66 497 GLY A O 1
ATOM 3907 N N . GLU A 1 498 ? 2.528 -20.593 -12.396 1.00 76.06 498 GLU A N 1
ATOM 3908 C CA . GLU A 1 498 ? 2.384 -20.357 -13.839 1.00 76.06 498 GLU A CA 1
ATOM 3909 C C . GLU A 1 498 ? 3.700 -20.499 -14.597 1.00 76.06 498 GLU A C 1
ATOM 3911 O O . GLU A 1 498 ? 4.597 -19.672 -14.454 1.00 76.06 498 GLU A O 1
ATOM 3916 N N . LEU A 1 499 ? 3.785 -21.548 -15.418 1.00 76.25 499 LEU A N 1
ATOM 3917 C CA . LEU A 1 499 ? 4.929 -21.854 -16.267 1.00 76.25 499 LEU A CA 1
ATOM 3918 C C . LEU A 1 499 ? 4.712 -21.257 -17.661 1.00 76.25 499 LEU A C 1
ATOM 3920 O O . LEU A 1 499 ? 3.694 -21.526 -18.309 1.00 76.25 499 LEU A O 1
ATOM 3924 N N . SER A 1 500 ? 5.667 -20.459 -18.135 1.00 79.12 500 SER A N 1
ATOM 3925 C CA . SER A 1 500 ? 5.585 -19.797 -19.443 1.00 79.12 500 SER A CA 1
ATOM 3926 C C . SER A 1 500 ? 6.949 -19.324 -19.949 1.00 79.12 500 SER A C 1
ATOM 3928 O O . SER A 1 500 ? 7.887 -19.153 -19.177 1.00 79.12 500 SER A O 1
ATOM 3930 N N . TYR A 1 501 ? 7.047 -19.095 -21.256 1.00 78.12 501 TYR A N 1
ATOM 3931 C CA . TYR A 1 501 ? 8.159 -18.372 -21.871 1.00 78.12 501 TYR A CA 1
ATOM 3932 C C . TYR A 1 501 ? 7.800 -16.880 -21.925 1.00 78.12 501 TYR A C 1
ATOM 3934 O O . TYR A 1 501 ? 6.770 -16.544 -22.511 1.00 78.12 501 TYR A O 1
ATOM 3942 N N . GLN A 1 502 ? 8.608 -16.019 -21.293 1.00 72.88 502 GLN A N 1
ATOM 3943 C CA . GLN A 1 502 ? 8.405 -14.560 -21.185 1.00 72.88 502 GLN A CA 1
ATOM 3944 C C . GLN A 1 502 ? 9.713 -13.803 -21.434 1.00 72.88 502 GLN A C 1
ATOM 3946 O O . GLN A 1 502 ? 10.775 -14.395 -21.143 1.00 72.88 502 GLN A O 1
#

Secondary structure (DSSP, 8-state):
------------------------------------PPPHHHHHHHHHHHHHHHHHHHHTT-HHHHHHHHHHHHHH-TT-HHHHHTTTEEEETTEEEETTTHHHHHHH-HHHHHHHHHHTTS-SSHHHHHHHHHHHHHHT-HHHHHHHHHHHHHH-TT-HHHHHHTT-EEETTEEE-HHHHHHHHHHHHHHHHHHHHHHHHHHHHHHHHHHS-HHHHHHHHHHHHT---GGGHHHIIIIITTT-HHHHHHHHHHHHHH-SHHHHHHHHHHHHH-S-HHHHHHHHHHHTTS-GGGTHHHHHTT-BPPPEEEEEEEE-TTSPEEEEEEEEEEBSS-EEEEEEEEEEEEEEESS--HHHHHHHHHHHHHHHHHHHHHHHHHHHHHHHHHHHHHHHHHHHHS-----S-HHHHHHHHHHHTT----SPPPEEEEEEEEEEEEEEEEEE-------------------SS-TT-EEEBSSSEEEGGG--TT--BEEE-TTT--EEE-

Mean predicted aligned error: 15.25 Å